Protein AF-A0A947GHD2-F1 (afdb_monomer_lite)

pLDDT: mean 78.16, std 21.32, range [23.75, 98.75]

InterPro domains:
  IPR027417 P-loop containing nucleoside triphosphate hydrolase [G3DSA:3.40.50.300] (2-102)
  IPR027417 P-loop containing nucleoside triphosphate hydrolase [G3DSA:3.40.50.300] (126-338)
  IPR027417 P-loop containing nucleoside triphosphate hydrolase [SSF52540] (37-318)
  IPR041677 DNA2/NAM7 helicase, helicase domain [PF13086] (6-86)
  IPR041679 DNA2/NAM7 helicase-like, C-terminal [PF13087] (115-302)
  IPR047187 Upf1-like, C-terminal helicase domain [cd18808] (127-308)
  IPR050534 Coronaviruses polyprotein 1ab [PTHR43788] (5-339)

Organism: Hydrogenibacillus schlegelii (NCBI:txid1484)

Structure (mmCIF, N/CA/C/O backbone):
data_AF-A0A947GHD2-F1
#
_entry.id   AF-A0A947GHD2-F1
#
loop_
_atom_site.group_PDB
_atom_site.id
_atom_site.type_symbol
_atom_site.label_atom_id
_atom_site.label_alt_id
_atom_site.label_comp_id
_atom_site.label_asym_id
_atom_site.label_entity_id
_atom_site.label_seq_id
_atom_site.pdbx_PDB_ins_code
_atom_site.Cartn_x
_atom_site.Cartn_y
_atom_site.Cartn_z
_atom_site.occupancy
_atom_site.B_iso_or_equiv
_atom_site.auth_seq_id
_atom_site.auth_comp_id
_atom_site.auth_asym_id
_atom_site.auth_atom_id
_atom_site.pdbx_PDB_model_num
ATOM 1 N N . MET A 1 1 ? -28.091 40.464 4.727 1.00 74.69 1 MET A N 1
ATOM 2 C CA . MET A 1 1 ? -27.171 39.499 4.079 1.00 74.69 1 MET A CA 1
ATOM 3 C C . MET A 1 1 ? -26.237 38.774 5.051 1.00 74.69 1 MET A C 1
ATOM 5 O O . MET A 1 1 ? -26.297 37.556 5.078 1.00 74.69 1 MET A O 1
ATOM 9 N N . LYS A 1 2 ? -25.368 39.442 5.836 1.00 87.56 2 LYS A N 1
ATOM 10 C CA . LYS A 1 2 ? -24.502 38.730 6.810 1.00 87.56 2 LYS A CA 1
ATOM 11 C C . LYS A 1 2 ? -25.295 38.172 8.002 1.00 87.56 2 LYS A C 1
ATOM 13 O O . LYS A 1 2 ? -25.138 37.003 8.317 1.00 87.56 2 LYS A O 1
ATOM 18 N N . GLU A 1 3 ? -26.184 38.975 8.585 1.00 89.81 3 GLU A N 1
ATOM 19 C CA . GLU A 1 3 ? -27.066 38.548 9.685 1.00 89.81 3 GLU A CA 1
ATOM 20 C C . GLU A 1 3 ? -28.003 37.410 9.258 1.00 89.81 3 GLU A C 1
ATOM 22 O O . GLU A 1 3 ? -28.020 36.372 9.901 1.00 89.81 3 GLU A O 1
ATOM 27 N N . GLU A 1 4 ? -28.669 37.533 8.105 1.00 90.56 4 GLU A N 1
ATOM 28 C CA . GLU A 1 4 ? -29.503 36.453 7.541 1.00 90.56 4 GLU A CA 1
ATOM 29 C C . GLU A 1 4 ? -28.717 35.152 7.301 1.00 90.56 4 GLU A C 1
ATOM 31 O O . GLU A 1 4 ? -29.230 34.058 7.527 1.00 90.56 4 GLU A O 1
ATOM 36 N N . LEU A 1 5 ? -27.459 35.244 6.847 1.00 90.31 5 LEU A N 1
ATOM 37 C CA . LEU A 1 5 ? -26.599 34.072 6.668 1.00 90.31 5 LEU A CA 1
ATOM 38 C C . LEU A 1 5 ? -26.242 33.423 8.012 1.00 90.31 5 LEU A C 1
ATOM 40 O O . LEU A 1 5 ? -26.174 32.196 8.100 1.00 90.31 5 LEU A O 1
ATOM 44 N N . ASP A 1 6 ? -26.002 34.229 9.043 1.00 92.81 6 ASP A N 1
ATOM 45 C CA . ASP A 1 6 ? -25.685 33.745 10.384 1.00 92.81 6 ASP A CA 1
ATOM 46 C C . ASP A 1 6 ? -26.924 33.125 11.065 1.00 92.81 6 ASP A C 1
ATOM 48 O O . ASP A 1 6 ? -26.804 32.065 11.683 1.00 92.81 6 ASP A O 1
ATOM 52 N N . GLU A 1 7 ? -28.122 33.680 10.855 1.00 93.62 7 GLU A N 1
ATOM 53 C CA . GLU A 1 7 ? -29.399 33.090 11.289 1.00 93.62 7 GLU A CA 1
ATOM 54 C C . GLU A 1 7 ? -29.679 31.745 10.606 1.00 93.62 7 GLU A C 1
ATOM 56 O O . GLU A 1 7 ? -29.986 30.755 11.275 1.00 93.62 7 GLU A O 1
ATOM 61 N N . LEU A 1 8 ? -29.501 31.662 9.283 1.00 92.06 8 LEU A N 1
ATOM 62 C CA . LEU A 1 8 ? -29.638 30.407 8.535 1.00 92.06 8 LEU A CA 1
ATOM 63 C C . LEU A 1 8 ? -28.655 29.338 9.025 1.00 92.06 8 LEU A C 1
ATOM 65 O O . LEU A 1 8 ? -29.025 28.172 9.170 1.00 92.06 8 LEU A O 1
ATOM 69 N N . ARG A 1 9 ? -27.405 29.717 9.316 1.00 90.00 9 ARG A N 1
ATOM 70 C CA . ARG A 1 9 ? -26.401 28.801 9.880 1.00 90.00 9 ARG A CA 1
ATOM 71 C C . ARG A 1 9 ? -26.786 28.310 11.270 1.00 90.00 9 ARG A C 1
ATOM 73 O O . ARG A 1 9 ? -26.592 27.128 11.556 1.00 90.00 9 ARG A O 1
ATOM 80 N N . ALA A 1 10 ? -27.320 29.187 12.119 1.00 88.62 10 ALA A N 1
ATOM 81 C CA . ALA A 1 10 ? -27.808 28.808 13.440 1.00 88.62 10 ALA A CA 1
ATOM 82 C C . ALA A 1 10 ? -28.967 27.804 13.331 1.00 88.62 10 ALA A C 1
ATOM 84 O O . ALA A 1 10 ? -28.918 26.750 13.962 1.00 88.62 10 ALA A O 1
ATOM 85 N N . LEU A 1 11 ? -29.932 28.067 12.442 1.00 91.81 11 LEU A N 1
ATOM 86 C CA . LEU A 1 11 ? -31.064 27.173 12.200 1.00 91.81 11 LEU A CA 1
ATOM 87 C C . LEU A 1 11 ? -30.613 25.786 11.718 1.00 91.81 11 LEU A C 1
ATOM 89 O O . LEU A 1 11 ? -31.071 24.772 12.243 1.00 91.81 11 LEU A O 1
ATOM 93 N N . ILE A 1 12 ? -29.685 25.727 10.755 1.00 89.06 12 ILE A N 1
ATOM 94 C CA . ILE A 1 12 ? -29.122 24.458 10.266 1.00 89.06 12 ILE A CA 1
ATOM 95 C C . ILE A 1 12 ? -28.459 23.689 11.413 1.00 89.06 12 ILE A C 1
ATOM 97 O O . ILE A 1 12 ? -28.698 22.493 11.566 1.00 89.06 12 ILE A O 1
ATOM 101 N N . LYS A 1 13 ? -27.667 24.368 12.250 1.00 83.69 13 LYS A N 1
ATOM 102 C CA . LYS A 1 13 ? -26.971 23.739 13.379 1.00 83.69 13 LYS A CA 1
ATOM 103 C C . LYS A 1 13 ? -27.942 23.187 14.426 1.00 83.69 13 LYS A C 1
ATOM 105 O O . LYS A 1 13 ? -27.704 22.112 14.980 1.00 83.69 13 LYS A O 1
ATOM 110 N N . ASP A 1 14 ? -29.041 23.887 14.687 1.00 86.25 14 ASP A N 1
ATOM 111 C CA . ASP A 1 14 ? -30.078 23.414 15.606 1.00 86.25 14 ASP A CA 1
ATOM 112 C C . ASP A 1 14 ? -30.837 22.211 15.038 1.00 86.25 14 ASP A C 1
ATOM 114 O O . ASP A 1 14 ? -31.068 21.234 15.756 1.00 86.25 14 ASP A O 1
ATOM 118 N N . MET A 1 15 ? -31.136 22.219 13.735 1.00 88.31 15 MET A N 1
ATOM 119 C CA . MET A 1 15 ? -31.704 21.055 13.052 1.00 88.31 15 MET A CA 1
ATOM 120 C C . MET A 1 15 ? -30.758 19.850 13.112 1.00 88.31 15 MET A C 1
ATOM 122 O O . MET A 1 15 ? -31.191 18.755 13.468 1.00 88.31 15 MET A O 1
ATOM 126 N N . GLU A 1 16 ? -29.465 20.030 12.821 1.00 85.12 16 GLU A N 1
ATOM 127 C CA . GLU A 1 16 ? -28.453 18.968 12.928 1.00 85.12 16 GLU A CA 1
ATOM 128 C C . GLU A 1 16 ? -28.406 18.368 14.339 1.00 85.12 16 GLU A C 1
ATOM 130 O O . GLU A 1 16 ? -28.378 17.144 14.490 1.00 85.12 16 GLU A O 1
ATOM 135 N N . ARG A 1 17 ? -28.455 19.211 15.380 1.00 82.69 17 ARG A N 1
ATOM 136 C CA . ARG A 1 17 ? -28.488 18.775 16.785 1.00 82.69 17 ARG A CA 1
ATOM 137 C C . ARG A 1 17 ? -29.726 17.948 17.103 1.00 82.69 17 ARG A C 1
ATOM 139 O O . ARG A 1 17 ? -29.609 16.919 17.771 1.00 82.69 17 ARG A O 1
ATOM 146 N N . ASP A 1 18 ? -30.898 18.375 16.645 1.00 85.94 18 ASP A N 1
ATOM 147 C CA . ASP A 1 18 ? -32.149 17.649 16.871 1.00 85.94 18 ASP A CA 1
ATOM 148 C C . ASP A 1 18 ? -32.155 16.296 16.139 1.00 85.94 18 ASP A C 1
ATOM 150 O O . ASP A 1 18 ? -32.444 15.261 16.748 1.00 85.94 18 ASP A O 1
ATOM 154 N N . TYR A 1 19 ? -31.719 16.263 14.875 1.00 88.75 19 TYR A N 1
ATOM 155 C CA . TYR A 1 19 ? -31.568 15.011 14.128 1.00 88.75 19 TYR A CA 1
ATOM 156 C C . TYR A 1 19 ? -30.567 14.066 14.787 1.00 88.75 19 TYR A C 1
ATOM 158 O O . TYR A 1 19 ? -30.877 12.889 14.981 1.00 88.75 19 TYR A O 1
ATOM 166 N N . ALA A 1 20 ? -29.395 14.569 15.182 1.00 84.94 20 ALA A N 1
ATOM 167 C CA . ALA A 1 20 ? -28.391 13.772 15.870 1.00 84.94 20 ALA A CA 1
ATOM 168 C C . ALA A 1 20 ? -28.965 13.175 17.160 1.00 84.94 20 ALA A C 1
ATOM 170 O O . ALA A 1 20 ? -28.846 11.967 17.367 1.00 84.94 20 ALA A O 1
ATOM 171 N N . ARG A 1 21 ? -29.647 13.974 17.996 1.00 81.56 21 ARG A N 1
ATOM 172 C CA . ARG A 1 21 ? -30.279 13.513 19.249 1.00 81.56 21 ARG A CA 1
ATOM 173 C C . ARG A 1 21 ? -31.288 12.387 19.027 1.00 81.56 21 ARG A C 1
ATOM 175 O O . ARG A 1 21 ? -31.308 11.444 19.813 1.00 81.56 21 ARG A O 1
ATOM 182 N N . ARG A 1 22 ? -32.093 12.462 17.964 1.00 87.69 22 ARG A N 1
ATOM 183 C CA . ARG A 1 22 ? -33.111 11.446 17.630 1.00 87.69 22 ARG A CA 1
ATOM 184 C C . ARG A 1 22 ? -32.540 10.221 16.914 1.00 87.69 22 ARG A C 1
ATOM 186 O O . ARG A 1 22 ? -33.200 9.182 16.865 1.00 87.69 22 ARG A O 1
ATOM 193 N N . ALA A 1 23 ? -31.339 10.324 16.348 1.00 91.12 23 ALA A N 1
ATOM 194 C CA . ALA A 1 23 ? -30.716 9.230 15.622 1.00 91.12 23 ALA A CA 1
ATOM 195 C C . ALA A 1 23 ? -30.387 8.053 16.552 1.00 91.12 23 ALA A C 1
ATOM 197 O O . ALA A 1 23 ? -29.806 8.220 17.628 1.00 91.12 23 ALA A O 1
ATOM 198 N N . ARG A 1 24 ? -30.729 6.841 16.095 1.00 92.19 24 ARG A N 1
ATOM 199 C CA . ARG A 1 24 ? -30.372 5.577 16.766 1.00 92.19 24 ARG A CA 1
ATOM 200 C C . ARG A 1 24 ? -28.914 5.183 16.543 1.00 92.19 24 ARG A C 1
ATOM 202 O O . ARG A 1 24 ? -28.339 4.485 17.366 1.00 92.19 24 ARG A O 1
ATOM 209 N N . VAL A 1 25 ? -28.341 5.611 15.421 1.00 94.50 25 VAL A N 1
ATOM 210 C CA . VAL A 1 25 ? -26.950 5.362 15.038 1.00 94.50 25 VAL A CA 1
ATOM 211 C C . VAL A 1 25 ? -26.354 6.688 14.599 1.00 94.50 25 VAL A C 1
ATOM 213 O O . VAL A 1 25 ? -26.943 7.385 13.775 1.00 94.50 25 VAL A O 1
ATOM 216 N N . VAL A 1 26 ? -25.193 7.030 15.151 1.00 93.44 26 VAL A N 1
ATOM 217 C CA . VAL A 1 26 ? -24.451 8.245 14.808 1.00 93.44 26 VAL A CA 1
ATOM 218 C C . VAL A 1 26 ? -23.083 7.826 14.285 1.00 93.44 26 VAL A C 1
ATOM 220 O O . VAL A 1 26 ? -22.281 7.265 15.025 1.00 93.44 26 VAL A O 1
ATOM 223 N N . GLY A 1 27 ? -22.829 8.080 13.001 1.00 94.69 27 GLY A N 1
ATOM 224 C CA . GLY A 1 27 ? -21.513 7.909 12.389 1.00 94.69 27 GLY A CA 1
ATOM 225 C C . GLY A 1 27 ? -20.756 9.233 12.396 1.00 94.69 27 GLY A C 1
ATOM 226 O O . GLY A 1 27 ? -21.269 10.239 11.911 1.00 94.69 27 GLY A O 1
ATOM 227 N N . THR A 1 28 ? -19.546 9.253 12.951 1.00 94.06 28 THR A N 1
ATOM 228 C CA . THR A 1 28 ? -18.699 10.452 12.996 1.00 94.06 28 THR A CA 1
ATOM 229 C C . THR A 1 28 ? -17.227 10.065 13.131 1.00 94.06 28 THR A C 1
ATOM 231 O O . THR A 1 28 ? -16.909 8.960 13.567 1.00 94.06 28 THR A O 1
ATOM 234 N N . SER A 1 29 ? -16.317 10.971 12.774 1.00 94.56 29 SER A N 1
ATOM 235 C CA . SER A 1 29 ? -14.901 10.803 13.103 1.00 94.56 29 SER A CA 1
ATOM 236 C C . SER A 1 29 ? -14.657 11.132 14.576 1.00 94.56 29 SER A C 1
ATOM 238 O O . SER A 1 29 ? -15.342 11.977 15.156 1.00 94.56 29 SER A O 1
ATOM 240 N N . LEU A 1 30 ? -13.636 10.521 15.183 1.00 94.69 30 LEU A N 1
ATOM 241 C CA . LEU A 1 30 ? -13.273 10.807 16.577 1.00 94.69 30 LEU A CA 1
ATOM 242 C C . LEU A 1 30 ? -12.892 12.280 16.776 1.00 94.69 30 LEU A C 1
ATOM 244 O O . LEU A 1 30 ? -13.289 12.887 17.764 1.00 94.69 30 LEU A O 1
ATOM 248 N N . ALA A 1 31 ? -12.214 12.884 15.796 1.00 93.25 31 ALA A N 1
ATOM 249 C CA . ALA A 1 31 ? -11.890 14.308 15.818 1.00 93.25 31 ALA A CA 1
ATOM 250 C C . ALA A 1 31 ? -13.147 15.194 15.854 1.00 93.25 31 ALA A C 1
ATOM 252 O O . ALA A 1 31 ? -13.204 16.138 16.640 1.00 93.25 31 ALA A O 1
ATOM 253 N N . LYS A 1 32 ? -14.177 14.877 15.052 1.00 92.62 32 LYS A N 1
ATOM 254 C CA . LYS A 1 32 ? -15.450 15.612 15.084 1.00 92.62 32 LYS A CA 1
ATOM 255 C C . LYS A 1 32 ? -16.211 15.359 16.387 1.00 92.62 32 LYS A C 1
ATOM 257 O O . LYS A 1 32 ? -16.767 16.293 16.949 1.00 92.62 32 LYS A O 1
ATOM 262 N N . ALA A 1 33 ? -16.212 14.126 16.887 1.00 93.19 33 ALA A N 1
ATOM 263 C CA . ALA A 1 33 ? -16.908 13.765 18.119 1.00 93.19 33 ALA A CA 1
ATOM 264 C C . ALA A 1 33 ? -16.402 14.530 19.355 1.00 93.19 33 ALA A C 1
ATOM 266 O O . ALA A 1 33 ? -17.197 14.821 20.241 1.00 93.19 33 ALA A O 1
ATOM 267 N N . VAL A 1 34 ? -15.111 14.884 19.400 1.00 93.38 34 VAL A N 1
ATOM 268 C CA . VAL A 1 34 ? -14.531 15.685 20.493 1.00 93.38 34 VAL A CA 1
ATOM 269 C C . VAL A 1 34 ? -15.047 17.128 20.494 1.00 93.38 34 VAL A C 1
ATOM 271 O O . VAL A 1 34 ? -15.213 17.712 21.559 1.00 93.38 34 VAL A O 1
ATOM 274 N N . VAL A 1 35 ? -15.287 17.716 19.317 1.00 91.25 35 VAL A N 1
ATOM 275 C CA . VAL A 1 35 ? -15.664 19.137 19.190 1.00 91.25 35 VAL A CA 1
ATOM 276 C C . VAL A 1 35 ? -17.172 19.363 19.106 1.00 91.25 35 VAL A C 1
ATOM 278 O O . VAL A 1 35 ? -17.655 20.449 19.417 1.00 91.25 35 VAL A O 1
ATOM 281 N N . ASP A 1 36 ? -17.926 18.363 18.654 1.00 88.88 36 ASP A N 1
ATOM 282 C CA . ASP A 1 36 ? -19.363 18.479 18.450 1.00 88.88 36 ASP A CA 1
ATOM 283 C C . ASP A 1 36 ? -20.121 18.132 19.734 1.00 88.88 36 ASP A C 1
ATOM 285 O O . ASP A 1 36 ? -20.265 16.964 20.094 1.00 88.88 36 ASP A O 1
ATOM 289 N N . GLU A 1 37 ? -20.647 19.153 20.415 1.00 85.69 37 GLU A N 1
ATOM 290 C CA . GLU A 1 37 ? -21.458 19.008 21.633 1.00 85.69 37 GLU A CA 1
ATOM 291 C C . GLU A 1 37 ? -22.638 18.041 21.463 1.00 85.69 37 GLU A C 1
ATOM 293 O O . GLU A 1 37 ? -23.029 17.384 22.428 1.00 85.69 37 GLU A O 1
ATOM 298 N N . ALA A 1 38 ? -23.186 17.909 20.246 1.00 84.88 38 ALA A N 1
ATOM 299 C CA . ALA A 1 38 ? -24.275 16.977 19.968 1.00 84.88 38 ALA A CA 1
ATOM 300 C C . ALA A 1 38 ? -23.857 15.510 20.137 1.00 84.88 38 ALA A C 1
ATOM 302 O O . ALA A 1 38 ? -24.719 14.647 20.299 1.00 84.88 38 ALA A O 1
ATOM 303 N N . VAL A 1 39 ? -22.553 15.229 20.086 1.00 89.31 39 VAL A N 1
ATOM 304 C CA . VAL A 1 39 ? -21.958 13.907 20.293 1.00 89.31 39 VAL A CA 1
ATOM 305 C C . VAL A 1 39 ? -21.261 13.844 21.648 1.00 89.31 39 VAL A C 1
ATOM 307 O O . VAL A 1 39 ? -21.555 12.944 22.427 1.00 89.31 39 VAL A O 1
ATOM 310 N N . PHE A 1 40 ? -20.391 14.813 21.947 1.00 88.31 40 PHE A N 1
ATOM 311 C CA . PHE A 1 40 ? -19.567 14.866 23.157 1.00 88.31 40 PHE A CA 1
ATOM 312 C C . PHE A 1 40 ? -20.383 14.765 24.454 1.00 88.31 40 PHE A C 1
ATOM 314 O O . PHE A 1 40 ? -19.957 14.109 25.396 1.00 88.31 40 PHE A O 1
ATOM 321 N N . GLN A 1 41 ? -21.561 15.397 24.511 1.00 87.38 41 GLN A N 1
ATOM 322 C CA . GLN A 1 41 ? -22.404 15.414 25.717 1.00 87.38 41 GLN A CA 1
ATOM 323 C C . GLN A 1 41 ? -23.333 14.196 25.835 1.00 87.38 41 GLN A C 1
ATOM 325 O O . GLN A 1 41 ? -24.150 14.128 26.754 1.00 87.38 41 GLN A O 1
ATOM 330 N N . ARG A 1 42 ? -23.271 13.254 24.889 1.00 88.00 42 ARG A N 1
ATOM 331 C CA . ARG A 1 42 ? -24.146 12.081 24.863 1.00 88.00 42 ARG A CA 1
ATOM 332 C C . ARG A 1 42 ? -23.425 10.837 25.342 1.00 88.00 42 ARG A C 1
ATOM 334 O O . ARG A 1 42 ? -22.216 10.691 25.212 1.00 88.00 42 ARG A O 1
ATOM 341 N N . THR A 1 43 ? -24.229 9.896 25.811 1.00 92.94 43 THR A N 1
ATOM 342 C CA . THR A 1 43 ? -23.816 8.524 26.072 1.00 92.94 43 THR A CA 1
ATOM 343 C C . THR A 1 43 ? -24.514 7.584 25.094 1.00 92.94 43 THR A C 1
ATOM 345 O O . THR A 1 43 ? -25.649 7.820 24.671 1.00 92.94 43 THR A O 1
ATOM 348 N N . PHE A 1 44 ? -23.818 6.518 24.713 1.00 95.19 44 PHE A N 1
ATOM 349 C CA . PHE A 1 44 ? -24.285 5.499 23.780 1.00 95.19 44 PHE A CA 1
ATOM 350 C C . PHE A 1 44 ? -24.173 4.123 24.433 1.00 95.19 44 PHE A C 1
ATOM 352 O O . PHE A 1 44 ? -23.166 3.818 25.066 1.00 95.19 44 PHE A O 1
ATOM 359 N N . ASP A 1 45 ? -25.171 3.254 24.259 1.00 97.12 45 ASP A N 1
ATOM 360 C CA . ASP A 1 45 ? -25.103 1.872 24.759 1.00 97.12 45 ASP A CA 1
ATOM 361 C C . ASP A 1 45 ? -23.885 1.111 24.210 1.00 97.12 45 ASP A C 1
ATOM 363 O O . ASP A 1 45 ? -23.240 0.342 24.927 1.00 97.12 45 ASP A O 1
ATOM 367 N N . LEU A 1 46 ? -23.570 1.349 22.935 1.00 97.44 46 LEU A N 1
ATOM 368 C CA . LEU A 1 46 ? -22.488 0.717 22.196 1.00 97.44 46 LEU A CA 1
ATOM 369 C C . LEU A 1 46 ? -21.701 1.770 21.415 1.00 97.44 46 LEU A C 1
ATOM 371 O O . LEU A 1 46 ? -22.275 2.500 20.610 1.00 97.44 46 LEU A O 1
ATOM 375 N N . VAL A 1 47 ? -20.382 1.777 21.597 1.00 97.81 47 VAL A N 1
ATOM 376 C CA . VAL A 1 47 ? -19.445 2.531 20.754 1.00 97.81 47 VAL A CA 1
ATOM 377 C C . VAL A 1 47 ? -18.590 1.546 19.968 1.00 97.81 47 VAL A C 1
ATOM 379 O O . VAL A 1 47 ? -18.002 0.632 20.544 1.00 97.81 47 VAL A O 1
ATOM 382 N N . ILE A 1 48 ? -18.519 1.730 18.651 1.00 97.94 48 ILE A N 1
ATOM 383 C CA . ILE A 1 48 ? -17.651 0.954 17.763 1.00 97.94 48 ILE A CA 1
ATOM 384 C C . ILE A 1 48 ? -16.601 1.906 17.198 1.00 97.94 48 ILE A C 1
ATOM 386 O O . ILE A 1 48 ? -16.957 2.918 16.596 1.00 97.94 48 ILE A O 1
ATOM 390 N N . ILE A 1 49 ? -15.323 1.586 17.388 1.00 97.56 49 ILE A N 1
ATOM 391 C CA . ILE A 1 49 ? -14.225 2.243 16.676 1.00 97.56 49 ILE A CA 1
ATOM 392 C C . ILE A 1 49 ? -13.791 1.320 15.552 1.00 97.56 49 ILE A C 1
ATOM 394 O O . ILE A 1 49 ? -13.417 0.182 15.820 1.00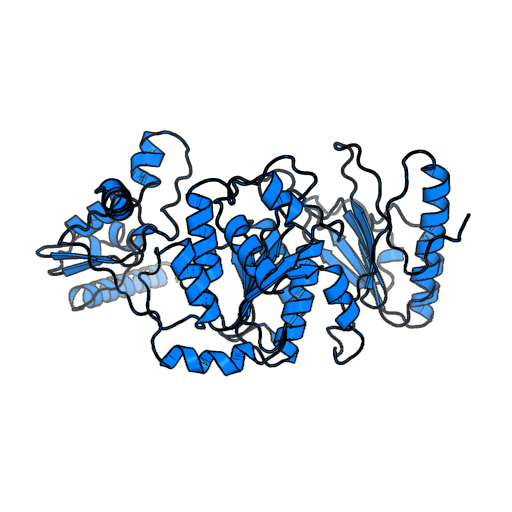 97.56 49 ILE A O 1
ATOM 398 N N . ASP A 1 50 ? -13.809 1.824 14.325 1.00 95.56 50 ASP A N 1
ATOM 399 C CA . ASP A 1 50 ? -13.188 1.165 13.180 1.00 95.56 50 ASP A CA 1
ATOM 400 C C . ASP A 1 50 ? -11.814 1.779 12.878 1.00 95.56 50 ASP A C 1
ATOM 402 O O . ASP A 1 50 ? -11.545 2.919 13.267 1.00 95.56 50 ASP A O 1
ATOM 406 N N . GLU A 1 51 ? -10.943 1.020 12.209 1.00 94.31 51 GLU A N 1
ATOM 407 C CA . GLU A 1 51 ? -9.557 1.410 11.896 1.00 94.31 51 GLU A CA 1
ATOM 408 C C . GLU A 1 51 ? -8.758 1.875 13.135 1.00 94.31 51 GLU A C 1
ATOM 410 O O . GLU A 1 51 ? -7.920 2.780 13.082 1.00 94.31 51 GLU A O 1
ATOM 415 N N . ALA A 1 52 ? -9.001 1.240 14.287 1.00 95.75 52 ALA A N 1
ATOM 416 C CA . ALA A 1 52 ? -8.437 1.637 15.575 1.00 95.75 52 ALA A CA 1
ATOM 417 C C . ALA A 1 52 ? -6.901 1.572 15.642 1.00 95.75 52 ALA A C 1
ATOM 419 O O . ALA A 1 52 ? -6.305 2.188 16.525 1.00 95.75 52 ALA A O 1
ATOM 420 N N . SER A 1 53 ? -6.247 0.862 14.716 1.00 93.88 53 SER A N 1
ATOM 421 C CA . SER A 1 53 ? -4.785 0.847 14.603 1.00 93.88 53 SER A CA 1
ATOM 422 C C . SER A 1 53 ? -4.206 2.189 14.152 1.00 93.88 53 SER A C 1
ATOM 424 O O . SER A 1 53 ? -3.060 2.482 14.463 1.00 93.88 53 SER A O 1
ATOM 426 N N . MET A 1 54 ? -4.992 3.060 13.515 1.00 93.69 54 MET A N 1
ATOM 427 C CA . MET A 1 54 ? -4.568 4.426 13.186 1.00 93.69 54 MET A CA 1
ATOM 428 C C . MET A 1 54 ? -4.867 5.452 14.283 1.00 93.69 54 MET A C 1
ATOM 430 O O . MET A 1 54 ? -4.491 6.621 14.169 1.00 93.69 54 MET A O 1
ATOM 434 N N . VAL A 1 55 ? -5.591 5.054 15.328 1.00 95.00 55 VAL A N 1
ATOM 435 C CA . VAL A 1 55 ? -6.117 5.972 16.337 1.00 95.00 55 VAL A CA 1
ATOM 436 C C . VAL A 1 55 ? -5.167 6.034 17.529 1.00 95.00 55 VAL A C 1
ATOM 438 O O . VAL A 1 55 ? -4.820 5.015 18.124 1.00 95.00 55 VAL A O 1
ATOM 441 N N . SER A 1 56 ? -4.757 7.246 17.909 1.00 94.69 56 SER A N 1
ATOM 442 C CA . SER A 1 56 ? -3.945 7.446 19.110 1.00 94.69 56 SER A CA 1
ATOM 443 C C . SER A 1 56 ? -4.748 7.196 20.388 1.00 94.69 56 SER A C 1
ATOM 445 O O . SER A 1 56 ? -5.963 7.406 20.445 1.00 94.69 56 SER A O 1
ATOM 447 N N . ALA A 1 57 ? -4.053 6.796 21.452 1.00 93.56 57 ALA A N 1
ATOM 448 C CA . ALA A 1 57 ? -4.678 6.410 22.715 1.00 93.56 57 ALA A CA 1
ATOM 449 C C . ALA A 1 57 ? -5.667 7.445 23.293 1.00 93.56 57 ALA A C 1
ATOM 451 O O . ALA A 1 57 ? -6.736 7.028 23.743 1.00 93.56 57 ALA A O 1
ATOM 452 N N . PRO A 1 58 ? -5.399 8.771 23.254 1.00 94.50 58 PRO A N 1
ATOM 453 C CA . PRO A 1 58 ? -6.341 9.761 23.776 1.00 94.50 58 PRO A CA 1
ATOM 454 C C . PRO A 1 58 ? -7.714 9.723 23.098 1.00 94.50 58 PRO A C 1
ATOM 456 O O . PRO A 1 58 ? -8.731 9.853 23.775 1.00 94.50 58 PRO A O 1
ATOM 459 N N . TYR A 1 59 ? -7.767 9.490 21.784 1.00 96.06 59 TYR A N 1
ATOM 460 C CA . TYR A 1 59 ? -9.038 9.385 21.065 1.00 96.06 59 TYR A CA 1
ATOM 461 C C . TYR A 1 59 ? -9.801 8.104 21.414 1.00 96.06 59 TYR A C 1
ATOM 463 O O . TYR A 1 59 ? -11.028 8.127 21.490 1.00 96.06 59 TYR A O 1
ATOM 471 N N . VAL A 1 60 ? -9.092 7.000 21.671 1.00 95.94 60 VAL A N 1
ATOM 472 C CA . VAL A 1 60 ? -9.714 5.749 22.131 1.00 95.94 60 VAL A CA 1
ATOM 473 C C . VAL A 1 60 ? -10.294 5.917 23.536 1.00 95.94 60 VAL A C 1
ATOM 475 O O . VAL A 1 60 ? -11.429 5.519 23.778 1.00 95.94 60 VAL A O 1
ATOM 478 N N . LEU A 1 61 ? -9.557 6.563 24.446 1.00 94.06 61 LEU A N 1
ATOM 479 C CA . LEU A 1 61 ? -10.041 6.874 25.796 1.00 94.06 61 LEU A CA 1
ATOM 480 C C . LEU A 1 61 ? -11.258 7.807 25.764 1.00 94.06 61 LEU A C 1
ATOM 482 O O . LEU A 1 61 ? -12.225 7.588 26.490 1.00 94.06 61 LEU A O 1
ATOM 486 N N . PHE A 1 62 ? -11.239 8.812 24.888 1.00 95.44 62 PHE A N 1
ATOM 487 C CA . PHE A 1 62 ? -12.391 9.678 24.662 1.00 95.44 62 PHE A CA 1
ATOM 488 C C . PHE A 1 62 ? -13.617 8.888 24.177 1.00 95.44 62 PHE A C 1
ATOM 490 O O . PHE A 1 62 ? -14.706 9.031 24.721 1.00 95.44 62 PHE A O 1
ATOM 497 N N . ALA A 1 63 ? -13.452 8.005 23.194 1.00 95.88 63 ALA A N 1
ATOM 498 C CA . ALA A 1 63 ? -14.547 7.167 22.714 1.00 95.88 63 ALA A CA 1
ATOM 499 C C . ALA A 1 63 ? -15.084 6.213 23.795 1.00 95.88 63 ALA A C 1
ATOM 501 O O . ALA A 1 63 ? -16.285 5.956 23.841 1.00 95.88 63 ALA A O 1
ATOM 502 N N . ALA A 1 64 ? -14.217 5.722 24.687 1.00 94.88 64 ALA A N 1
ATOM 503 C CA . ALA A 1 64 ? -14.630 4.905 25.823 1.00 94.88 64 ALA A CA 1
ATOM 504 C C . ALA A 1 64 ? -15.536 5.682 26.794 1.00 94.88 64 ALA A C 1
ATOM 506 O O . ALA A 1 64 ? -16.492 5.111 27.306 1.00 94.88 64 ALA A O 1
ATOM 507 N N . HIS A 1 65 ? -15.297 6.985 26.996 1.00 94.56 65 HIS A N 1
ATOM 508 C CA . HIS A 1 65 ? -16.175 7.845 27.802 1.00 94.56 65 HIS A CA 1
ATOM 509 C C . HIS A 1 65 ? -17.600 7.945 27.230 1.00 94.56 65 HIS A C 1
ATOM 511 O O . HIS A 1 65 ? -18.563 8.032 27.990 1.00 94.56 65 HIS A O 1
ATOM 517 N N . LEU A 1 66 ? -17.748 7.880 25.904 1.00 95.62 66 LEU A N 1
ATOM 518 C CA . LEU A 1 66 ? -19.057 7.906 25.248 1.00 95.62 66 LEU A CA 1
ATOM 519 C C . LEU A 1 66 ? -19.842 6.591 25.428 1.00 95.62 66 LEU A C 1
ATOM 521 O O . LEU A 1 66 ? -21.049 6.569 25.186 1.00 95.62 66 LEU A O 1
ATOM 525 N N . ALA A 1 67 ? -19.189 5.495 25.830 1.00 97.06 67 ALA A N 1
ATOM 526 C CA . ALA A 1 67 ? -19.802 4.175 25.948 1.00 97.06 67 ALA A CA 1
ATOM 527 C C . ALA A 1 67 ? -20.397 3.936 27.346 1.00 97.06 67 ALA A C 1
ATOM 529 O O . ALA A 1 67 ? -19.684 3.862 28.342 1.00 97.06 67 ALA A O 1
ATOM 530 N N . ALA A 1 68 ? -21.712 3.727 27.420 1.00 96.62 68 ALA A N 1
ATOM 531 C CA . ALA A 1 68 ? -22.421 3.433 28.664 1.00 96.62 68 ALA A CA 1
ATOM 532 C C . ALA A 1 68 ? -22.322 1.959 29.087 1.00 96.62 68 ALA A C 1
ATOM 534 O O . ALA A 1 68 ? -22.385 1.656 30.277 1.00 96.62 68 ALA A O 1
ATOM 535 N N . ARG A 1 69 ? -22.223 1.028 28.124 1.00 96.25 69 ARG A N 1
ATOM 536 C CA . ARG A 1 69 ? -22.215 -0.420 28.409 1.00 96.25 69 ARG A CA 1
ATOM 537 C C . ARG A 1 69 ? -21.087 -1.168 27.721 1.00 96.25 69 ARG A C 1
ATOM 539 O O . ARG A 1 69 ? -20.421 -1.973 28.364 1.00 96.25 69 ARG A O 1
ATOM 546 N N . LYS A 1 70 ? -20.898 -0.961 26.415 1.00 96.56 70 LYS A N 1
ATOM 547 C CA . LYS A 1 70 ? -19.949 -1.751 25.624 1.00 96.56 70 LYS A CA 1
ATOM 548 C C . LYS A 1 70 ? -19.180 -0.896 24.627 1.00 96.56 70 LYS A C 1
ATOM 550 O O . LYS A 1 70 ? -19.740 -0.025 23.967 1.00 96.56 70 LYS A O 1
ATOM 555 N N . MET A 1 71 ? -17.906 -1.228 24.469 1.00 96.12 71 MET A N 1
ATOM 556 C CA . MET A 1 71 ? -17.046 -0.705 23.420 1.00 96.12 71 MET A CA 1
ATOM 557 C C . MET A 1 71 ? -16.525 -1.866 22.573 1.00 96.12 71 MET A C 1
ATOM 559 O O . MET A 1 71 ? -16.150 -2.909 23.110 1.00 96.12 71 MET A O 1
ATOM 563 N N . VAL A 1 72 ? -16.526 -1.699 21.254 1.00 97.12 72 VAL A N 1
ATOM 564 C CA . VAL A 1 72 ? -15.935 -2.642 20.301 1.00 97.12 72 VAL A CA 1
ATOM 565 C C . VAL A 1 72 ? -14.850 -1.909 19.527 1.00 97.12 72 VAL A C 1
ATOM 567 O O . VAL A 1 72 ? -15.086 -0.830 18.987 1.00 97.12 72 VAL A O 1
ATOM 570 N N . ILE A 1 73 ? -13.655 -2.490 19.502 1.00 96.81 73 ILE A N 1
ATOM 571 C CA . ILE A 1 73 ? -12.487 -1.931 18.827 1.00 96.81 73 ILE A CA 1
ATOM 572 C C . ILE A 1 73 ? -12.161 -2.841 17.648 1.00 96.81 73 ILE A C 1
ATOM 574 O O . ILE A 1 73 ? -11.764 -3.990 17.834 1.00 96.81 73 ILE A O 1
ATOM 578 N N . CYS A 1 74 ? -12.341 -2.314 16.446 1.00 96.88 74 CYS A N 1
ATOM 579 C CA . CYS A 1 74 ? -12.022 -2.964 15.188 1.00 96.88 74 CYS A CA 1
ATOM 580 C C . CYS A 1 74 ? -10.789 -2.292 14.586 1.00 96.88 74 CYS A C 1
ATOM 582 O O . CYS A 1 74 ? -10.667 -1.068 14.576 1.00 96.88 74 CYS A O 1
ATOM 584 N N . GLY A 1 75 ? -9.854 -3.089 14.089 1.00 95.12 75 GLY A N 1
ATOM 585 C CA . GLY A 1 75 ? -8.652 -2.584 13.449 1.00 95.12 75 GLY A CA 1
ATOM 586 C C . GLY A 1 75 ? -7.658 -3.698 13.188 1.00 95.12 75 GLY A C 1
ATOM 587 O O . GLY A 1 75 ? -7.849 -4.839 13.607 1.00 95.12 75 GLY A O 1
ATOM 588 N N . ASP A 1 76 ? -6.585 -3.339 12.500 1.00 95.50 76 ASP A N 1
ATOM 589 C CA . ASP A 1 76 ? -5.517 -4.261 12.152 1.00 95.50 76 ASP A CA 1
ATOM 590 C C . ASP A 1 76 ? -4.176 -3.677 12.591 1.00 95.50 76 ASP A C 1
ATOM 592 O O . ASP A 1 76 ? -3.638 -2.757 11.969 1.00 95.50 76 ASP A O 1
ATOM 596 N N . PHE A 1 77 ? -3.635 -4.211 13.686 1.00 93.94 77 PHE A N 1
ATOM 597 C CA . PHE A 1 77 ? -2.355 -3.782 14.251 1.00 93.94 77 PHE A CA 1
ATOM 598 C C . PHE A 1 77 ? -1.138 -4.224 13.420 1.00 93.94 77 PHE A C 1
ATOM 600 O O . PHE A 1 77 ? -0.017 -3.832 13.739 1.00 93.94 77 PHE A O 1
ATOM 607 N N . LYS A 1 78 ? -1.336 -5.003 12.344 1.00 94.19 78 LYS A N 1
ATOM 608 C CA . LYS A 1 78 ? -0.322 -5.269 11.310 1.00 94.19 78 LYS A CA 1
ATOM 609 C C . LYS A 1 78 ? -0.395 -4.269 10.144 1.00 94.19 78 LYS A C 1
ATOM 611 O O . LYS A 1 78 ? 0.433 -4.350 9.235 1.00 94.19 78 LYS A O 1
ATOM 616 N N . GLN A 1 79 ? -1.350 -3.335 10.145 1.00 94.44 79 GLN A N 1
ATOM 617 C CA . GLN A 1 79 ? -1.437 -2.199 9.213 1.00 94.44 79 GLN A CA 1
ATOM 618 C C . GLN A 1 79 ? -0.981 -0.892 9.891 1.00 94.44 79 GLN A C 1
ATOM 620 O O . GLN A 1 79 ? -0.309 -0.924 10.921 1.00 94.44 79 GLN A O 1
ATOM 625 N N . LEU A 1 80 ? -1.236 0.262 9.262 1.00 93.88 80 LEU A N 1
ATOM 626 C CA . LEU A 1 80 ? -0.620 1.539 9.633 1.00 93.88 80 LEU A CA 1
ATOM 627 C C . LEU A 1 80 ? -0.917 1.956 11.093 1.00 93.88 80 LEU A C 1
ATOM 629 O O . LEU A 1 80 ? -2.079 1.920 11.499 1.00 93.88 80 LEU A O 1
ATOM 633 N N . PRO A 1 81 ? 0.115 2.370 11.861 1.00 92.94 81 PRO A N 1
ATOM 634 C CA . PRO A 1 81 ? -0.042 2.907 13.211 1.00 92.94 81 PRO A CA 1
ATOM 635 C C . PRO A 1 81 ? -0.491 4.381 13.187 1.00 92.94 81 PRO A C 1
ATOM 637 O O . PRO A 1 81 ? -0.496 5.016 12.124 1.00 92.94 81 PRO A O 1
ATOM 640 N N . PRO A 1 82 ? -0.784 4.986 14.353 1.00 92.50 82 PRO A N 1
ATOM 641 C CA . PRO A 1 82 ? -1.042 6.414 14.453 1.00 92.50 82 PRO A CA 1
ATOM 642 C C . PRO A 1 82 ? 0.222 7.226 14.132 1.00 92.50 82 PRO A C 1
ATOM 644 O O . PRO A 1 82 ? 1.349 6.814 14.417 1.00 92.50 82 PRO A O 1
ATOM 647 N N . ILE A 1 83 ? 0.047 8.417 13.557 1.00 88.69 83 ILE A N 1
ATOM 648 C CA . ILE A 1 83 ? 1.169 9.278 13.160 1.00 88.69 83 ILE A CA 1
ATOM 649 C C . ILE A 1 83 ? 1.514 10.251 14.292 1.00 88.69 83 ILE A C 1
ATOM 651 O O . ILE A 1 83 ? 0.752 11.171 14.594 1.00 88.69 83 ILE A O 1
ATOM 655 N N . ALA A 1 84 ? 2.714 10.106 14.854 1.00 89.69 84 ALA A N 1
ATOM 656 C CA . ALA A 1 84 ? 3.294 11.046 15.809 1.00 89.69 84 ALA A CA 1
ATOM 657 C C . ALA A 1 84 ? 4.341 11.952 15.139 1.00 89.69 84 ALA A C 1
ATOM 659 O O . ALA A 1 84 ? 5.297 11.475 14.532 1.00 89.69 84 ALA A O 1
ATOM 660 N N . GLN A 1 85 ? 4.194 13.273 15.287 1.00 87.31 85 GLN A N 1
ATOM 661 C CA . GLN A 1 85 ? 5.108 14.255 14.676 1.00 87.31 85 GLN A CA 1
ATOM 662 C C . GLN A 1 85 ? 6.468 14.349 15.380 1.00 87.31 85 GLN A C 1
ATOM 664 O O . GLN A 1 85 ? 7.472 14.695 14.762 1.00 87.31 85 GLN A O 1
ATOM 669 N N . SER A 1 86 ? 6.507 14.057 16.679 1.00 90.12 86 SER A N 1
ATOM 670 C CA . SER A 1 86 ? 7.695 14.207 17.515 1.00 90.12 86 SER A CA 1
ATOM 671 C C . SER A 1 86 ? 8.224 12.852 17.955 1.00 90.12 86 SER A C 1
ATOM 673 O O . SER A 1 86 ? 7.454 11.980 18.346 1.00 90.12 86 SER A O 1
ATOM 675 N N . ARG A 1 87 ? 9.550 12.691 17.937 1.00 87.56 87 ARG A N 1
ATOM 676 C CA . ARG A 1 87 ? 10.249 11.470 18.373 1.00 87.56 87 ARG A CA 1
ATOM 677 C C . ARG A 1 87 ? 10.447 11.383 19.890 1.00 87.56 87 ARG A C 1
ATOM 679 O O . ARG A 1 87 ? 11.028 10.410 20.358 1.00 87.56 87 ARG A O 1
ATOM 686 N N . HIS A 1 88 ? 9.989 12.376 20.655 1.00 95.00 88 HIS A N 1
ATOM 687 C CA . HIS A 1 88 ? 10.085 12.344 22.113 1.00 95.00 88 HIS A CA 1
ATOM 688 C C . HIS A 1 88 ? 9.297 11.163 22.691 1.00 95.00 88 HIS A C 1
ATOM 690 O O . HIS A 1 88 ? 8.171 10.895 22.273 1.00 95.00 88 HIS A O 1
ATOM 696 N N . GLU A 1 89 ? 9.878 10.485 23.680 1.00 93.88 89 GLU A N 1
ATOM 697 C CA . GLU A 1 89 ? 9.340 9.239 24.236 1.00 93.88 89 GLU A CA 1
ATOM 698 C C . GLU A 1 89 ? 7.872 9.352 24.694 1.00 93.88 89 GLU A C 1
ATOM 700 O O . GLU A 1 89 ? 7.073 8.510 24.275 1.00 93.88 89 GLU A O 1
ATOM 705 N N . PRO A 1 90 ? 7.437 10.393 25.443 1.00 93.56 90 PRO A N 1
ATOM 706 C CA . PRO A 1 90 ? 6.033 10.498 25.844 1.00 93.56 90 PRO A CA 1
ATOM 707 C C . PRO A 1 90 ? 5.089 10.650 24.646 1.00 93.56 90 PRO A C 1
ATOM 709 O O . PRO A 1 90 ? 3.991 10.094 24.645 1.00 93.56 90 PRO A O 1
ATOM 712 N N . VAL A 1 91 ? 5.527 11.365 23.605 1.00 94.19 91 VAL A N 1
ATOM 713 C CA . VAL A 1 91 ? 4.746 11.548 22.376 1.00 94.19 91 VAL A CA 1
ATOM 714 C C . VAL A 1 91 ? 4.625 10.227 21.628 1.00 94.19 91 VAL A C 1
ATOM 716 O O . VAL A 1 91 ? 3.528 9.846 21.239 1.00 94.19 91 VAL A O 1
ATOM 719 N N . GLN A 1 92 ? 5.721 9.487 21.478 1.00 92.00 92 GLN A N 1
ATOM 720 C CA . GLN A 1 92 ? 5.699 8.179 20.824 1.00 92.00 92 GLN A CA 1
ATOM 721 C C . GLN A 1 92 ? 4.843 7.173 21.597 1.00 92.00 92 GLN A C 1
ATOM 723 O O . GLN A 1 92 ? 4.052 6.450 20.995 1.00 92.00 92 GLN A O 1
ATOM 728 N N . LYS A 1 93 ? 4.925 7.174 22.931 1.00 91.62 93 LYS A N 1
ATOM 729 C CA . LYS A 1 93 ? 4.118 6.301 23.788 1.00 91.62 93 LYS A CA 1
ATOM 730 C C . LYS A 1 93 ? 2.618 6.548 23.622 1.00 91.62 93 LYS A C 1
ATOM 732 O O . LYS A 1 93 ? 1.879 5.585 23.469 1.00 91.62 93 LYS A O 1
ATOM 737 N N . TRP A 1 94 ? 2.169 7.802 23.668 1.00 93.62 94 TRP A N 1
ATOM 738 C CA . TRP A 1 94 ? 0.735 8.117 23.718 1.00 93.62 94 TRP A CA 1
ATOM 739 C C . TRP A 1 94 ? 0.107 8.429 22.358 1.00 93.62 94 TRP A C 1
ATOM 741 O O . TRP A 1 94 ? -1.080 8.175 22.162 1.00 93.62 94 TRP A O 1
ATOM 751 N N . LEU A 1 95 ? 0.883 8.981 21.423 1.00 94.25 95 LEU A N 1
ATOM 752 C CA . LEU A 1 95 ? 0.407 9.404 20.104 1.00 94.25 95 LEU A CA 1
ATOM 753 C C . LEU A 1 95 ? 0.942 8.550 18.952 1.00 94.25 95 LEU A C 1
ATOM 755 O O . LEU A 1 95 ? 0.383 8.639 17.868 1.00 94.25 95 LEU A O 1
ATOM 759 N N . GLY A 1 96 ? 2.004 7.765 19.161 1.00 91.62 96 GLY A N 1
ATOM 760 C CA . GLY A 1 96 ? 2.617 6.919 18.126 1.00 91.62 96 GLY A CA 1
ATOM 761 C C . GLY A 1 96 ? 2.283 5.429 18.237 1.00 91.62 96 GLY A C 1
ATOM 762 O O . GLY A 1 96 ? 2.585 4.672 17.320 1.00 91.62 96 GLY A O 1
ATOM 763 N N . LYS A 1 97 ? 1.665 4.995 19.342 1.00 92.56 97 LYS A N 1
ATOM 764 C CA . LYS A 1 97 ? 1.212 3.613 19.541 1.00 92.56 97 LYS A CA 1
ATOM 765 C C . LYS A 1 97 ? -0.305 3.520 19.473 1.00 92.56 97 LYS A C 1
ATOM 767 O O . LYS A 1 97 ? -1.013 4.339 20.061 1.00 92.56 97 LYS A O 1
ATOM 772 N N . ASP A 1 98 ? -0.776 2.494 18.778 1.00 94.38 98 ASP A N 1
ATOM 773 C CA . ASP A 1 98 ? -2.179 2.103 18.768 1.00 94.38 98 ASP A CA 1
ATOM 774 C C . ASP A 1 98 ? -2.594 1.403 20.072 1.00 94.38 98 ASP A C 1
ATOM 776 O O . ASP A 1 98 ? -1.768 1.003 20.902 1.00 94.38 98 ASP A O 1
ATOM 780 N N . ILE A 1 99 ? -3.906 1.252 20.257 1.00 94.94 99 ILE A N 1
ATOM 781 C CA . ILE A 1 99 ? -4.472 0.619 21.451 1.00 94.94 99 ILE A CA 1
ATOM 782 C C . ILE A 1 99 ? -4.067 -0.854 21.597 1.00 94.94 99 ILE A C 1
ATOM 784 O O . ILE A 1 99 ? -3.906 -1.327 22.723 1.00 94.94 99 ILE A O 1
ATOM 788 N N . PHE A 1 100 ? -3.852 -1.577 20.495 1.00 95.38 100 PHE A N 1
ATOM 789 C CA . PHE A 1 100 ? -3.460 -2.988 20.533 1.00 95.38 100 PHE A CA 1
ATOM 790 C C . PHE A 1 100 ? -2.033 -3.139 21.071 1.00 95.38 100 PHE A C 1
ATOM 792 O O . PHE A 1 100 ? -1.775 -3.980 21.933 1.00 95.38 100 PHE A O 1
ATOM 799 N N . ALA A 1 101 ? -1.120 -2.266 20.645 1.00 93.69 101 ALA A N 1
ATOM 800 C CA . ALA A 1 101 ? 0.238 -2.204 21.168 1.00 93.69 101 ALA A CA 1
ATOM 801 C C . ALA A 1 101 ? 0.262 -1.787 22.648 1.00 93.69 101 ALA A C 1
ATOM 803 O O . ALA A 1 101 ? 1.019 -2.352 23.435 1.00 93.69 101 ALA A O 1
ATOM 804 N N . LEU A 1 102 ? -0.570 -0.821 23.053 1.00 93.62 102 LEU A N 1
ATOM 805 C CA . LEU A 1 102 ? -0.620 -0.342 24.442 1.00 93.62 102 LEU A CA 1
ATOM 806 C C . LEU A 1 102 ? -1.209 -1.350 25.429 1.00 93.62 102 LEU A C 1
ATOM 808 O O . LEU A 1 102 ? -0.829 -1.352 26.597 1.00 93.62 102 LEU A O 1
ATOM 812 N N . THR A 1 103 ? -2.120 -2.201 24.967 1.00 93.06 103 THR A N 1
ATOM 813 C CA . THR A 1 103 ? -2.740 -3.261 25.777 1.00 93.06 103 THR A CA 1
ATOM 814 C C . THR A 1 103 ? -1.942 -4.568 25.763 1.00 93.06 103 THR A C 1
ATOM 816 O O . THR A 1 103 ? -2.338 -5.530 26.415 1.00 93.06 103 THR A O 1
ATOM 819 N N . GLY A 1 104 ? -0.814 -4.617 25.044 1.00 93.38 104 GLY A N 1
ATOM 820 C CA . GLY A 1 104 ? 0.026 -5.811 24.924 1.00 93.38 104 GLY A CA 1
ATOM 821 C C . GLY A 1 104 ? -0.542 -6.890 23.996 1.00 93.38 104 GLY A C 1
ATOM 822 O O . GLY A 1 104 ? 0.004 -7.989 23.942 1.00 93.38 104 GLY A O 1
ATOM 823 N N . ILE A 1 105 ? -1.609 -6.596 23.243 1.00 94.75 105 ILE A N 1
ATOM 824 C CA . ILE A 1 105 ? -2.222 -7.539 22.297 1.00 94.75 105 ILE A CA 1
ATOM 825 C C . ILE A 1 105 ? -1.237 -7.903 21.184 1.00 94.75 105 ILE A C 1
ATOM 827 O O . ILE A 1 105 ? -1.086 -9.081 20.876 1.00 94.75 105 ILE A O 1
ATOM 831 N N . THR A 1 106 ? -0.547 -6.915 20.609 1.00 92.81 106 THR A N 1
ATOM 832 C CA . THR A 1 106 ? 0.396 -7.139 19.501 1.00 92.81 106 THR A CA 1
ATOM 833 C C . THR A 1 106 ? 1.507 -8.116 19.894 1.00 92.81 106 THR A C 1
ATOM 835 O O . THR A 1 106 ? 1.704 -9.125 19.222 1.00 92.81 106 THR A O 1
ATOM 838 N N . GLU A 1 107 ? 2.170 -7.869 21.028 1.00 91.75 107 GLU A N 1
ATOM 839 C CA . GLU A 1 107 ? 3.226 -8.739 21.567 1.00 91.75 107 GLU A CA 1
ATOM 840 C C . GLU A 1 107 ? 2.671 -10.101 22.021 1.00 91.75 107 GLU A C 1
ATOM 842 O O . GLU A 1 107 ? 3.301 -11.145 21.837 1.00 91.75 107 GLU A O 1
ATOM 847 N N . GLY A 1 108 ? 1.460 -10.117 22.587 1.00 92.69 108 GLY A N 1
ATOM 848 C CA . GLY A 1 108 ? 0.744 -11.343 22.927 1.00 92.69 108 GLY A CA 1
ATOM 849 C C . GLY A 1 108 ? 0.584 -12.249 21.710 1.00 92.69 108 GLY A C 1
ATOM 850 O O . GLY A 1 108 ? 1.052 -13.385 21.730 1.00 92.69 108 GLY A O 1
ATOM 851 N N . VAL A 1 109 ? 0.014 -11.728 20.624 1.00 92.25 109 VAL A N 1
ATOM 852 C CA . VAL A 1 109 ? -0.223 -12.492 19.391 1.00 92.25 109 VAL A CA 1
ATOM 853 C C . VAL A 1 109 ? 1.090 -12.951 18.758 1.00 92.25 109 VAL A C 1
ATOM 855 O O . VAL A 1 109 ? 1.190 -14.103 18.340 1.00 92.25 109 VAL A O 1
ATOM 858 N N . GLU A 1 110 ? 2.115 -12.097 18.738 1.00 88.38 110 GLU A N 1
ATOM 859 C CA . GLU A 1 110 ? 3.450 -12.450 18.228 1.00 88.38 110 GLU A CA 1
ATOM 860 C C . GLU A 1 110 ? 4.136 -13.549 19.051 1.00 88.38 110 GLU A C 1
ATOM 862 O O . GLU A 1 110 ? 4.867 -14.366 18.496 1.00 88.38 110 GLU A O 1
ATOM 867 N N . SER A 1 111 ? 3.845 -13.629 20.353 1.00 91.00 111 SER A N 1
ATOM 868 C CA . SER A 1 111 ? 4.301 -14.704 21.248 1.00 91.00 111 SER A CA 1
ATOM 869 C C . SER A 1 111 ? 3.361 -15.920 21.294 1.00 91.00 111 SER A C 1
ATOM 871 O O . SER A 1 111 ? 3.563 -16.827 22.100 1.00 91.00 111 SER A O 1
ATOM 873 N N . GLY A 1 112 ? 2.332 -15.966 20.439 1.00 90.00 112 GLY A N 1
ATOM 874 C CA . GLY A 1 112 ? 1.371 -17.071 20.365 1.00 90.00 112 GLY A CA 1
ATOM 875 C C . GLY A 1 112 ? 0.268 -17.043 21.430 1.00 90.00 112 GLY A C 1
ATOM 876 O O . GLY A 1 112 ? -0.511 -17.990 21.525 1.00 90.00 112 GLY A O 1
ATOM 877 N N . ARG A 1 113 ? 0.163 -15.969 22.219 1.00 92.00 113 ARG A N 1
ATOM 878 C CA . ARG A 1 113 ? -0.908 -15.755 23.201 1.00 92.00 113 ARG A CA 1
ATOM 879 C C . ARG A 1 113 ? -2.055 -14.961 22.586 1.00 92.00 113 ARG A C 1
ATOM 881 O O . ARG A 1 113 ? -1.891 -13.815 22.181 1.00 92.00 113 ARG A O 1
ATOM 888 N N . TRP A 1 114 ? -3.239 -15.557 22.587 1.00 91.44 114 TRP A N 1
ATOM 889 C CA . TRP A 1 114 ? -4.456 -14.951 22.056 1.00 91.44 114 TRP A CA 1
ATOM 890 C C . TRP A 1 114 ? -5.400 -14.614 23.210 1.00 91.44 114 TRP A C 1
ATOM 892 O O . TRP A 1 114 ? -5.886 -15.538 23.859 1.00 91.44 114 TRP A O 1
ATOM 902 N N . PRO A 1 115 ? -5.639 -13.325 23.508 1.00 90.19 115 PRO A N 1
ATOM 903 C CA . PRO A 1 115 ? -6.616 -12.939 24.521 1.00 90.19 115 PRO A CA 1
ATOM 904 C C . PRO A 1 115 ? -8.032 -13.364 24.119 1.00 90.19 115 PRO A C 1
ATOM 906 O O . PRO A 1 115 ? -8.400 -13.219 22.954 1.00 90.19 115 PRO A O 1
ATOM 909 N N . ASP A 1 116 ? -8.856 -13.789 25.080 1.00 90.38 116 ASP A N 1
ATOM 910 C CA . ASP A 1 116 ? -10.242 -14.228 24.830 1.00 90.38 116 ASP A CA 1
ATOM 911 C C . ASP A 1 116 ? -11.115 -13.136 24.187 1.00 90.38 116 ASP A C 1
ATOM 913 O O . ASP A 1 116 ? -12.084 -13.422 23.486 1.00 90.38 116 ASP A O 1
ATOM 917 N N . GLN A 1 117 ? -10.781 -11.863 24.423 1.00 90.00 117 GLN A N 1
ATOM 918 C CA . GLN A 1 117 ? -11.498 -10.715 23.865 1.00 90.00 117 GLN A CA 1
ATOM 919 C C . GLN A 1 117 ? -11.082 -10.384 22.422 1.00 90.00 117 GLN A C 1
ATOM 921 O O . GLN A 1 117 ? -11.721 -9.542 21.788 1.00 90.00 117 GLN A O 1
ATOM 926 N N . LEU A 1 118 ? -10.019 -11.006 21.898 1.00 94.69 118 LEU A N 1
ATOM 927 C CA . LEU A 1 118 ? -9.525 -10.771 20.546 1.00 94.69 118 LEU A CA 1
ATOM 928 C C . LEU A 1 118 ? -10.135 -11.778 19.570 1.00 94.69 118 LEU A C 1
ATOM 930 O O . LEU A 1 118 ? -9.914 -12.983 19.665 1.00 94.69 118 LEU A O 1
ATOM 934 N N . VAL A 1 119 ? -10.829 -11.265 18.556 1.00 94.81 119 VAL A N 1
ATOM 935 C CA . VAL A 1 119 ? -11.396 -12.079 17.478 1.00 94.81 119 VAL A CA 1
ATOM 936 C C . VAL A 1 119 ? -10.749 -11.689 16.155 1.00 94.81 119 VAL A C 1
ATOM 938 O O . VAL A 1 119 ? -10.906 -10.563 15.689 1.00 94.81 119 VAL A O 1
ATOM 941 N N . MET A 1 120 ? -10.043 -12.629 15.524 1.00 94.88 120 MET A N 1
ATOM 942 C CA . MET A 1 120 ? -9.495 -12.446 14.178 1.00 94.88 120 MET A CA 1
ATOM 943 C C . MET A 1 120 ? -10.485 -12.940 13.124 1.00 94.88 120 MET A C 1
ATOM 945 O O . MET A 1 120 ? -10.849 -14.117 13.102 1.00 94.88 120 MET A O 1
ATOM 949 N N . LEU A 1 121 ? -10.863 -12.055 12.202 1.00 96.06 121 LEU A N 1
ATOM 950 C CA . LEU A 1 121 ? -11.590 -12.441 10.995 1.00 96.06 121 LEU A CA 1
ATOM 951 C C . LEU A 1 121 ? -10.615 -13.124 10.031 1.00 96.06 121 LEU A C 1
ATOM 953 O O . LEU A 1 121 ? -9.652 -12.513 9.577 1.00 96.06 121 LEU A O 1
ATOM 957 N N . ARG A 1 122 ? -10.845 -14.409 9.749 1.00 96.19 122 ARG A N 1
ATOM 958 C CA . ARG A 1 122 ? -9.905 -15.228 8.967 1.00 96.19 122 ARG A CA 1
ATOM 959 C C . ARG A 1 122 ? -10.184 -15.239 7.471 1.00 96.19 122 ARG A C 1
ATOM 961 O O . ARG A 1 122 ? -9.300 -15.587 6.708 1.00 96.19 122 ARG A O 1
ATOM 968 N N . GLU A 1 123 ? -11.390 -14.907 7.032 1.00 97.75 123 GLU A N 1
ATOM 969 C CA . GLU A 1 123 ? -11.762 -14.996 5.619 1.00 97.75 123 GLU A CA 1
ATOM 970 C C . GLU A 1 123 ? -11.568 -13.654 4.897 1.00 97.75 123 GLU A C 1
ATOM 972 O O . GLU A 1 123 ? -12.169 -12.649 5.276 1.00 97.75 123 GLU A O 1
ATOM 977 N N . GLN A 1 124 ? -10.768 -13.639 3.827 1.00 97.19 124 GLN A N 1
ATOM 978 C CA . GLN A 1 124 ? -10.552 -12.470 2.972 1.00 97.19 124 GLN A CA 1
ATOM 979 C C . GLN A 1 124 ? -11.342 -12.586 1.656 1.00 97.19 124 GLN A C 1
ATOM 981 O O . GLN A 1 124 ? -11.462 -13.664 1.073 1.00 97.19 124 GLN A O 1
ATOM 986 N N . ARG A 1 125 ? -11.877 -11.458 1.166 1.00 97.56 125 ARG A N 1
ATOM 987 C CA . ARG A 1 125 ? -12.763 -11.387 -0.022 1.00 97.56 125 ARG A CA 1
ATOM 988 C C . ARG A 1 125 ? -12.259 -10.455 -1.135 1.00 97.56 125 ARG A C 1
ATOM 990 O O . ARG A 1 125 ? -12.957 -10.219 -2.130 1.00 97.56 125 ARG A O 1
ATOM 997 N N . ARG A 1 126 ? -11.069 -9.877 -0.964 1.00 96.56 126 ARG A N 1
ATOM 998 C CA . ARG A 1 126 ? -10.528 -8.818 -1.828 1.00 96.56 126 ARG A CA 1
ATOM 999 C C . ARG A 1 126 ? -9.585 -9.379 -2.883 1.00 96.56 126 ARG A C 1
ATOM 1001 O O . ARG A 1 126 ? -9.853 -9.219 -4.076 1.00 96.56 126 ARG A O 1
ATOM 1008 N N . MET A 1 127 ? -8.487 -9.962 -2.409 1.00 98.44 127 MET A N 1
ATOM 1009 C CA . MET A 1 127 ? -7.279 -10.267 -3.169 1.00 98.44 127 MET A CA 1
ATOM 1010 C C . MET A 1 127 ? -7.430 -11.584 -3.925 1.00 98.44 127 MET A C 1
ATOM 1012 O O . MET A 1 127 ? -7.977 -12.543 -3.385 1.00 98.44 127 MET A O 1
ATOM 1016 N N . HIS A 1 128 ? -6.881 -11.646 -5.135 1.00 98.62 128 HIS A N 1
ATOM 1017 C CA . HIS A 1 128 ? -6.617 -12.899 -5.832 1.00 98.62 128 HIS A CA 1
ATOM 1018 C C . HIS A 1 128 ? -5.749 -13.830 -4.966 1.00 98.62 128 HIS A C 1
ATOM 1020 O O . HIS A 1 128 ? -4.864 -13.351 -4.254 1.00 98.62 128 HIS A O 1
ATOM 1026 N N . GLU A 1 129 ? -5.967 -15.145 -5.069 1.00 97.94 129 GLU A N 1
ATOM 1027 C CA . GLU A 1 129 ? -5.353 -16.177 -4.210 1.00 97.94 129 GLU A CA 1
ATOM 1028 C C . GLU A 1 129 ? -3.812 -16.122 -4.206 1.00 97.94 129 GLU A C 1
ATOM 1030 O O . GLU A 1 129 ? -3.150 -16.414 -3.213 1.00 97.94 129 GLU A O 1
ATOM 1035 N N . GLU A 1 130 ? -3.195 -15.725 -5.322 1.00 97.62 130 GLU A N 1
ATOM 1036 C CA . GLU A 1 130 ? -1.740 -15.545 -5.380 1.00 97.62 130 GLU A CA 1
ATOM 1037 C C . GLU A 1 130 ? -1.271 -14.346 -4.542 1.00 97.62 130 GLU A C 1
ATOM 1039 O O . GLU A 1 130 ? -0.309 -14.472 -3.785 1.00 97.62 130 GLU A O 1
ATOM 1044 N N . ILE A 1 131 ? -1.977 -13.212 -4.608 1.00 98.50 131 ILE A N 1
ATOM 1045 C CA . ILE A 1 131 ? -1.655 -12.010 -3.827 1.00 98.50 131 ILE A CA 1
ATOM 1046 C C . ILE A 1 131 ? -1.883 -12.286 -2.337 1.00 98.50 131 ILE A C 1
ATOM 1048 O O . ILE A 1 131 ? -0.993 -12.030 -1.519 1.00 98.50 131 ILE A O 1
ATOM 1052 N N . SER A 1 132 ? -3.049 -12.844 -1.984 1.00 98.12 132 SER A N 1
ATOM 1053 C CA . SER A 1 132 ? -3.395 -13.153 -0.593 1.00 98.12 132 SER A CA 1
ATOM 1054 C C . SER A 1 132 ? -2.394 -14.123 0.022 1.00 98.12 132 SER A C 1
ATOM 1056 O O . SER A 1 132 ? -1.983 -13.908 1.155 1.00 98.12 132 SER A O 1
ATOM 1058 N N . ARG A 1 133 ? -1.909 -15.125 -0.720 1.00 97.75 133 ARG A N 1
ATOM 1059 C CA . ARG A 1 133 ? -0.881 -16.064 -0.248 1.00 97.75 133 ARG A CA 1
ATOM 1060 C C . ARG A 1 133 ? 0.407 -15.364 0.183 1.00 97.75 133 ARG A C 1
ATOM 1062 O O . ARG A 1 133 ? 0.967 -15.714 1.224 1.00 97.75 133 ARG A O 1
ATOM 1069 N N . HIS A 1 134 ? 0.889 -14.389 -0.591 1.00 97.88 134 HIS A N 1
ATOM 1070 C CA . HIS A 1 134 ? 2.083 -13.623 -0.220 1.00 97.88 134 HIS A CA 1
ATOM 1071 C C . HIS A 1 134 ? 1.820 -12.740 1.003 1.00 97.88 134 HIS A C 1
ATOM 1073 O O . HIS A 1 134 ? 2.576 -12.814 1.969 1.00 97.88 134 HIS A O 1
ATOM 1079 N N . VAL A 1 135 ? 0.721 -11.979 1.009 1.00 98.00 135 VAL A N 1
ATOM 1080 C CA . VAL A 1 135 ? 0.333 -11.115 2.140 1.00 98.00 135 VAL A CA 1
ATOM 1081 C C . VAL A 1 135 ? 0.134 -11.928 3.428 1.00 98.00 135 VAL A C 1
ATOM 1083 O O . VAL A 1 135 ? 0.692 -11.599 4.472 1.00 98.00 135 VAL A O 1
ATOM 1086 N N . ASN A 1 136 ? -0.601 -13.035 3.356 1.00 97.50 136 ASN A N 1
ATOM 1087 C CA . ASN A 1 136 ? -0.916 -13.910 4.483 1.00 97.50 136 ASN A CA 1
ATOM 1088 C C . ASN A 1 136 ? 0.345 -14.513 5.110 1.00 97.50 136 ASN A C 1
ATOM 1090 O O . ASN A 1 136 ? 0.501 -14.509 6.328 1.00 97.50 136 ASN A O 1
ATOM 1094 N N . ARG A 1 137 ? 1.285 -14.985 4.287 1.00 96.69 137 ARG A N 1
ATOM 1095 C CA . ARG A 1 137 ? 2.553 -15.526 4.786 1.00 96.69 137 ARG A CA 1
ATOM 1096 C C . ARG A 1 137 ? 3.455 -14.449 5.388 1.00 96.69 137 ARG A C 1
ATOM 1098 O O . ARG A 1 137 ? 4.090 -14.718 6.402 1.00 96.69 137 ARG A O 1
ATOM 1105 N N . LEU A 1 138 ? 3.544 -13.275 4.761 1.00 95.88 138 LEU A N 1
ATOM 1106 C CA . LEU A 1 138 ? 4.449 -12.209 5.199 1.00 95.88 138 LEU A CA 1
ATOM 1107 C C . LEU A 1 138 ? 3.964 -11.509 6.475 1.00 95.88 138 LEU A C 1
ATOM 1109 O O . LEU A 1 138 ? 4.797 -11.137 7.296 1.00 95.88 138 LEU A O 1
ATOM 1113 N N . PHE A 1 139 ? 2.649 -11.339 6.649 1.00 95.75 139 PHE A N 1
ATOM 1114 C CA . PHE A 1 139 ? 2.103 -10.461 7.695 1.00 95.75 139 PHE A CA 1
ATOM 1115 C C . PHE A 1 139 ? 1.153 -11.148 8.684 1.00 95.75 139 PHE A C 1
ATOM 1117 O O . PHE A 1 139 ? 1.007 -10.665 9.805 1.00 95.75 139 PHE A O 1
ATOM 1124 N N . TYR A 1 140 ? 0.528 -12.270 8.307 1.00 95.75 140 TYR A N 1
ATOM 1125 C CA . TYR A 1 140 ? -0.533 -12.915 9.100 1.00 95.75 140 TYR A CA 1
ATOM 1126 C C . TYR A 1 140 ? -0.254 -14.390 9.418 1.00 95.75 140 TYR A C 1
ATOM 1128 O O . TYR A 1 140 ? -1.159 -15.111 9.831 1.00 95.75 140 TYR A O 1
ATOM 1136 N N . HIS A 1 141 ? 0.985 -14.856 9.232 1.00 92.81 141 HIS A N 1
ATOM 1137 C CA . HIS A 1 141 ? 1.438 -16.207 9.588 1.00 92.81 141 HIS A CA 1
ATOM 1138 C C . HIS A 1 141 ? 0.583 -17.353 9.011 1.00 92.81 141 HIS A C 1
ATOM 1140 O O . HIS A 1 141 ? 0.492 -18.424 9.606 1.00 92.81 141 HIS A O 1
ATOM 1146 N N . GLY A 1 142 ? -0.047 -17.146 7.850 1.00 95.31 142 GLY A N 1
ATOM 1147 C CA . GLY A 1 142 ? -0.886 -18.167 7.215 1.00 95.31 142 GLY A CA 1
ATOM 1148 C C . GLY A 1 142 ? -2.298 -18.299 7.800 1.00 95.31 142 GLY A C 1
ATOM 1149 O O . GLY A 1 142 ? -3.006 -19.234 7.442 1.00 95.31 142 GLY A O 1
ATOM 1150 N N . LEU A 1 143 ? -2.727 -17.390 8.681 1.00 95.06 143 LEU A N 1
ATOM 1151 C CA . LEU A 1 143 ? -4.019 -17.471 9.373 1.00 95.06 143 LEU A CA 1
ATOM 1152 C C . LEU A 1 143 ? -5.227 -17.054 8.517 1.00 95.06 143 LEU A C 1
ATOM 1154 O O . LEU A 1 143 ? -6.365 -17.320 8.915 1.00 95.06 143 LEU A O 1
ATOM 1158 N N . LEU A 1 144 ? -5.004 -16.398 7.372 1.00 97.38 144 LEU A N 1
ATOM 1159 C CA . LEU A 1 144 ? -6.073 -16.004 6.450 1.00 97.38 144 LEU A CA 1
ATOM 1160 C C . LEU A 1 144 ? -6.463 -17.140 5.489 1.00 97.38 144 LEU A C 1
ATOM 1162 O O . LEU A 1 144 ? -5.617 -17.914 5.047 1.00 97.38 144 LEU A O 1
ATOM 1166 N N . ASN A 1 145 ? -7.739 -17.177 5.115 1.00 97.69 145 ASN A N 1
ATOM 1167 C CA . ASN A 1 145 ? -8.326 -18.057 4.110 1.00 97.69 145 ASN A CA 1
ATOM 1168 C C . ASN A 1 145 ? -9.024 -17.221 3.034 1.00 97.69 145 ASN A C 1
ATOM 1170 O O . ASN A 1 145 ? -9.560 -16.149 3.319 1.00 97.69 145 ASN A O 1
ATOM 1174 N N . ASP A 1 146 ? -9.065 -17.734 1.811 1.00 98.31 146 ASP A N 1
ATOM 1175 C CA . ASP A 1 146 ? -9.679 -17.050 0.678 1.00 98.31 146 ASP A CA 1
ATOM 1176 C C . ASP A 1 146 ? -11.153 -17.453 0.525 1.00 98.31 146 ASP A C 1
ATOM 1178 O O . ASP A 1 146 ? -11.478 -18.636 0.423 1.00 98.31 146 ASP A O 1
ATOM 1182 N N . HIS A 1 147 ? -12.060 -16.474 0.470 1.00 98.31 147 HIS A N 1
ATOM 1183 C CA . HIS A 1 147 ? -13.457 -16.741 0.123 1.00 98.31 147 HIS A CA 1
ATOM 1184 C C . HIS A 1 147 ? -13.574 -17.127 -1.363 1.00 98.31 147 HIS A C 1
ATOM 1186 O O . HIS A 1 147 ? -12.943 -16.473 -2.197 1.00 98.31 147 HIS A O 1
ATOM 1192 N N . PRO A 1 148 ? -14.452 -18.071 -1.762 1.00 97.56 148 PRO A N 1
ATOM 1193 C CA . PRO A 1 148 ? -14.583 -18.507 -3.159 1.00 97.56 148 PRO A CA 1
ATOM 1194 C C . PRO A 1 148 ? -14.812 -17.388 -4.191 1.00 97.56 148 PRO A C 1
ATOM 1196 O O . PRO A 1 148 ? -14.435 -17.529 -5.354 1.00 97.56 148 PRO A O 1
ATOM 1199 N N . ASP A 1 149 ? -15.386 -16.251 -3.781 1.00 96.38 149 ASP A N 1
ATOM 1200 C CA . ASP A 1 149 ? -15.592 -15.092 -4.662 1.00 96.38 149 ASP A CA 1
ATOM 1201 C C . ASP A 1 149 ? -14.303 -14.490 -5.225 1.00 96.38 149 ASP A C 1
ATOM 1203 O O . ASP A 1 149 ? -14.361 -13.803 -6.251 1.00 96.38 149 ASP A O 1
ATOM 1207 N N . VAL A 1 150 ? -13.144 -14.717 -4.599 1.00 97.19 150 VAL A N 1
ATOM 1208 C CA . VAL A 1 150 ? -11.883 -14.162 -5.109 1.00 97.19 150 VAL A CA 1
ATOM 1209 C C . VAL A 1 150 ? -11.453 -14.807 -6.425 1.00 97.19 150 VAL A C 1
ATOM 1211 O O . VAL A 1 150 ? -10.718 -14.187 -7.190 1.00 97.19 150 VAL A O 1
ATOM 1214 N N . LYS A 1 151 ? -12.006 -15.973 -6.782 1.00 95.38 151 LYS A N 1
ATOM 1215 C CA . LYS A 1 151 ? -11.819 -16.583 -8.109 1.00 95.38 151 LYS A CA 1
ATOM 1216 C C . LYS A 1 151 ? -12.314 -15.683 -9.241 1.00 95.38 151 LYS A C 1
ATOM 1218 O O . LYS A 1 151 ? -11.760 -15.698 -10.333 1.00 95.38 151 LYS A O 1
ATOM 1223 N N . LYS A 1 152 ? -13.287 -14.802 -8.972 1.00 95.75 152 LYS A N 1
ATOM 1224 C CA . LYS A 1 152 ? -13.756 -13.786 -9.933 1.00 95.75 152 LYS A CA 1
ATOM 1225 C C . LYS A 1 152 ? -12.671 -12.758 -10.287 1.00 95.75 152 LYS A C 1
ATOM 1227 O O . LYS A 1 152 ? -12.852 -11.996 -11.227 1.00 95.75 152 LYS A O 1
ATOM 1232 N N . ARG A 1 153 ? -11.563 -12.684 -9.534 1.00 97.56 153 ARG A N 1
ATOM 1233 C CA . ARG A 1 153 ? -10.417 -11.808 -9.841 1.00 97.56 153 ARG A CA 1
ATOM 1234 C C . ARG A 1 153 ? -9.546 -12.359 -10.970 1.00 97.56 153 ARG A C 1
ATOM 1236 O O . ARG A 1 153 ? -8.753 -11.601 -11.518 1.00 97.56 153 ARG A O 1
ATOM 1243 N N . GLN A 1 154 ? -9.732 -13.619 -11.366 1.00 97.62 154 GLN A N 1
ATOM 1244 C CA . GLN A 1 154 ? -8.988 -14.247 -12.458 1.00 97.62 154 GLN A CA 1
ATOM 1245 C C . GLN A 1 154 ? -9.099 -13.456 -13.774 1.00 97.62 154 GLN A C 1
ATOM 1247 O O . GLN A 1 154 ? -8.093 -13.223 -14.436 1.00 97.62 154 GLN A O 1
ATOM 1252 N N . SER A 1 155 ? -10.276 -12.900 -14.085 1.00 96.88 155 SER A N 1
ATOM 1253 C CA . SER A 1 155 ? -10.472 -12.065 -15.282 1.00 96.88 155 SER A CA 1
ATOM 1254 C C . SER A 1 155 ? -9.655 -10.765 -15.276 1.00 96.88 155 SER A C 1
ATOM 1256 O O . SER A 1 155 ? -9.487 -10.134 -16.318 1.00 96.88 155 SER A O 1
ATOM 1258 N N . ILE A 1 156 ? -9.205 -10.313 -14.098 1.00 97.25 156 ILE A N 1
ATOM 1259 C CA . ILE A 1 156 ? -8.270 -9.191 -13.959 1.00 97.25 156 ILE A CA 1
ATOM 1260 C C . ILE A 1 156 ? -6.855 -9.694 -14.259 1.00 97.25 156 ILE A C 1
ATOM 1262 O O . ILE A 1 156 ? -6.132 -9.041 -14.999 1.00 97.25 156 ILE A O 1
ATOM 1266 N N . VAL A 1 157 ? -6.471 -10.852 -13.713 1.00 97.50 157 VAL A N 1
ATOM 1267 C CA . VAL A 1 157 ? -5.136 -11.466 -13.853 1.00 97.50 157 VAL A CA 1
ATOM 1268 C C . VAL A 1 157 ? -4.805 -11.834 -15.304 1.00 97.50 157 VAL A C 1
ATOM 1270 O O . VAL A 1 157 ? -3.658 -11.699 -15.726 1.00 97.50 157 VAL A O 1
ATOM 1273 N N . GLU A 1 158 ? -5.793 -12.263 -16.084 1.00 96.56 158 GLU A N 1
ATOM 1274 C CA . GLU A 1 158 ? -5.624 -12.687 -17.485 1.00 96.56 158 GLU A CA 1
ATOM 1275 C C . GLU A 1 158 ? -5.293 -11.549 -18.453 1.00 96.56 158 GLU A C 1
ATOM 1277 O O . GLU A 1 158 ? -4.810 -11.798 -19.552 1.00 96.56 158 GLU A O 1
ATOM 1282 N N . ARG A 1 159 ? -5.532 -10.299 -18.058 1.00 91.94 159 ARG A N 1
ATOM 1283 C CA . ARG A 1 159 ? -5.280 -9.123 -18.893 1.00 91.94 159 ARG A CA 1
ATOM 1284 C C . ARG A 1 159 ? -3.848 -8.618 -18.723 1.00 91.94 159 ARG A C 1
ATOM 1286 O O . ARG A 1 159 ? -3.147 -8.984 -17.782 1.00 91.94 159 ARG A O 1
ATOM 1293 N N . ASP A 1 160 ? -3.407 -7.782 -19.647 1.00 84.88 160 ASP A N 1
ATOM 1294 C CA . ASP A 1 160 ? -2.117 -7.096 -19.567 1.00 84.88 160 ASP A CA 1
ATOM 1295 C C . ASP A 1 160 ? -2.191 -5.910 -18.575 1.00 84.88 160 ASP A C 1
ATOM 1297 O O . ASP A 1 160 ? -3.273 -5.342 -18.420 1.00 84.88 160 ASP A O 1
ATOM 1301 N N . PRO A 1 161 ? -1.113 -5.500 -17.874 1.00 85.88 161 PRO A N 1
ATOM 1302 C CA . PRO A 1 161 ? 0.274 -5.981 -17.889 1.00 85.88 161 PRO A CA 1
ATOM 1303 C C . PRO A 1 161 ? 0.465 -7.400 -17.338 1.00 85.88 161 PRO A C 1
ATOM 1305 O O . PRO A 1 161 ? -0.100 -7.766 -16.303 1.00 85.88 161 PRO A O 1
ATOM 1308 N N . PHE A 1 162 ? 1.310 -8.178 -18.019 1.00 90.06 162 PHE A N 1
ATOM 1309 C CA . PHE A 1 162 ? 1.711 -9.546 -17.654 1.00 90.06 162 PHE A CA 1
ATOM 1310 C C . PHE A 1 162 ? 0.519 -10.520 -17.517 1.00 90.06 162 PHE A C 1
ATOM 1312 O O . PHE A 1 162 ? 0.170 -10.925 -16.399 1.00 90.06 162 PHE A O 1
ATOM 1319 N N . PRO A 1 163 ? -0.137 -10.897 -18.632 1.00 88.88 163 PRO A N 1
ATOM 1320 C CA . PRO A 1 163 ? -1.249 -11.850 -18.638 1.00 88.88 163 PRO A CA 1
ATOM 1321 C C . PRO A 1 163 ? -0.949 -13.127 -17.838 1.00 88.88 163 PRO A C 1
ATOM 1323 O O . PRO A 1 163 ? 0.147 -13.681 -17.908 1.00 88.88 163 PRO A O 1
ATOM 1326 N N . GLY A 1 164 ? -1.910 -13.582 -17.031 1.00 90.50 164 GLY A N 1
ATOM 1327 C CA . GLY A 1 164 ? -1.783 -14.806 -16.227 1.00 90.50 164 GLY A CA 1
ATOM 1328 C C . GLY A 1 164 ? -0.901 -14.677 -14.977 1.00 90.50 164 GLY A C 1
ATOM 1329 O O . GLY A 1 164 ? -0.646 -15.670 -14.295 1.00 90.50 164 GLY A O 1
ATOM 1330 N N . SER A 1 165 ? -0.431 -13.469 -14.660 1.00 93.75 165 SER A N 1
ATOM 1331 C CA . SER A 1 165 ? 0.431 -13.205 -13.503 1.00 93.75 165 SER A CA 1
ATOM 1332 C C . SER A 1 165 ? -0.246 -12.212 -12.565 1.00 93.75 165 SER A C 1
ATOM 1334 O O . SER A 1 165 ? -0.544 -11.081 -12.967 1.00 93.75 165 SER A O 1
ATOM 1336 N N . ALA A 1 166 ? -0.536 -12.633 -11.329 1.00 97.50 166 ALA A N 1
ATOM 1337 C CA . ALA A 1 166 ? -1.185 -11.767 -10.346 1.00 97.50 166 ALA A CA 1
ATOM 1338 C C . ALA A 1 166 ? -0.165 -10.939 -9.554 1.00 97.50 166 ALA A C 1
ATOM 1340 O O . ALA A 1 166 ? -0.500 -9.856 -9.082 1.00 97.50 166 ALA A O 1
ATOM 1341 N N . VAL A 1 167 ? 1.070 -11.435 -9.408 1.00 98.38 167 VAL A N 1
ATOM 1342 C CA . VAL A 1 167 ? 2.174 -10.726 -8.750 1.00 98.38 167 VAL A CA 1
ATOM 1343 C C . VAL A 1 167 ? 3.401 -10.729 -9.651 1.00 98.38 167 VAL A C 1
ATOM 1345 O O . VAL A 1 167 ? 3.852 -11.792 -10.072 1.00 98.38 167 VAL A O 1
ATOM 1348 N N . MET A 1 168 ? 3.949 -9.547 -9.925 1.00 97.56 168 MET A N 1
ATOM 1349 C CA . MET A 1 168 ? 5.185 -9.374 -10.693 1.00 97.56 168 MET A CA 1
ATOM 1350 C C . MET A 1 168 ? 6.107 -8.374 -10.004 1.00 97.56 168 MET A C 1
ATOM 1352 O O . MET A 1 168 ? 5.644 -7.369 -9.463 1.00 97.56 168 MET A O 1
ATOM 1356 N N . TRP A 1 169 ? 7.412 -8.628 -10.062 1.00 97.75 169 TRP A N 1
ATOM 1357 C CA . TRP A 1 169 ? 8.439 -7.666 -9.676 1.00 97.75 169 TRP A CA 1
ATOM 1358 C C . TRP A 1 169 ? 9.178 -7.165 -10.914 1.00 97.75 169 TRP A C 1
ATOM 1360 O O . TRP A 1 169 ? 9.653 -7.960 -11.721 1.00 97.75 169 TRP A O 1
ATOM 1370 N N . ILE A 1 170 ? 9.320 -5.853 -11.031 1.00 95.50 170 ILE A N 1
ATOM 1371 C CA . ILE A 1 170 ? 10.121 -5.191 -12.051 1.00 95.50 170 ILE A CA 1
ATOM 1372 C C . ILE A 1 170 ? 11.396 -4.690 -11.387 1.00 95.50 170 ILE A C 1
ATOM 1374 O O . ILE A 1 170 ? 11.377 -3.778 -10.554 1.00 95.50 170 ILE A O 1
ATOM 1378 N N . ASP A 1 171 ? 12.496 -5.352 -11.720 1.00 91.75 171 ASP A N 1
ATOM 1379 C CA . ASP A 1 171 ? 13.806 -5.046 -11.177 1.00 91.75 171 ASP A CA 1
ATOM 1380 C C . ASP A 1 171 ? 14.449 -3.909 -11.961 1.00 91.75 171 ASP A C 1
ATOM 1382 O O . ASP A 1 171 ? 14.665 -4.006 -13.169 1.00 91.75 171 ASP A O 1
ATOM 1386 N N . VAL A 1 172 ? 14.766 -2.824 -11.259 1.00 86.62 172 VAL A N 1
ATOM 1387 C CA . VAL A 1 172 ? 15.377 -1.630 -11.857 1.00 86.62 172 VAL A CA 1
ATOM 1388 C C . VAL A 1 172 ? 16.875 -1.524 -11.572 1.00 86.62 172 VAL A C 1
ATOM 1390 O O . VAL A 1 172 ? 17.491 -0.509 -11.902 1.00 86.62 172 VAL A O 1
ATOM 1393 N N . SER A 1 173 ? 17.478 -2.556 -10.969 1.00 83.19 173 SER A N 1
ATOM 1394 C CA . SER A 1 173 ? 18.896 -2.565 -10.593 1.00 83.19 173 SER A CA 1
ATOM 1395 C C . SER A 1 173 ? 19.840 -2.312 -11.767 1.00 83.19 173 SER A C 1
ATOM 1397 O O . SER A 1 173 ? 20.774 -1.524 -11.628 1.00 83.19 173 SER A O 1
ATOM 1399 N N . ALA A 1 174 ? 19.567 -2.898 -12.934 1.00 74.25 174 ALA A N 1
ATOM 1400 C CA . ALA A 1 174 ? 20.409 -2.754 -14.122 1.00 74.25 174 ALA A CA 1
ATOM 1401 C C . ALA A 1 174 ? 20.015 -1.581 -15.040 1.00 74.25 174 ALA A C 1
ATOM 1403 O O . ALA A 1 174 ? 20.648 -1.361 -16.068 1.00 74.25 174 ALA A O 1
ATOM 1404 N N . ALA A 1 175 ? 18.983 -0.813 -14.680 1.00 69.12 175 ALA A N 1
ATOM 1405 C CA . ALA A 1 175 ? 18.441 0.249 -15.526 1.00 69.12 175 ALA A CA 1
ATOM 1406 C C . ALA A 1 175 ? 19.036 1.639 -15.249 1.00 69.12 175 ALA A C 1
ATOM 1408 O O . ALA A 1 175 ? 18.605 2.627 -15.833 1.00 69.12 175 ALA A O 1
ATOM 1409 N N . GLY A 1 176 ? 19.974 1.750 -14.303 1.00 66.00 176 GLY A N 1
ATOM 1410 C CA . GLY A 1 176 ? 20.493 3.051 -13.875 1.00 66.00 176 GLY A CA 1
ATOM 1411 C C . GLY A 1 176 ? 19.437 3.938 -13.197 1.00 66.00 176 GLY A C 1
ATOM 1412 O O . GLY A 1 176 ? 19.585 5.157 -13.196 1.00 66.00 176 GLY A O 1
ATOM 1413 N N . ALA A 1 177 ? 18.387 3.338 -12.622 1.00 71.69 177 ALA A N 1
ATOM 1414 C CA . ALA A 1 177 ? 17.282 4.033 -11.964 1.00 71.69 177 ALA A CA 1
ATOM 1415 C C . ALA A 1 177 ? 17.734 4.713 -10.663 1.00 71.69 177 ALA A C 1
ATOM 1417 O O . ALA A 1 177 ? 17.699 4.107 -9.586 1.00 71.69 177 ALA A O 1
ATOM 1418 N N . PHE A 1 178 ? 18.152 5.973 -10.751 1.00 76.31 178 PHE A N 1
ATOM 1419 C CA . PHE A 1 178 ? 18.610 6.723 -9.590 1.00 76.31 178 PHE A CA 1
ATOM 1420 C C . PHE A 1 178 ? 17.492 7.416 -8.823 1.00 76.31 178 PHE A C 1
ATOM 1422 O O . PHE A 1 178 ? 16.603 8.068 -9.374 1.00 76.31 178 PHE A O 1
ATOM 1429 N N . THR A 1 179 ? 17.596 7.307 -7.506 1.00 80.75 179 THR A N 1
ATOM 1430 C CA . THR A 1 179 ? 16.738 8.001 -6.559 1.00 80.75 179 THR A CA 1
ATOM 1431 C C . THR A 1 179 ? 17.298 9.382 -6.284 1.00 80.75 179 THR A C 1
ATOM 1433 O O . THR A 1 179 ? 18.484 9.547 -6.015 1.00 80.75 179 THR A O 1
ATOM 1436 N N . HIS A 1 180 ? 16.413 10.360 -6.271 1.00 79.50 180 HIS A N 1
ATOM 1437 C CA . HIS A 1 180 ? 16.690 11.744 -5.938 1.00 79.50 180 HIS A CA 1
ATOM 1438 C C . HIS A 1 180 ? 15.893 12.131 -4.692 1.00 79.50 180 HIS A C 1
ATOM 1440 O O . HIS A 1 180 ? 14.960 11.436 -4.272 1.00 79.50 180 HIS A O 1
ATOM 1446 N N . LYS A 1 181 ? 16.272 13.244 -4.068 1.00 82.25 181 LYS A N 1
ATOM 1447 C CA . LYS A 1 181 ? 15.608 13.782 -2.879 1.00 82.25 181 LYS A CA 1
ATOM 1448 C C . LYS A 1 181 ? 15.177 15.216 -3.151 1.00 82.25 181 LYS A C 1
ATOM 1450 O O . LYS A 1 181 ? 15.917 15.987 -3.744 1.00 82.25 181 LYS A O 1
ATOM 1455 N N . GLU A 1 182 ? 13.975 15.568 -2.713 1.00 78.44 182 GLU A N 1
ATOM 1456 C CA . GLU A 1 182 ? 13.435 16.919 -2.871 1.00 78.44 182 GLU A CA 1
ATOM 1457 C C . GLU A 1 182 ? 14.300 17.955 -2.128 1.00 78.44 182 GLU A C 1
ATOM 1459 O O . GLU A 1 182 ? 14.648 17.761 -0.957 1.00 78.44 182 GLU A O 1
ATOM 1464 N N . GLN A 1 183 ? 14.624 19.067 -2.796 1.00 66.62 183 GLN A N 1
ATOM 1465 C CA . GLN A 1 183 ? 15.366 20.175 -2.188 1.00 66.62 183 GLN A CA 1
ATOM 1466 C C . GLN A 1 183 ? 14.569 20.793 -1.032 1.00 66.62 183 GLN A C 1
ATOM 1468 O O . GLN A 1 183 ? 13.382 21.075 -1.161 1.00 66.62 183 GLN A O 1
ATOM 1473 N N . GLY A 1 184 ? 15.216 20.980 0.122 1.00 64.62 184 GLY A N 1
ATOM 1474 C CA . GLY A 1 184 ? 14.567 21.497 1.336 1.00 64.62 184 GLY A CA 1
ATOM 1475 C C . GLY A 1 184 ? 13.608 20.516 2.030 1.00 64.62 184 GLY A C 1
ATOM 1476 O O . GLY A 1 184 ? 13.072 20.840 3.086 1.00 64.62 184 GLY A O 1
ATOM 1477 N N . GLY A 1 185 ? 13.414 19.313 1.478 1.00 75.31 185 GLY A N 1
ATOM 1478 C CA . GLY A 1 185 ? 12.535 18.280 2.019 1.00 75.31 185 GLY A CA 1
ATOM 1479 C C . GLY A 1 185 ? 13.266 16.993 2.407 1.00 75.31 185 GLY A C 1
ATOM 1480 O O . GLY A 1 185 ? 14.490 16.875 2.337 1.00 75.31 185 GLY A O 1
ATOM 1481 N N . HIS A 1 186 ? 12.488 15.988 2.821 1.00 80.69 186 HIS A N 1
ATOM 1482 C CA . HIS A 1 186 ? 12.966 14.617 3.064 1.00 80.69 186 HIS A CA 1
ATOM 1483 C C . HIS A 1 186 ? 12.344 13.577 2.124 1.00 80.69 186 HIS A C 1
ATOM 1485 O O . HIS A 1 186 ? 12.661 12.393 2.226 1.00 80.69 186 HIS A O 1
ATOM 1491 N N . SER A 1 187 ? 11.467 14.010 1.216 1.00 87.88 187 SER A N 1
ATOM 1492 C CA . SER A 1 187 ? 10.803 13.131 0.257 1.00 87.88 187 SER A CA 1
ATOM 1493 C C . SER A 1 187 ? 11.779 12.676 -0.824 1.00 87.88 187 SER A C 1
ATOM 1495 O O . SER A 1 187 ? 12.607 13.466 -1.277 1.00 87.88 187 SER A O 1
ATOM 1497 N N . ARG A 1 188 ? 11.675 11.415 -1.241 1.00 89.56 188 ARG A N 1
ATOM 1498 C CA . ARG A 1 188 ? 12.456 10.843 -2.341 1.00 89.56 188 ARG A CA 1
ATOM 1499 C C . ARG A 1 188 ? 11.583 10.641 -3.576 1.00 89.56 188 ARG A C 1
ATOM 1501 O O . ARG A 1 188 ? 10.362 10.523 -3.464 1.00 89.56 188 ARG A O 1
ATOM 1508 N N . PHE A 1 189 ? 12.207 10.621 -4.742 1.00 90.31 189 PHE A N 1
ATOM 1509 C CA . PHE A 1 189 ? 11.556 10.299 -6.007 1.00 90.31 189 PHE A CA 1
ATOM 1510 C C . PHE A 1 189 ? 12.550 9.623 -6.951 1.00 90.31 189 PHE A C 1
ATOM 1512 O O . PHE A 1 189 ? 13.759 9.791 -6.821 1.00 90.31 189 PHE A O 1
ATOM 1519 N N . ASN A 1 190 ? 12.044 8.843 -7.893 1.00 87.31 190 ASN A N 1
ATOM 1520 C CA . ASN A 1 190 ? 12.827 8.163 -8.909 1.00 87.31 190 ASN A CA 1
ATOM 1521 C C . ASN A 1 190 ? 12.085 8.322 -10.234 1.00 87.31 190 ASN A C 1
ATOM 1523 O O . ASN A 1 190 ? 11.002 7.767 -10.434 1.00 87.31 190 ASN A O 1
ATOM 1527 N N . LEU A 1 191 ? 12.641 9.163 -11.108 1.00 80.19 191 LEU A N 1
ATOM 1528 C CA . LEU A 1 191 ? 11.987 9.544 -12.354 1.00 80.19 191 LEU A CA 1
ATOM 1529 C C . LEU A 1 191 ? 11.829 8.342 -13.288 1.00 80.19 191 LEU A C 1
ATOM 1531 O O . LEU A 1 191 ? 10.778 8.190 -13.903 1.00 80.19 191 LEU A O 1
ATOM 1535 N N . LEU A 1 192 ? 12.830 7.457 -13.351 1.00 77.75 192 LEU A N 1
ATOM 1536 C CA . LEU A 1 192 ? 12.771 6.297 -14.235 1.00 77.75 192 LEU A CA 1
ATOM 1537 C C . LEU A 1 192 ? 11.633 5.361 -13.818 1.00 77.75 192 LEU A C 1
ATOM 1539 O O . LEU A 1 192 ? 10.788 5.016 -14.640 1.00 77.75 192 LEU A O 1
ATOM 1543 N N . THR A 1 193 ? 11.534 5.018 -12.530 1.00 87.81 193 THR A N 1
ATOM 1544 C CA . THR A 1 193 ? 10.432 4.166 -12.049 1.00 87.81 193 THR A CA 1
ATOM 1545 C C . THR A 1 193 ? 9.070 4.845 -12.198 1.00 87.81 193 THR A C 1
ATOM 1547 O O . THR A 1 193 ? 8.091 4.164 -12.510 1.00 87.81 193 THR A O 1
ATOM 1550 N N . ALA A 1 194 ? 8.994 6.176 -12.065 1.00 86.44 194 ALA A N 1
ATOM 1551 C CA . ALA A 1 194 ? 7.775 6.941 -12.327 1.00 86.44 194 ALA A CA 1
ATOM 1552 C C . ALA A 1 194 ? 7.327 6.815 -13.794 1.00 86.44 194 ALA A C 1
ATOM 1554 O O . ALA A 1 194 ? 6.170 6.482 -14.050 1.00 86.44 194 ALA A O 1
ATOM 1555 N N . LEU A 1 195 ? 8.236 7.023 -14.752 1.00 80.69 195 LEU A N 1
ATOM 1556 C CA . LEU A 1 195 ? 7.943 6.937 -16.188 1.00 80.69 195 LEU A CA 1
ATOM 1557 C C . LEU A 1 195 ? 7.524 5.523 -16.607 1.00 80.69 195 LEU A C 1
ATOM 1559 O O . LEU A 1 195 ? 6.511 5.344 -17.281 1.00 80.69 195 LEU A O 1
ATOM 1563 N N . PHE A 1 196 ? 8.235 4.501 -16.135 1.00 82.38 196 PHE A N 1
ATOM 1564 C CA . PHE A 1 196 ? 7.865 3.112 -16.411 1.00 82.38 196 PHE A CA 1
ATOM 1565 C C . PHE A 1 196 ? 6.540 2.702 -15.777 1.00 82.38 196 PHE A C 1
ATOM 1567 O O . PHE A 1 196 ? 5.778 1.928 -16.358 1.00 82.38 196 PHE A O 1
ATOM 1574 N N . SER A 1 197 ? 6.223 3.250 -14.607 1.00 90.56 197 SER A N 1
ATOM 1575 C CA . SER A 1 197 ? 4.913 3.036 -14.001 1.00 90.56 197 SER A CA 1
ATOM 1576 C C . SER A 1 197 ? 3.796 3.598 -14.876 1.00 90.56 197 SER A C 1
ATOM 1578 O O . SER A 1 197 ? 2.762 2.952 -15.011 1.00 90.56 197 SER A O 1
ATOM 1580 N N . LEU A 1 198 ? 4.000 4.745 -15.533 1.00 83.50 198 LEU A N 1
ATOM 1581 C CA . LEU A 1 198 ? 3.028 5.289 -16.489 1.00 83.50 198 LEU A CA 1
ATOM 1582 C C . LEU A 1 198 ? 2.859 4.388 -17.710 1.00 83.50 198 LEU A C 1
ATOM 1584 O O . LEU A 1 198 ? 1.727 4.165 -18.130 1.00 83.50 198 LEU A O 1
ATOM 1588 N N . LEU A 1 199 ? 3.950 3.826 -18.237 1.00 80.69 199 LEU A N 1
ATOM 1589 C CA . LEU A 1 199 ? 3.893 2.872 -19.347 1.00 80.69 199 LEU A CA 1
ATOM 1590 C C . LEU A 1 199 ? 3.041 1.645 -18.983 1.00 80.69 199 LEU A C 1
ATOM 1592 O O . LEU A 1 199 ? 2.145 1.257 -19.731 1.00 80.69 199 LEU A O 1
ATOM 1596 N N . LEU A 1 200 ? 3.254 1.073 -17.799 1.00 86.50 200 LEU A N 1
ATOM 1597 C CA . LEU A 1 200 ? 2.476 -0.065 -17.299 1.00 86.50 200 LEU A CA 1
ATOM 1598 C C . LEU A 1 200 ? 1.012 0.292 -17.020 1.00 86.50 200 LEU A C 1
ATOM 1600 O O . LEU A 1 200 ? 0.121 -0.525 -17.255 1.00 86.50 200 LEU A O 1
ATOM 1604 N N . ILE A 1 201 ? 0.749 1.508 -16.540 1.00 87.69 201 ILE A N 1
ATOM 1605 C CA . ILE A 1 201 ? -0.613 2.024 -16.371 1.00 87.69 201 ILE A CA 1
ATOM 1606 C C . ILE A 1 201 ? -1.296 2.161 -17.736 1.00 87.69 201 ILE A C 1
ATOM 1608 O O . ILE A 1 201 ? -2.424 1.696 -17.887 1.00 87.69 201 ILE A O 1
ATOM 1612 N N . GLY A 1 202 ? -0.618 2.721 -18.741 1.00 81.56 202 GLY A N 1
ATOM 1613 C CA . GLY A 1 202 ? -1.125 2.822 -20.111 1.00 81.56 202 GLY A CA 1
ATOM 1614 C C . GLY A 1 202 ? -1.444 1.451 -20.711 1.00 81.56 202 GLY A C 1
ATOM 1615 O O . GLY A 1 202 ? -2.530 1.242 -21.247 1.00 81.56 202 GLY A O 1
ATOM 1616 N N . ARG A 1 203 ? -0.553 0.473 -20.521 1.00 83.38 203 ARG A N 1
ATOM 1617 C CA . ARG A 1 203 ? -0.786 -0.934 -20.887 1.00 83.38 203 ARG A CA 1
ATOM 1618 C C . ARG A 1 203 ? -2.032 -1.517 -20.222 1.00 83.38 203 ARG A C 1
ATOM 1620 O O . ARG A 1 203 ? -2.890 -2.084 -20.897 1.00 83.38 203 ARG A O 1
ATOM 1627 N N . ALA A 1 204 ? -2.182 -1.304 -18.916 1.00 87.88 204 ALA A N 1
ATOM 1628 C CA . ALA A 1 204 ? -3.355 -1.762 -18.183 1.00 87.88 204 ALA A CA 1
ATOM 1629 C C . ALA A 1 204 ? -4.649 -1.118 -18.715 1.00 87.88 204 ALA A C 1
ATOM 1631 O O . ALA A 1 204 ? -5.661 -1.800 -18.899 1.00 87.88 204 ALA A O 1
ATOM 1632 N N . LEU A 1 205 ? -4.622 0.188 -18.997 1.00 84.94 205 LEU A N 1
ATOM 1633 C CA . LEU A 1 205 ? -5.748 0.915 -19.586 1.00 84.94 205 LEU A CA 1
ATOM 1634 C C . LEU A 1 205 ? -6.115 0.362 -20.973 1.00 84.94 205 LEU A C 1
ATOM 1636 O O . LEU A 1 205 ? -7.299 0.121 -21.231 1.00 84.94 205 LEU A O 1
ATOM 1640 N N . ASN A 1 206 ? -5.125 0.095 -21.828 1.00 81.31 206 ASN A N 1
ATOM 1641 C CA . ASN A 1 206 ? -5.327 -0.496 -23.155 1.00 81.31 206 ASN A CA 1
ATOM 1642 C C . ASN A 1 206 ? -5.930 -1.904 -23.070 1.00 81.31 206 ASN A C 1
ATOM 1644 O O . ASN A 1 206 ? -6.820 -2.245 -23.843 1.00 81.31 206 ASN A O 1
ATOM 1648 N N . ALA A 1 207 ? -5.550 -2.684 -22.056 1.00 84.38 207 ALA A N 1
ATOM 1649 C CA . ALA A 1 207 ? -6.145 -3.988 -21.763 1.00 84.38 207 ALA A CA 1
ATOM 1650 C C . ALA A 1 207 ? -7.559 -3.907 -21.145 1.00 84.38 207 ALA A C 1
ATOM 1652 O O . ALA A 1 207 ? -8.149 -4.916 -20.746 1.00 84.38 207 ALA A O 1
ATOM 1653 N N . GLY A 1 208 ? -8.127 -2.705 -21.027 1.00 85.50 208 GLY A N 1
ATOM 1654 C CA . GLY A 1 208 ? -9.477 -2.493 -20.518 1.00 85.50 208 GLY A CA 1
ATOM 1655 C C . GLY A 1 208 ? -9.569 -2.417 -18.995 1.00 85.50 208 GLY A C 1
ATOM 1656 O O . GLY A 1 208 ? -10.683 -2.401 -18.464 1.00 85.50 208 GLY A O 1
ATOM 1657 N N . HIS A 1 209 ? -8.450 -2.367 -18.264 1.00 89.69 209 HIS A N 1
ATOM 1658 C CA . HIS A 1 209 ? -8.507 -2.033 -16.844 1.00 89.69 209 HIS A CA 1
ATOM 1659 C C . HIS A 1 209 ? -8.946 -0.587 -16.675 1.00 89.69 209 HIS A C 1
ATOM 1661 O O . HIS A 1 209 ? -8.573 0.299 -17.439 1.00 89.69 209 HIS A O 1
ATOM 1667 N N . ARG A 1 210 ? -9.768 -0.349 -15.659 1.00 87.38 210 ARG A N 1
ATOM 1668 C CA . ARG A 1 210 ? -10.155 1.004 -15.256 1.00 87.38 210 ARG A CA 1
ATOM 1669 C C . ARG A 1 210 ? -9.742 1.243 -13.813 1.00 87.38 210 ARG A C 1
ATOM 1671 O O . ARG A 1 210 ? -9.141 2.251 -13.522 1.00 87.38 210 ARG A O 1
ATOM 1678 N N . SER A 1 211 ? -9.894 0.268 -12.922 1.00 92.19 211 SER A N 1
ATOM 1679 C CA . SER A 1 211 ? -9.481 0.415 -11.523 1.00 92.19 211 SER A CA 1
ATOM 1680 C C . SER A 1 211 ? -7.973 0.194 -11.324 1.00 92.19 211 SER A C 1
ATOM 1682 O O . SER A 1 211 ? -7.541 -0.921 -11.031 1.00 92.19 211 SER A O 1
ATOM 1684 N N . ILE A 1 212 ? -7.172 1.255 -11.471 1.00 94.00 212 ILE A N 1
ATOM 1685 C CA . ILE A 1 212 ? -5.705 1.210 -11.320 1.00 94.00 212 ILE A CA 1
ATOM 1686 C C . ILE A 1 212 ? -5.240 2.155 -10.203 1.00 94.00 212 ILE A C 1
ATOM 1688 O O . ILE A 1 212 ? -5.745 3.273 -10.058 1.00 94.00 212 ILE A O 1
ATOM 1692 N N . GLY A 1 213 ? -4.286 1.704 -9.393 1.00 95.44 213 GLY A N 1
ATOM 1693 C CA . GLY A 1 213 ? -3.644 2.496 -8.352 1.00 95.44 213 GLY A CA 1
ATOM 1694 C C . GLY A 1 213 ? -2.129 2.461 -8.464 1.00 95.44 213 GLY A C 1
ATOM 1695 O O . GLY A 1 213 ? -1.550 1.401 -8.665 1.00 95.44 213 GLY A O 1
ATOM 1696 N N . TYR A 1 214 ? -1.496 3.611 -8.290 1.00 97.25 214 TYR A N 1
ATOM 1697 C CA . TYR A 1 214 ? -0.063 3.743 -8.092 1.00 97.25 214 TYR A CA 1
ATOM 1698 C C . TYR A 1 214 ? 0.198 4.170 -6.648 1.00 97.25 214 TYR A C 1
ATOM 1700 O O . TYR A 1 214 ? -0.377 5.146 -6.157 1.00 97.25 214 TYR A O 1
ATOM 1708 N N . ILE A 1 215 ? 1.051 3.425 -5.961 1.00 98.06 215 ILE A N 1
ATOM 1709 C CA . ILE A 1 215 ? 1.361 3.619 -4.554 1.00 98.06 215 ILE A CA 1
ATOM 1710 C C . ILE A 1 215 ? 2.871 3.763 -4.403 1.00 98.06 215 ILE A C 1
ATOM 1712 O O . ILE A 1 215 ? 3.623 2.887 -4.815 1.00 98.06 215 ILE A O 1
ATOM 1716 N N . ALA A 1 216 ? 3.302 4.837 -3.746 1.00 97.00 216 ALA A N 1
ATOM 1717 C CA . ALA A 1 216 ? 4.696 5.035 -3.354 1.00 97.00 216 ALA A CA 1
ATOM 1718 C C . ALA A 1 216 ? 4.794 5.445 -1.872 1.00 97.00 216 ALA A C 1
ATOM 1720 O O . ALA A 1 216 ? 3.873 6.078 -1.347 1.00 97.00 216 ALA A O 1
ATOM 1721 N N . PRO A 1 217 ? 5.896 5.146 -1.159 1.00 94.88 217 PRO A N 1
ATOM 1722 C CA . PRO A 1 217 ? 6.089 5.632 0.208 1.00 94.88 217 PRO A CA 1
ATOM 1723 C C . PRO A 1 217 ? 6.182 7.165 0.274 1.00 94.88 217 PRO A C 1
ATOM 1725 O O . PRO A 1 217 ? 5.708 7.786 1.227 1.00 94.88 217 PRO A O 1
ATOM 1728 N N . TYR A 1 218 ? 6.766 7.786 -0.754 1.00 94.38 218 TYR A N 1
ATOM 1729 C CA . TYR A 1 218 ? 7.153 9.194 -0.749 1.00 94.38 218 TYR A CA 1
ATOM 1730 C C . TYR A 1 218 ? 6.146 10.099 -1.460 1.00 94.38 218 TYR A C 1
ATOM 1732 O O . TYR A 1 218 ? 5.682 9.819 -2.566 1.00 94.38 218 TYR A O 1
ATOM 1740 N N . VAL A 1 219 ? 5.855 11.244 -0.835 1.00 92.12 219 VAL A N 1
ATOM 1741 C CA . VAL A 1 219 ? 4.928 12.255 -1.368 1.00 92.12 219 VAL A CA 1
ATOM 1742 C C . VAL A 1 219 ? 5.421 12.830 -2.698 1.00 92.12 219 VAL A C 1
ATOM 1744 O O . VAL A 1 219 ? 4.600 13.007 -3.594 1.00 92.12 219 VAL A O 1
ATOM 1747 N N . ALA A 1 220 ? 6.726 13.091 -2.853 1.00 90.38 220 ALA A N 1
ATOM 1748 C CA . ALA A 1 220 ? 7.276 13.649 -4.091 1.00 90.38 220 ALA A CA 1
ATOM 1749 C C . ALA A 1 220 ? 7.054 12.707 -5.282 1.00 90.38 220 ALA A C 1
ATOM 1751 O O . ALA A 1 220 ? 6.552 13.151 -6.313 1.00 90.38 220 ALA A O 1
ATOM 1752 N N . GLN A 1 221 ? 7.318 11.406 -5.110 1.00 94.31 221 GLN A N 1
ATOM 1753 C CA . GLN A 1 221 ? 7.031 10.398 -6.132 1.00 94.31 221 GLN A CA 1
ATOM 1754 C C . GLN A 1 221 ? 5.536 10.331 -6.469 1.00 94.31 221 GLN A C 1
ATOM 1756 O O . GLN A 1 221 ? 5.150 10.402 -7.635 1.00 94.31 221 GLN A O 1
ATOM 1761 N N . ALA A 1 222 ? 4.678 10.227 -5.450 1.00 94.31 222 ALA A N 1
ATOM 1762 C CA . ALA A 1 222 ? 3.237 10.126 -5.663 1.00 94.31 222 ALA A CA 1
ATOM 1763 C C . ALA A 1 222 ? 2.675 11.358 -6.396 1.00 94.31 222 ALA A C 1
ATOM 1765 O O . ALA A 1 222 ? 1.857 11.218 -7.301 1.00 94.31 222 ALA A O 1
ATOM 1766 N N . GLN A 1 223 ? 3.136 12.563 -6.043 1.00 91.00 223 GLN A N 1
ATOM 1767 C CA . GLN A 1 223 ? 2.738 13.799 -6.719 1.00 91.00 223 GLN A CA 1
ATOM 1768 C C . GLN A 1 223 ? 3.253 13.882 -8.157 1.00 91.00 223 GLN A C 1
ATOM 1770 O O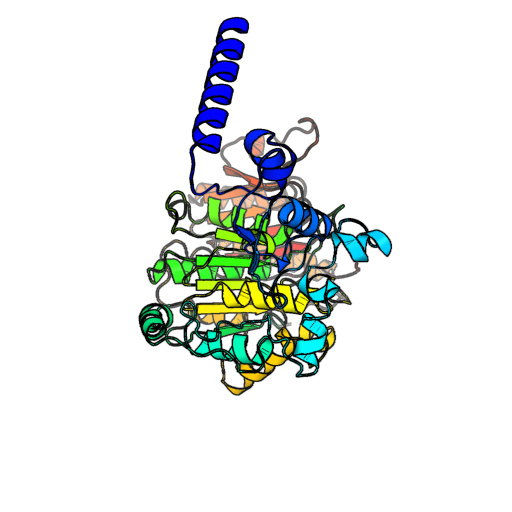 . GLN A 1 223 ? 2.527 14.382 -9.015 1.00 91.00 223 GLN A O 1
ATOM 1775 N N . LEU A 1 224 ? 4.477 13.412 -8.417 1.00 87.62 224 LEU A N 1
ATOM 1776 C CA . LEU A 1 224 ? 5.055 13.362 -9.758 1.00 87.62 224 LEU A CA 1
ATOM 1777 C C . LEU A 1 224 ? 4.201 12.487 -10.680 1.00 87.62 224 LEU A C 1
ATOM 1779 O O . LEU A 1 224 ? 3.722 12.960 -11.709 1.00 87.62 224 LEU A O 1
ATOM 1783 N N . VAL A 1 225 ? 3.920 11.249 -10.268 1.00 89.00 225 VAL A N 1
ATOM 1784 C CA . VAL A 1 225 ? 3.083 10.337 -11.059 1.00 89.00 225 VAL A CA 1
ATOM 1785 C C . VAL A 1 225 ? 1.658 10.869 -11.183 1.00 89.00 225 VAL A C 1
ATOM 1787 O O . VAL A 1 225 ? 1.098 10.844 -12.272 1.00 89.00 225 VAL A O 1
ATOM 1790 N N . GLN A 1 226 ? 1.078 11.438 -10.122 1.00 89.06 226 GLN A N 1
ATOM 1791 C CA . GLN A 1 226 ? -0.253 12.050 -10.200 1.00 89.06 226 GLN A CA 1
ATOM 1792 C C . GLN A 1 226 ? -0.306 13.220 -11.197 1.00 89.06 226 GLN A C 1
ATOM 1794 O O . GLN A 1 226 ? -1.325 13.405 -11.865 1.00 89.06 226 GLN A O 1
ATOM 1799 N N . ALA A 1 227 ? 0.765 14.014 -11.301 1.00 83.81 227 ALA A N 1
ATOM 1800 C CA . ALA A 1 227 ? 0.862 15.089 -12.282 1.00 83.81 227 ALA A CA 1
ATOM 1801 C C . ALA A 1 227 ? 0.924 14.534 -13.708 1.00 83.81 227 ALA A C 1
ATOM 1803 O O . ALA A 1 227 ? 0.136 14.962 -14.546 1.00 83.81 227 ALA A O 1
ATOM 1804 N N . PHE A 1 228 ? 1.765 13.528 -13.954 1.00 81.69 228 PHE A N 1
ATOM 1805 C CA . PHE A 1 228 ? 1.827 12.871 -15.256 1.00 81.69 228 PHE A CA 1
ATOM 1806 C C . PHE A 1 228 ? 0.507 12.207 -15.646 1.00 81.69 228 PHE A C 1
ATOM 1808 O O . PHE A 1 228 ? 0.047 12.388 -16.766 1.00 81.69 228 PHE A O 1
ATOM 1815 N N . LEU A 1 229 ? -0.159 11.509 -14.722 1.00 80.94 229 LEU A N 1
ATOM 1816 C CA . LEU A 1 229 ? -1.462 10.896 -14.983 1.00 80.94 229 LEU A CA 1
ATOM 1817 C C . LEU A 1 229 ? -2.506 11.922 -15.421 1.00 80.94 229 LEU A C 1
ATOM 1819 O O . LEU A 1 229 ? -3.267 11.686 -16.354 1.00 80.94 229 LEU A O 1
ATOM 1823 N N . ARG A 1 230 ? -2.529 13.075 -14.748 1.00 77.69 230 ARG A N 1
ATOM 1824 C CA . ARG A 1 230 ? -3.462 14.164 -15.038 1.00 77.69 230 ARG A CA 1
ATOM 1825 C C . ARG A 1 230 ? -3.285 14.727 -16.454 1.00 77.69 230 ARG A C 1
ATOM 1827 O O . ARG A 1 230 ? -4.273 15.226 -17.008 1.00 77.69 230 ARG A O 1
ATOM 1834 N N . ASP A 1 231 ? -2.060 14.702 -16.968 1.00 73.38 231 ASP A N 1
ATOM 1835 C CA . ASP A 1 231 ? -1.673 15.366 -18.212 1.00 73.38 231 ASP A CA 1
ATOM 1836 C C . ASP A 1 231 ? -1.624 14.384 -19.400 1.00 73.38 231 ASP A C 1
ATOM 1838 O O . ASP A 1 231 ? -2.031 14.755 -20.496 1.00 73.38 231 ASP A O 1
ATOM 1842 N N . LEU A 1 232 ? -1.205 13.132 -19.178 1.00 69.62 232 LEU A N 1
ATOM 1843 C CA . LEU A 1 232 ? -1.071 12.094 -20.211 1.00 69.62 232 LEU A CA 1
ATOM 1844 C C . LEU A 1 232 ? -2.326 11.232 -20.398 1.00 69.62 232 LEU A C 1
ATOM 1846 O O . LEU A 1 232 ? -2.522 10.684 -21.475 1.00 69.62 232 LEU A O 1
ATOM 1850 N N . PHE A 1 233 ? -3.172 11.111 -19.370 1.00 72.25 233 PHE A N 1
ATOM 1851 C CA . PHE A 1 233 ? -4.384 10.285 -19.412 1.00 72.25 233 PHE A CA 1
ATOM 1852 C C . PHE A 1 233 ? -5.608 11.104 -18.966 1.00 72.25 233 PHE A C 1
ATOM 1854 O O . PHE A 1 233 ? -6.171 10.862 -17.895 1.00 72.25 233 PHE A O 1
ATOM 1861 N N . PRO A 1 234 ? -6.036 12.122 -19.734 1.00 65.25 234 PRO A N 1
ATOM 1862 C CA . PRO A 1 234 ? -7.148 12.989 -19.347 1.00 65.25 234 PRO A CA 1
ATOM 1863 C C . PRO A 1 234 ? -8.486 12.237 -19.245 1.00 65.25 234 PRO A C 1
ATOM 1865 O O . PRO A 1 234 ? -9.290 12.568 -18.376 1.00 65.25 234 PRO A O 1
ATOM 1868 N N . GLU A 1 235 ? -8.704 11.181 -20.033 1.00 60.16 235 GLU A N 1
ATOM 1869 C CA . GLU A 1 235 ? -9.830 10.240 -19.890 1.00 60.16 235 GLU A CA 1
ATOM 1870 C C . GLU A 1 235 ? -9.814 9.441 -18.575 1.00 60.16 235 GLU A C 1
ATOM 1872 O O . GLU A 1 235 ? -10.839 8.886 -18.173 1.00 60.16 235 GLU A O 1
ATOM 1877 N N . ALA A 1 236 ? -8.694 9.435 -17.845 1.00 57.31 236 ALA A N 1
ATOM 1878 C CA . ALA A 1 236 ? -8.649 8.958 -16.468 1.00 57.31 236 ALA A CA 1
ATOM 1879 C C . ALA A 1 236 ? -9.219 9.983 -15.458 1.00 57.31 236 ALA A C 1
ATOM 1881 O O . ALA A 1 236 ? -9.191 9.739 -14.250 1.00 57.31 236 ALA A O 1
ATOM 1882 N N . ARG A 1 237 ? -9.756 11.133 -15.897 1.00 54.88 237 ARG A N 1
ATOM 1883 C CA . ARG A 1 237 ? -10.468 12.078 -15.022 1.00 54.88 237 ARG A CA 1
ATOM 1884 C C . ARG A 1 237 ? -11.960 11.742 -14.936 1.00 54.88 237 ARG A C 1
ATOM 1886 O O . ARG A 1 237 ? -12.637 11.585 -15.942 1.00 54.88 237 ARG A O 1
ATOM 1893 N N . GLY A 1 238 ? -12.501 11.737 -13.716 1.00 51.62 238 GLY A N 1
ATOM 1894 C CA . GLY A 1 238 ? -13.931 11.999 -13.495 1.00 51.62 238 GLY A CA 1
ATOM 1895 C C . GLY A 1 238 ? -14.862 10.804 -13.277 1.00 51.62 238 GLY A C 1
ATOM 1896 O O . GLY A 1 238 ? -16.044 11.028 -13.046 1.00 51.62 238 GLY A O 1
ATOM 1897 N N . SER A 1 239 ? -14.378 9.561 -13.256 1.00 50.22 239 SER A N 1
ATOM 1898 C CA . SER A 1 239 ? -15.157 8.464 -12.663 1.00 50.22 239 SER A CA 1
ATOM 1899 C C . SER A 1 239 ? -14.442 7.930 -11.430 1.00 50.22 239 SER A C 1
ATOM 1901 O O . SER A 1 239 ? -13.220 7.780 -11.428 1.00 50.22 239 SER A O 1
ATOM 1903 N N . GLU A 1 240 ? -15.200 7.576 -10.391 1.00 44.88 240 GLU A N 1
ATOM 1904 C CA . GLU A 1 240 ? -14.739 6.931 -9.144 1.00 44.88 240 GLU A CA 1
ATOM 1905 C C . GLU A 1 240 ? -13.967 5.605 -9.375 1.00 44.88 240 GLU A C 1
ATOM 1907 O O . GLU A 1 240 ? -13.537 4.926 -8.442 1.00 44.88 240 GLU A O 1
ATOM 1912 N N . ARG A 1 241 ? -13.731 5.240 -10.642 1.00 52.38 241 ARG A N 1
ATOM 1913 C CA . ARG A 1 241 ? -13.022 4.059 -11.115 1.00 52.38 241 ARG A CA 1
ATOM 1914 C C . ARG A 1 241 ? -11.669 4.335 -11.783 1.00 52.38 241 ARG A C 1
ATOM 1916 O O . ARG A 1 241 ? -11.035 3.344 -12.071 1.00 52.38 241 ARG A O 1
ATOM 1923 N N . ALA A 1 242 ? -11.201 5.569 -12.005 1.00 72.81 242 ALA A N 1
ATOM 1924 C CA . ALA A 1 242 ? -10.388 5.874 -13.198 1.00 72.81 242 ALA A CA 1
ATOM 1925 C C . ALA A 1 242 ? -8.863 5.580 -13.204 1.00 72.81 242 ALA A C 1
ATOM 1927 O O . ALA A 1 242 ? -8.457 4.774 -14.015 1.00 72.81 242 ALA A O 1
ATOM 1928 N N . VAL A 1 243 ? -8.014 6.208 -12.385 1.00 87.00 243 VAL A N 1
ATOM 1929 C CA . VAL A 1 243 ? -6.601 5.851 -12.073 1.00 87.00 243 VAL A CA 1
ATOM 1930 C C . VAL A 1 243 ? -6.199 6.794 -10.931 1.00 87.00 243 VAL A C 1
ATOM 1932 O O . VAL A 1 243 ? -6.566 7.967 -10.972 1.00 87.00 243 VAL A O 1
ATOM 1935 N N . VAL A 1 244 ? -5.475 6.342 -9.902 1.00 89.69 244 VAL A N 1
ATOM 1936 C CA . VAL A 1 244 ? -5.017 7.248 -8.827 1.00 89.69 244 VAL A CA 1
ATOM 1937 C C . VAL A 1 244 ? -3.589 6.955 -8.387 1.00 89.69 244 VAL A C 1
ATOM 1939 O O . VAL A 1 244 ? -3.241 5.799 -8.167 1.00 89.69 244 VAL A O 1
ATOM 1942 N N . ALA A 1 245 ? -2.780 8.001 -8.216 1.00 92.69 245 ALA A N 1
ATOM 1943 C CA . ALA A 1 245 ? -1.454 7.928 -7.620 1.00 92.69 245 ALA A CA 1
ATOM 1944 C C . ALA A 1 245 ? -1.463 8.590 -6.238 1.00 92.69 245 ALA A C 1
ATOM 1946 O O . ALA A 1 245 ? -1.882 9.738 -6.078 1.00 92.69 245 ALA A O 1
ATOM 1947 N N . SER A 1 246 ? -1.020 7.866 -5.212 1.00 94.31 246 SER A N 1
ATOM 1948 C CA . SER A 1 246 ? -0.981 8.404 -3.852 1.00 94.31 246 SER A CA 1
ATOM 1949 C C . SER A 1 246 ? 0.083 7.748 -2.987 1.00 94.31 246 SER A C 1
ATOM 1951 O O . SER A 1 246 ? 0.712 6.763 -3.369 1.00 94.31 246 SER A O 1
ATOM 1953 N N . THR A 1 247 ? 0.282 8.302 -1.793 1.00 94.88 247 THR A N 1
ATOM 1954 C CA . THR A 1 247 ? 1.086 7.628 -0.775 1.00 94.88 247 THR A CA 1
ATOM 1955 C C . THR A 1 247 ? 0.296 6.515 -0.103 1.00 94.88 247 THR A C 1
ATOM 1957 O O . THR A 1 247 ? -0.933 6.564 -0.076 1.00 94.88 247 THR A O 1
ATOM 1960 N N . VAL A 1 248 ? 0.988 5.547 0.506 1.00 91.50 248 VAL A N 1
ATOM 1961 C CA . VAL A 1 248 ? 0.336 4.431 1.223 1.00 91.50 248 VAL A CA 1
ATOM 1962 C C . VAL A 1 248 ? -0.705 4.922 2.234 1.00 91.50 248 VAL A C 1
ATOM 1964 O O . VAL A 1 248 ? -1.838 4.453 2.219 1.00 91.50 248 VAL A O 1
ATOM 1967 N N . HIS A 1 249 ? -0.353 5.924 3.046 1.00 89.12 249 HIS A N 1
ATOM 1968 C CA . HIS A 1 249 ? -1.244 6.511 4.053 1.00 89.12 249 HIS A CA 1
ATOM 1969 C C . HIS A 1 249 ? -2.541 7.066 3.452 1.00 89.12 249 HIS A C 1
ATOM 1971 O O . HIS A 1 249 ? -3.617 6.875 4.003 1.00 89.12 249 HIS A O 1
ATOM 1977 N N . ARG A 1 250 ? -2.457 7.745 2.302 1.00 90.19 250 ARG A N 1
ATOM 1978 C CA . ARG A 1 250 ? -3.632 8.314 1.624 1.00 90.19 250 ARG A CA 1
ATOM 1979 C C . ARG A 1 250 ? -4.425 7.274 0.835 1.00 90.19 250 ARG A C 1
ATOM 1981 O O . ARG A 1 250 ? -5.568 7.537 0.481 1.00 90.19 250 ARG A O 1
ATOM 1988 N N . PHE A 1 251 ? -3.822 6.124 0.540 1.00 90.44 251 PHE A N 1
ATOM 1989 C CA . PHE A 1 251 ? -4.477 5.012 -0.143 1.00 90.44 251 PHE A CA 1
ATOM 1990 C C . PHE A 1 251 ? -5.241 4.091 0.821 1.00 90.44 251 PHE A C 1
ATOM 1992 O O . PHE A 1 251 ? -5.938 3.177 0.384 1.00 90.44 251 PHE A O 1
ATOM 1999 N N . GLN A 1 252 ? -5.125 4.288 2.135 1.00 83.94 252 GLN A N 1
ATOM 2000 C CA . GLN A 1 252 ? -5.841 3.460 3.098 1.00 83.94 252 GLN A CA 1
ATOM 2001 C C . GLN A 1 252 ? -7.360 3.547 2.894 1.00 83.94 252 GLN A C 1
ATOM 2003 O O . GLN A 1 252 ? -7.903 4.590 2.540 1.00 83.94 252 GLN A O 1
ATOM 2008 N N . GLY A 1 253 ? -8.038 2.408 3.046 1.00 80.19 253 GLY A N 1
ATOM 2009 C CA . GLY A 1 253 ? -9.467 2.265 2.747 1.00 80.19 253 GLY A CA 1
ATOM 2010 C C . GLY A 1 253 ? -9.814 2.164 1.254 1.00 80.19 253 GLY A C 1
ATOM 2011 O O . GLY A 1 253 ? -10.902 1.702 0.925 1.00 80.19 253 GLY A O 1
ATOM 2012 N N . LEU A 1 254 ? -8.900 2.508 0.339 1.00 89.81 254 LEU A N 1
ATOM 2013 C CA . LEU A 1 254 ? -9.098 2.324 -1.101 1.00 89.81 254 LEU A CA 1
ATOM 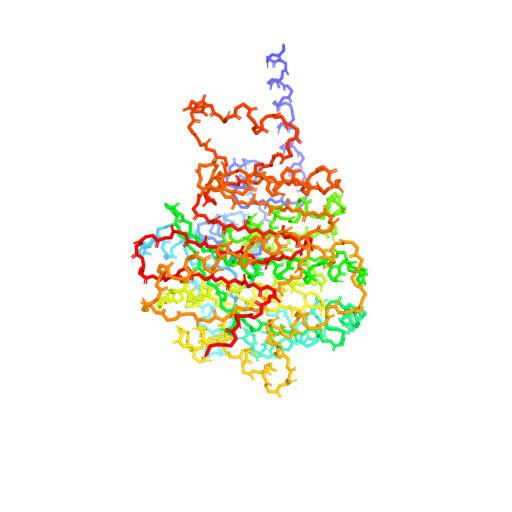2014 C C . LEU A 1 254 ? -8.614 0.944 -1.551 1.00 89.81 254 LEU A C 1
ATOM 2016 O O . LEU A 1 254 ? -7.661 0.401 -1.005 1.00 89.81 254 LEU A O 1
ATOM 2020 N N . GLU A 1 255 ? -9.234 0.391 -2.589 1.00 93.69 255 GLU A N 1
ATOM 2021 C CA . GLU A 1 255 ? -8.778 -0.822 -3.275 1.00 93.69 255 GLU A CA 1
ATOM 2022 C C . GLU A 1 255 ? -8.854 -0.632 -4.791 1.00 93.69 255 GLU A C 1
ATOM 2024 O O . GLU A 1 255 ? -9.700 0.118 -5.286 1.00 93.69 255 GLU A O 1
ATOM 2029 N N . LYS A 1 256 ? -7.964 -1.297 -5.535 1.00 95.81 256 LYS A N 1
ATOM 2030 C CA . LYS A 1 256 ? -7.942 -1.248 -7.004 1.00 95.81 256 LYS A CA 1
ATOM 2031 C C . LYS A 1 256 ? -7.736 -2.625 -7.608 1.00 95.81 256 LYS A C 1
ATOM 2033 O O . LYS A 1 256 ? -7.158 -3.509 -6.981 1.00 95.81 256 LYS A O 1
ATOM 2038 N N . ASP A 1 257 ? -8.204 -2.806 -8.839 1.00 96.75 257 ASP A N 1
ATOM 2039 C CA . ASP A 1 257 ? -8.019 -4.064 -9.570 1.00 96.75 257 ASP A CA 1
ATOM 2040 C C . ASP A 1 257 ? -6.539 -4.330 -9.835 1.00 96.75 257 ASP A C 1
ATOM 2042 O O . ASP A 1 257 ? -6.071 -5.449 -9.616 1.00 96.75 257 ASP A O 1
ATOM 2046 N N . VAL A 1 258 ? -5.814 -3.281 -10.227 1.00 97.69 258 VAL A N 1
ATOM 2047 C CA . VAL A 1 258 ? -4.371 -3.293 -10.467 1.00 97.69 258 VAL A CA 1
ATOM 2048 C C . VAL A 1 258 ? -3.700 -2.288 -9.533 1.00 97.69 258 VAL A C 1
ATOM 2050 O O . VAL A 1 258 ? -4.099 -1.124 -9.491 1.00 97.69 258 VAL A O 1
ATOM 2053 N N . ILE A 1 259 ? -2.678 -2.721 -8.798 1.00 98.44 259 ILE A N 1
ATOM 2054 C CA . ILE A 1 259 ? -1.813 -1.857 -7.990 1.00 98.44 259 ILE A CA 1
ATOM 2055 C C . ILE A 1 259 ? -0.384 -1.945 -8.503 1.00 98.44 259 ILE A C 1
ATOM 2057 O O . ILE A 1 259 ? 0.167 -3.037 -8.625 1.00 98.44 259 ILE A O 1
ATOM 2061 N N . LEU A 1 260 ? 0.218 -0.785 -8.739 1.00 98.56 260 LEU A N 1
ATOM 2062 C CA . LEU A 1 260 ? 1.651 -0.611 -8.885 1.00 98.56 260 LEU A CA 1
ATOM 2063 C C . LEU A 1 260 ? 2.187 -0.077 -7.557 1.00 98.56 260 LEU A C 1
ATOM 2065 O O . LEU A 1 260 ? 1.783 1.002 -7.127 1.00 98.56 260 LEU A O 1
ATOM 2069 N N . PHE A 1 261 ? 3.067 -0.826 -6.902 1.00 98.50 261 PHE A N 1
ATOM 2070 C CA . PHE A 1 261 ? 3.792 -0.371 -5.722 1.00 98.50 261 PHE A CA 1
ATOM 2071 C C . PHE A 1 261 ? 5.243 -0.074 -6.095 1.00 98.50 261 PHE A C 1
ATOM 2073 O O . PHE A 1 261 ? 6.001 -0.980 -6.429 1.00 98.50 261 PHE A O 1
ATOM 2080 N N . ASP A 1 262 ? 5.629 1.193 -6.032 1.00 98.00 262 ASP A N 1
ATOM 2081 C CA . ASP A 1 262 ? 6.985 1.642 -6.320 1.00 98.00 262 ASP A CA 1
ATOM 2082 C C . ASP A 1 262 ? 7.735 1.884 -5.012 1.00 98.00 262 ASP A C 1
ATOM 2084 O O . ASP A 1 262 ? 7.368 2.761 -4.224 1.00 98.00 262 ASP A O 1
ATOM 2088 N N . ALA A 1 263 ? 8.785 1.098 -4.772 1.00 97.00 263 ALA A N 1
ATOM 2089 C CA . ALA A 1 263 ? 9.634 1.243 -3.598 1.00 97.00 263 ALA A CA 1
ATOM 2090 C C . ALA A 1 263 ? 10.438 2.553 -3.628 1.00 97.00 263 ALA A C 1
ATOM 2092 O O . ALA A 1 263 ? 10.789 3.056 -2.561 1.00 97.00 263 ALA A O 1
ATOM 2093 N N . VAL A 1 264 ? 10.674 3.123 -4.821 1.00 95.50 264 VAL A N 1
ATOM 2094 C CA . VAL A 1 264 ? 11.417 4.363 -5.125 1.00 95.50 264 VAL A CA 1
ATOM 2095 C C . VAL A 1 264 ? 12.904 4.304 -4.800 1.00 95.50 264 VAL A C 1
ATOM 2097 O O . VAL A 1 264 ? 13.722 4.737 -5.606 1.00 95.50 264 VAL A O 1
ATOM 2100 N N . ASP A 1 265 ? 13.234 3.779 -3.628 1.00 93.75 265 ASP A N 1
ATOM 2101 C CA . ASP A 1 265 ? 14.557 3.742 -3.040 1.00 93.75 265 ASP A CA 1
ATOM 2102 C C . ASP A 1 265 ? 15.571 2.942 -3.858 1.00 93.75 265 ASP A C 1
ATOM 2104 O O . ASP A 1 265 ? 15.326 1.828 -4.328 1.00 93.75 265 ASP A O 1
ATOM 2108 N N . GLY A 1 266 ? 16.756 3.529 -3.967 1.00 87.69 266 GLY A N 1
ATOM 2109 C CA . GLY A 1 266 ? 17.841 3.060 -4.800 1.00 87.69 266 GLY A CA 1
ATOM 2110 C C . GLY A 1 266 ? 19.084 3.942 -4.650 1.00 87.69 266 GLY A C 1
ATOM 2111 O O . GLY A 1 266 ? 19.103 4.892 -3.855 1.00 87.69 266 GLY A O 1
ATOM 2112 N N . PRO A 1 267 ? 20.133 3.660 -5.437 1.00 77.44 267 PRO A N 1
ATOM 2113 C CA . PRO A 1 267 ? 21.326 4.497 -5.500 1.00 77.44 267 PRO A CA 1
ATOM 2114 C C . PRO A 1 267 ? 20.983 5.942 -5.922 1.00 77.44 267 PRO A C 1
ATOM 2116 O O . PRO A 1 267 ? 19.961 6.145 -6.578 1.00 77.44 267 PRO A O 1
ATOM 2119 N N . PRO A 1 268 ? 21.811 6.948 -5.585 1.00 76.56 268 PRO A N 1
ATOM 2120 C CA . PRO A 1 268 ? 23.125 6.845 -4.946 1.00 76.56 268 PRO A CA 1
ATOM 2121 C C . PRO A 1 268 ? 23.076 6.851 -3.407 1.00 76.56 268 PRO A C 1
ATOM 2123 O O . PRO A 1 268 ? 24.116 6.960 -2.762 1.00 76.56 268 PRO A O 1
ATOM 2126 N N . PHE A 1 269 ? 21.895 6.753 -2.785 1.00 80.69 269 PHE A N 1
ATOM 2127 C CA . PHE A 1 269 ? 21.810 6.723 -1.324 1.00 80.69 269 PHE A CA 1
ATOM 2128 C C . PHE A 1 269 ? 22.572 5.522 -0.757 1.00 80.69 269 PHE A C 1
ATOM 2130 O O . PHE A 1 269 ? 22.589 4.452 -1.346 1.00 80.69 269 PHE A O 1
ATOM 2137 N N . SER A 1 270 ? 23.203 5.681 0.406 1.00 83.06 270 SER A N 1
ATOM 2138 C CA . SER A 1 270 ? 23.906 4.586 1.093 1.00 83.06 270 SER A CA 1
ATOM 2139 C C . SER A 1 270 ? 23.008 3.800 2.053 1.00 83.06 270 SER A C 1
ATOM 2141 O O . SER A 1 270 ? 23.412 2.755 2.559 1.00 83.06 270 SER A O 1
ATOM 2143 N N . LYS A 1 271 ? 21.796 4.304 2.315 1.00 88.12 271 LYS A N 1
ATOM 2144 C CA . LYS A 1 271 ? 20.792 3.705 3.201 1.00 88.12 271 LYS A CA 1
ATOM 2145 C C . LYS A 1 271 ? 19.398 3.830 2.602 1.00 88.12 271 LYS A C 1
ATOM 2147 O O . LYS A 1 271 ? 19.078 4.843 1.958 1.00 88.12 271 LYS A O 1
ATOM 2152 N N . ALA A 1 272 ? 18.570 2.830 2.881 1.00 89.94 272 ALA A N 1
ATOM 2153 C CA . ALA A 1 272 ? 17.138 2.937 2.671 1.00 89.94 272 ALA A CA 1
ATOM 2154 C C . ALA A 1 272 ? 16.575 4.119 3.481 1.00 89.94 272 ALA A C 1
ATOM 2156 O O . ALA A 1 272 ? 17.188 4.644 4.411 1.00 89.94 272 ALA A O 1
ATOM 2157 N N . GLY A 1 273 ? 15.447 4.647 3.043 1.00 86.50 273 GLY A N 1
ATOM 2158 C CA . GLY A 1 273 ? 14.756 5.712 3.729 1.00 86.50 273 GLY A CA 1
ATOM 2159 C C . GLY A 1 273 ? 13.950 5.136 4.879 1.00 86.50 273 GLY A C 1
ATOM 2160 O O . GLY A 1 273 ? 13.499 3.998 4.842 1.00 86.50 273 GLY A O 1
ATOM 2161 N N . VAL A 1 274 ? 13.690 5.978 5.875 1.00 84.31 274 VAL A N 1
ATOM 2162 C CA . VAL A 1 274 ? 13.009 5.595 7.124 1.00 84.31 274 VAL A CA 1
ATOM 2163 C C . VAL A 1 274 ? 11.640 4.933 6.893 1.00 84.31 274 VAL A C 1
ATOM 2165 O O . VAL A 1 274 ? 11.184 4.160 7.724 1.00 84.31 274 VAL A O 1
ATOM 2168 N N . LEU A 1 275 ? 10.979 5.206 5.762 1.00 86.88 275 LEU A N 1
ATOM 2169 C CA . LEU A 1 275 ? 9.688 4.602 5.407 1.00 86.88 275 LEU A CA 1
ATOM 2170 C C . LEU A 1 275 ? 9.785 3.126 4.988 1.00 86.88 275 LEU A C 1
ATOM 2172 O O . LEU A 1 275 ? 8.762 2.447 4.950 1.00 86.88 275 LEU A O 1
ATOM 2176 N N . LEU A 1 276 ? 10.988 2.646 4.667 1.00 88.31 276 LEU A N 1
ATOM 2177 C CA . LEU A 1 276 ? 11.287 1.254 4.333 1.00 88.31 276 LEU A CA 1
ATOM 2178 C C . LEU A 1 276 ? 12.127 0.560 5.420 1.00 88.31 276 LEU A C 1
ATOM 2180 O O . LEU A 1 276 ? 12.570 -0.564 5.220 1.00 88.31 276 LEU A O 1
ATOM 2184 N N . GLU A 1 277 ? 12.332 1.199 6.577 1.00 86.12 277 GLU A N 1
ATOM 2185 C CA . GLU A 1 277 ? 13.061 0.621 7.708 1.00 86.12 277 GLU A CA 1
ATOM 2186 C C . GLU A 1 277 ? 12.129 0.300 8.894 1.00 86.12 277 GLU A C 1
ATOM 2188 O O . GLU A 1 277 ? 11.188 1.032 9.206 1.00 86.12 277 GLU A O 1
ATOM 2193 N N . GLY A 1 278 ? 12.426 -0.796 9.600 1.00 84.94 278 GLY A N 1
ATOM 2194 C CA . GLY A 1 278 ? 11.747 -1.184 10.843 1.00 84.94 278 GLY A CA 1
ATOM 2195 C C . GLY A 1 278 ? 10.306 -1.691 10.677 1.00 84.94 278 GLY A C 1
ATOM 2196 O O . GLY A 1 278 ? 9.859 -2.031 9.584 1.00 84.94 278 GLY A O 1
ATOM 2197 N N . ASP A 1 279 ? 9.567 -1.759 11.789 1.00 83.31 279 ASP A N 1
ATOM 2198 C CA . ASP A 1 279 ? 8.191 -2.294 11.821 1.00 83.31 279 ASP A CA 1
ATOM 2199 C C . ASP A 1 279 ? 7.198 -1.430 11.022 1.00 83.31 279 ASP A C 1
ATOM 2201 O O . ASP A 1 279 ? 6.298 -1.933 10.348 1.00 83.31 279 ASP A O 1
ATOM 2205 N N . A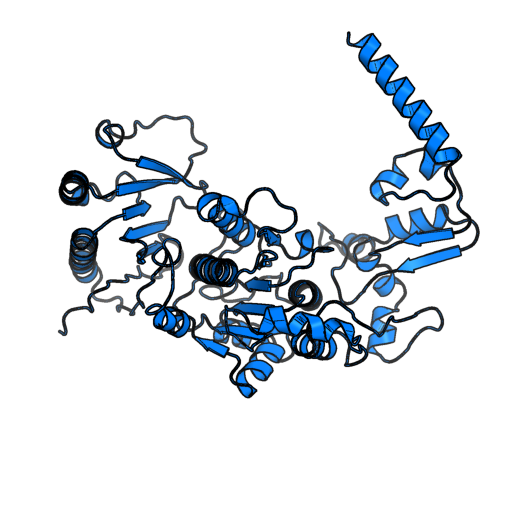LA A 1 280 ? 7.405 -0.109 11.017 1.00 85.19 280 ALA A N 1
ATOM 2206 C CA . ALA A 1 280 ? 6.584 0.816 10.240 1.00 85.19 280 ALA A CA 1
ATOM 2207 C C . ALA A 1 280 ? 6.615 0.489 8.735 1.00 85.19 280 ALA A C 1
ATOM 2209 O O . ALA A 1 280 ? 5.586 0.596 8.065 1.00 85.19 280 ALA A O 1
ATOM 2210 N N . ALA A 1 281 ? 7.760 0.030 8.218 1.00 91.25 281 ALA A N 1
ATOM 2211 C CA . ALA A 1 281 ? 7.887 -0.410 6.835 1.00 91.25 281 ALA A CA 1
ATOM 2212 C C . ALA A 1 281 ? 7.051 -1.657 6.549 1.00 91.25 281 ALA A C 1
ATOM 2214 O O . ALA A 1 281 ? 6.335 -1.696 5.550 1.00 91.25 281 ALA A O 1
ATOM 2215 N N . ALA A 1 282 ? 7.080 -2.655 7.438 1.00 94.12 282 ALA A N 1
ATOM 2216 C CA . ALA A 1 282 ? 6.288 -3.871 7.271 1.00 94.12 282 ALA A CA 1
ATOM 2217 C C . ALA A 1 282 ? 4.787 -3.557 7.196 1.00 94.12 282 ALA A C 1
ATOM 2219 O O . ALA A 1 282 ? 4.101 -4.036 6.292 1.00 94.12 282 ALA A O 1
ATOM 2220 N N . ARG A 1 283 ? 4.301 -2.675 8.076 1.00 94.44 283 ARG A N 1
ATOM 2221 C CA . ARG A 1 283 ? 2.911 -2.193 8.076 1.00 94.44 283 ARG A CA 1
ATOM 2222 C C . ARG A 1 283 ? 2.562 -1.430 6.796 1.00 94.44 283 ARG A C 1
ATOM 2224 O O . ARG A 1 283 ? 1.510 -1.663 6.200 1.00 94.44 283 ARG A O 1
ATOM 2231 N N . LEU A 1 284 ? 3.457 -0.554 6.337 1.00 95.06 284 LEU A N 1
ATOM 2232 C CA . LEU A 1 284 ? 3.307 0.212 5.097 1.00 95.06 284 LEU A CA 1
ATOM 2233 C C . LEU A 1 284 ? 3.222 -0.710 3.869 1.00 95.06 284 LEU A C 1
ATOM 2235 O O . LEU A 1 284 ? 2.341 -0.546 3.024 1.00 95.06 284 LEU A O 1
ATOM 2239 N N . ILE A 1 285 ? 4.095 -1.713 3.788 1.00 96.88 285 ILE A N 1
ATOM 2240 C CA . ILE A 1 285 ? 4.117 -2.683 2.689 1.00 96.88 285 ILE A CA 1
ATOM 2241 C C . ILE A 1 285 ? 2.872 -3.577 2.736 1.00 96.88 285 ILE A C 1
ATOM 2243 O O . ILE A 1 285 ? 2.256 -3.798 1.694 1.00 96.88 285 ILE A O 1
ATOM 2247 N N . ASN A 1 286 ? 2.447 -4.032 3.922 1.00 97.31 286 ASN A N 1
ATOM 2248 C CA . ASN A 1 286 ? 1.204 -4.790 4.094 1.00 97.31 286 ASN A CA 1
ATOM 2249 C C . ASN A 1 286 ? 0.008 -4.011 3.536 1.00 97.31 286 ASN A C 1
ATOM 2251 O O . ASN A 1 286 ? -0.758 -4.541 2.725 1.00 97.31 286 ASN A O 1
ATOM 2255 N N . VAL A 1 287 ? -0.120 -2.726 3.891 1.00 96.94 287 VAL A N 1
ATOM 2256 C CA . VAL A 1 287 ? -1.173 -1.875 3.328 1.00 96.94 287 VAL A CA 1
ATOM 2257 C C . VAL A 1 287 ? -1.044 -1.802 1.814 1.00 96.94 287 VAL A C 1
ATOM 2259 O O . VAL A 1 287 ? -2.009 -2.167 1.149 1.00 96.94 287 VAL A O 1
ATOM 2262 N N . ALA A 1 288 ? 0.115 -1.415 1.271 1.00 97.00 288 ALA A N 1
ATOM 2263 C CA . ALA A 1 288 ? 0.317 -1.245 -0.170 1.00 97.00 288 ALA A CA 1
ATOM 2264 C C . ALA A 1 288 ? -0.036 -2.507 -0.979 1.00 97.00 288 ALA A C 1
ATOM 2266 O O . ALA A 1 288 ? -0.807 -2.432 -1.935 1.00 97.00 288 ALA A O 1
ATOM 2267 N N . MET A 1 289 ? 0.462 -3.674 -0.560 1.00 97.69 289 MET A N 1
ATOM 2268 C CA . MET A 1 289 ? 0.204 -4.952 -1.231 1.00 97.69 289 MET A CA 1
ATOM 2269 C C . MET A 1 289 ? -1.274 -5.354 -1.149 1.00 97.69 289 MET A C 1
ATOM 2271 O O . MET A 1 289 ? -1.868 -5.765 -2.145 1.00 97.69 289 MET A O 1
ATOM 2275 N N . SER A 1 290 ? -1.895 -5.195 0.024 1.00 97.12 290 SER A N 1
ATOM 2276 C CA . SER A 1 290 ? -3.286 -5.604 0.270 1.00 97.12 290 SER A CA 1
ATOM 2277 C C . SER A 1 290 ? -4.341 -4.697 -0.376 1.00 97.12 290 SER A C 1
ATOM 2279 O O . SER A 1 290 ? -5.540 -4.952 -0.227 1.00 97.12 290 SER A O 1
ATOM 2281 N N . ARG A 1 291 ? -3.936 -3.636 -1.091 1.00 97.00 291 ARG A N 1
ATOM 2282 C CA . ARG A 1 291 ? -4.857 -2.802 -1.884 1.00 97.00 291 ARG A CA 1
ATOM 2283 C C . ARG A 1 291 ? -5.214 -3.413 -3.238 1.00 97.00 291 ARG A C 1
ATOM 2285 O O . ARG A 1 291 ? -6.193 -2.983 -3.848 1.00 97.00 291 ARG A O 1
ATOM 2292 N N . ALA A 1 292 ? -4.445 -4.397 -3.702 1.00 98.06 292 ALA A N 1
ATOM 2293 C CA . ALA A 1 292 ? -4.652 -5.050 -4.987 1.00 98.06 292 ALA A CA 1
ATOM 2294 C C . ALA A 1 292 ? -5.784 -6.082 -4.919 1.00 98.06 292 ALA A C 1
ATOM 2296 O O . ALA A 1 292 ? -5.779 -6.962 -4.062 1.00 98.06 292 ALA A O 1
ATOM 2297 N N . ARG A 1 293 ? -6.746 -6.023 -5.845 1.00 98.00 293 ARG A N 1
ATOM 2298 C CA . ARG A 1 293 ? -7.788 -7.056 -5.980 1.00 98.00 293 ARG A CA 1
ATOM 2299 C C . ARG A 1 293 ? -7.337 -8.178 -6.908 1.00 98.00 293 ARG A C 1
ATOM 2301 O O . ARG A 1 293 ? -7.559 -9.338 -6.585 1.00 98.00 293 ARG A O 1
ATOM 2308 N N . GLY A 1 294 ? -6.729 -7.852 -8.049 1.00 98.00 294 GLY A N 1
ATOM 2309 C CA . GLY A 1 294 ? -6.351 -8.835 -9.069 1.00 98.00 294 GLY A CA 1
ATOM 2310 C C . GLY A 1 294 ? -4.866 -8.853 -9.408 1.00 98.00 294 GLY A C 1
ATOM 2311 O O . GLY A 1 294 ? -4.294 -9.933 -9.468 1.00 98.00 294 GLY A O 1
ATOM 2312 N N . LYS A 1 295 ? -4.234 -7.689 -9.594 1.00 98.19 295 LYS A N 1
ATOM 2313 C CA . LYS A 1 295 ? -2.814 -7.586 -9.961 1.00 98.19 295 LYS A CA 1
ATOM 2314 C C . LYS A 1 295 ? -2.034 -6.671 -9.026 1.00 98.19 295 LYS A C 1
ATOM 2316 O O . LYS A 1 295 ? -2.473 -5.559 -8.740 1.00 98.19 295 LYS A O 1
ATOM 2321 N N . LEU A 1 296 ? -0.858 -7.128 -8.617 1.00 98.75 296 LEU A N 1
ATOM 2322 C CA . LEU A 1 296 ? 0.142 -6.388 -7.861 1.00 98.75 296 LEU A CA 1
ATOM 2323 C C . LEU A 1 296 ? 1.460 -6.390 -8.643 1.00 98.75 296 LEU A C 1
ATOM 2325 O O . LEU A 1 296 ? 2.058 -7.439 -8.868 1.00 98.75 296 LEU A O 1
ATOM 2329 N N . ILE A 1 297 ? 1.922 -5.211 -9.039 1.00 98.56 297 ILE A N 1
ATOM 2330 C CA . ILE A 1 297 ? 3.196 -5.021 -9.731 1.00 98.56 297 ILE A CA 1
ATOM 2331 C C . ILE A 1 297 ? 4.088 -4.188 -8.832 1.00 98.56 297 ILE A C 1
ATOM 2333 O O . ILE A 1 297 ? 3.693 -3.114 -8.390 1.00 98.56 297 ILE A O 1
ATOM 2337 N N . ILE A 1 298 ? 5.280 -4.686 -8.543 1.00 98.56 298 ILE A N 1
ATOM 2338 C CA . ILE A 1 298 ? 6.224 -4.022 -7.650 1.00 98.56 298 ILE A CA 1
ATOM 2339 C C . ILE A 1 298 ? 7.386 -3.507 -8.482 1.00 98.56 298 ILE A C 1
ATOM 2341 O O . ILE A 1 298 ? 7.956 -4.268 -9.254 1.00 98.56 298 ILE A O 1
ATOM 2345 N N . LEU A 1 299 ? 7.745 -2.238 -8.318 1.00 97.56 299 LEU A N 1
ATOM 2346 C CA . LEU A 1 299 ? 8.947 -1.653 -8.901 1.00 97.56 299 LEU A CA 1
ATOM 2347 C C . LEU A 1 299 ? 9.947 -1.394 -7.778 1.00 97.56 299 LEU A C 1
ATOM 2349 O O . LEU A 1 299 ? 9.602 -0.804 -6.753 1.00 97.56 299 LEU A O 1
ATOM 2353 N N . GLY A 1 300 ? 11.187 -1.835 -7.953 1.00 96.06 300 GLY A N 1
ATOM 2354 C CA . GLY A 1 300 ? 12.217 -1.604 -6.947 1.00 96.06 300 GLY A CA 1
ATOM 2355 C C . GLY A 1 300 ? 13.585 -2.103 -7.375 1.00 96.06 300 GLY A C 1
ATOM 2356 O O . GLY A 1 300 ? 13.698 -3.076 -8.120 1.00 96.06 300 GLY A O 1
ATOM 2357 N N . ASN A 1 301 ? 14.628 -1.423 -6.899 1.00 94.31 301 ASN A N 1
ATOM 2358 C CA . ASN A 1 301 ? 16.014 -1.801 -7.153 1.00 94.31 301 ASN A CA 1
ATOM 2359 C C . ASN A 1 301 ? 16.373 -2.971 -6.227 1.00 94.31 301 ASN A C 1
ATOM 2361 O O . ASN A 1 301 ? 16.607 -2.761 -5.035 1.00 94.31 301 ASN A O 1
ATOM 2365 N N . ARG A 1 302 ? 16.360 -4.206 -6.746 1.00 95.31 302 ARG A N 1
ATOM 2366 C CA . ARG A 1 302 ? 16.530 -5.410 -5.918 1.00 95.31 302 ARG A CA 1
ATOM 2367 C C . ARG A 1 302 ? 17.887 -5.446 -5.235 1.00 95.31 302 ARG A C 1
ATOM 2369 O O . ARG A 1 302 ? 17.914 -5.665 -4.029 1.00 95.31 302 ARG A O 1
ATOM 2376 N N . THR A 1 303 ? 18.969 -5.164 -5.960 1.00 92.88 303 THR A N 1
ATOM 2377 C CA . THR A 1 303 ? 20.330 -5.105 -5.401 1.00 92.88 303 THR A CA 1
ATOM 2378 C C . THR A 1 303 ? 20.396 -4.129 -4.230 1.00 92.88 303 THR A C 1
ATOM 2380 O O . THR A 1 303 ? 20.802 -4.495 -3.134 1.00 92.88 303 THR A O 1
ATOM 2383 N N . PHE A 1 304 ? 19.897 -2.904 -4.414 1.00 93.50 304 PHE A N 1
ATOM 2384 C CA . PHE A 1 304 ? 19.893 -1.906 -3.349 1.00 93.50 304 PHE A CA 1
ATOM 2385 C C . PHE A 1 304 ? 19.087 -2.353 -2.123 1.00 93.50 304 PHE A C 1
ATOM 2387 O O . PHE A 1 304 ? 19.554 -2.224 -0.994 1.00 93.50 304 PHE A O 1
ATOM 2394 N N . LEU A 1 305 ? 17.878 -2.883 -2.321 1.00 96.06 305 LEU A N 1
ATOM 2395 C CA . LEU A 1 305 ? 17.027 -3.323 -1.213 1.00 96.06 305 LEU A CA 1
ATOM 2396 C C . LEU A 1 305 ? 17.626 -4.534 -0.480 1.00 96.06 305 LEU A C 1
ATOM 2398 O O . LEU A 1 305 ? 17.563 -4.592 0.747 1.00 96.06 305 LEU A O 1
ATOM 2402 N N . GLN A 1 306 ? 18.245 -5.468 -1.201 1.00 95.25 306 GLN A N 1
ATOM 2403 C CA . GLN A 1 306 ? 18.927 -6.628 -0.622 1.00 95.25 306 GLN A CA 1
ATOM 2404 C C . GLN A 1 306 ? 20.168 -6.226 0.181 1.00 95.25 306 GLN A C 1
ATOM 2406 O O . GLN A 1 306 ? 20.386 -6.770 1.259 1.00 95.25 306 GLN A O 1
ATOM 2411 N N . ASP A 1 307 ? 20.927 -5.241 -0.300 1.00 94.06 307 ASP A N 1
ATOM 2412 C CA . ASP A 1 307 ? 22.134 -4.756 0.374 1.00 94.06 307 ASP A CA 1
ATOM 2413 C C . ASP A 1 307 ? 21.821 -3.908 1.612 1.00 94.06 307 ASP A C 1
ATOM 2415 O O . ASP A 1 307 ? 22.581 -3.901 2.583 1.00 94.06 307 ASP A O 1
ATOM 2419 N N . ARG A 1 308 ? 20.742 -3.112 1.566 1.00 94.62 308 ARG A N 1
ATOM 2420 C CA . ARG A 1 308 ? 20.449 -2.096 2.594 1.00 94.62 308 ARG A CA 1
ATOM 2421 C C . ARG A 1 308 ? 19.384 -2.505 3.602 1.00 94.62 308 ARG A C 1
ATOM 2423 O O . ARG A 1 308 ? 19.285 -1.856 4.641 1.00 94.62 308 ARG A O 1
ATOM 2430 N N . LEU A 1 309 ? 18.603 -3.546 3.327 1.00 95.25 309 LEU A N 1
ATOM 2431 C CA . LEU A 1 309 ? 17.563 -4.055 4.224 1.00 95.25 309 LEU A CA 1
ATOM 2432 C C . LEU A 1 309 ? 17.872 -5.494 4.639 1.00 95.25 309 LEU A C 1
ATOM 2434 O O . LEU A 1 309 ? 18.561 -6.231 3.942 1.00 95.25 309 LEU A O 1
ATOM 2438 N N . SER A 1 310 ? 17.336 -5.923 5.781 1.00 95.12 310 SER A N 1
ATOM 2439 C CA . SER A 1 310 ? 17.566 -7.285 6.272 1.00 95.12 310 SER A CA 1
ATOM 2440 C C . SER A 1 310 ? 16.978 -8.342 5.328 1.00 95.12 310 SER A C 1
ATOM 2442 O O . SER A 1 310 ? 16.016 -8.093 4.597 1.00 95.12 310 SER A O 1
ATOM 2444 N N . ALA A 1 311 ? 17.508 -9.566 5.375 1.00 94.06 311 ALA A N 1
ATOM 2445 C CA . ALA A 1 311 ? 16.967 -10.685 4.598 1.00 94.06 311 ALA A CA 1
ATOM 2446 C C . ALA A 1 311 ? 15.501 -11.005 4.956 1.00 94.06 311 ALA A C 1
ATOM 2448 O O . ALA A 1 311 ? 14.735 -11.444 4.093 1.00 94.06 311 ALA A O 1
ATOM 2449 N N . GLU A 1 312 ? 15.114 -10.747 6.209 1.00 94.12 312 GLU A N 1
ATOM 2450 C CA . GLU A 1 312 ? 13.753 -10.931 6.723 1.00 94.12 312 GLU A CA 1
ATOM 2451 C C . GLU A 1 312 ? 12.820 -9.752 6.431 1.00 94.12 312 GLU A C 1
ATOM 2453 O O . GLU A 1 312 ? 11.619 -9.845 6.678 1.00 94.12 312 GLU A O 1
ATOM 2458 N N . HIS A 1 313 ? 13.333 -8.661 5.855 1.00 96.56 313 HIS A N 1
ATOM 2459 C CA . HIS A 1 313 ? 12.495 -7.554 5.424 1.00 96.56 313 HIS A CA 1
ATOM 2460 C C . HIS A 1 313 ? 11.457 -8.040 4.388 1.00 96.56 313 HIS A C 1
ATOM 2462 O O . HIS A 1 313 ? 11.831 -8.769 3.458 1.00 96.56 313 HIS A O 1
ATOM 2468 N N . PRO A 1 314 ? 10.172 -7.631 4.473 1.00 96.75 314 PRO A N 1
ATOM 2469 C CA . PRO A 1 314 ? 9.114 -8.170 3.615 1.00 96.75 314 PRO A CA 1
ATOM 2470 C C . PRO A 1 314 ? 9.407 -8.077 2.113 1.00 96.75 314 PRO A C 1
ATOM 2472 O O . PRO A 1 314 ? 9.138 -9.029 1.383 1.00 96.75 314 PRO A O 1
ATOM 2475 N N . LEU A 1 315 ? 10.026 -6.982 1.651 1.00 97.12 315 LEU A N 1
ATOM 2476 C CA . LEU A 1 315 ? 10.426 -6.831 0.243 1.00 97.12 315 LEU A CA 1
ATOM 2477 C C . LEU A 1 315 ? 11.513 -7.825 -0.181 1.00 97.12 315 LEU A C 1
ATOM 2479 O O . LEU A 1 315 ? 11.422 -8.386 -1.269 1.00 97.12 315 LEU A O 1
ATOM 2483 N N . ASN A 1 316 ? 12.505 -8.094 0.672 1.00 97.00 316 ASN A N 1
ATOM 2484 C CA . ASN A 1 316 ? 13.583 -9.036 0.361 1.00 97.00 316 ASN A CA 1
ATOM 2485 C C . ASN A 1 316 ? 13.093 -10.484 0.393 1.00 97.00 316 ASN A C 1
ATOM 2487 O O . ASN A 1 316 ? 13.489 -11.295 -0.447 1.00 97.00 316 ASN A O 1
ATOM 2491 N N . ARG A 1 317 ? 12.188 -10.815 1.320 1.00 97.06 317 ARG A N 1
ATOM 2492 C CA . ARG A 1 317 ? 11.504 -12.114 1.329 1.00 97.06 317 ARG A CA 1
ATOM 2493 C C . ARG A 1 317 ? 10.658 -12.311 0.078 1.00 97.06 317 ARG A C 1
ATOM 2495 O O . ARG A 1 317 ? 10.810 -13.326 -0.597 1.00 97.06 317 ARG A O 1
ATOM 2502 N N . LEU A 1 318 ? 9.822 -11.331 -0.260 1.00 97.44 318 LEU A N 1
ATOM 2503 C CA . LEU A 1 318 ? 8.967 -11.391 -1.441 1.00 97.44 318 LEU A CA 1
ATOM 2504 C C . LEU A 1 318 ? 9.787 -11.491 -2.731 1.00 97.44 318 LEU A C 1
ATOM 2506 O O . LEU A 1 318 ? 9.507 -12.346 -3.562 1.00 97.44 318 LEU A O 1
ATOM 2510 N N . SER A 1 319 ? 10.835 -10.678 -2.865 1.00 96.69 319 SER A N 1
ATOM 2511 C CA . SER A 1 319 ? 11.770 -10.713 -3.993 1.00 96.69 319 SER A CA 1
ATOM 2512 C C . SER A 1 319 ? 12.345 -12.122 -4.209 1.00 96.69 319 SER A C 1
ATOM 2514 O O . SER A 1 319 ? 12.201 -12.674 -5.294 1.00 96.69 319 SER A O 1
ATOM 2516 N N . ARG A 1 320 ? 12.881 -12.781 -3.170 1.00 95.44 320 ARG A N 1
ATOM 2517 C CA . ARG A 1 320 ? 13.388 -14.169 -3.278 1.00 95.44 320 ARG A CA 1
ATOM 2518 C C . ARG A 1 320 ? 12.308 -15.173 -3.701 1.00 95.44 320 ARG A C 1
ATOM 2520 O O . ARG A 1 320 ? 12.553 -16.083 -4.487 1.00 95.44 320 ARG A O 1
ATOM 2527 N N . GLU A 1 321 ? 11.097 -15.019 -3.176 1.00 94.50 321 GLU A N 1
ATOM 2528 C CA . GLU A 1 321 ? 9.976 -15.913 -3.480 1.00 94.50 321 GLU A CA 1
ATOM 2529 C C . GLU A 1 321 ? 9.442 -15.762 -4.907 1.00 94.50 321 GLU A C 1
ATOM 2531 O O . GLU A 1 321 ? 8.918 -16.734 -5.462 1.00 94.50 321 GLU A O 1
ATOM 2536 N N . LEU A 1 322 ? 9.519 -14.554 -5.466 1.00 94.31 322 LEU A N 1
ATOM 2537 C CA . LEU A 1 322 ? 9.140 -14.264 -6.846 1.00 94.31 322 LEU A CA 1
ATOM 2538 C C . LEU A 1 322 ? 10.229 -14.718 -7.821 1.00 94.31 322 LEU A C 1
ATOM 2540 O O . LEU A 1 322 ? 9.899 -15.268 -8.869 1.00 94.31 322 LEU A O 1
ATOM 2544 N N . GLU A 1 323 ? 11.505 -14.581 -7.455 1.00 92.31 323 GLU A N 1
ATOM 2545 C CA . GLU A 1 323 ? 12.642 -15.079 -8.242 1.00 92.31 323 GLU A CA 1
ATOM 2546 C C . GLU A 1 323 ? 12.542 -16.586 -8.477 1.00 92.31 323 GLU A C 1
ATOM 2548 O O . GLU A 1 323 ? 12.555 -17.038 -9.619 1.00 92.31 323 GLU A O 1
ATOM 2553 N N . ALA A 1 324 ? 12.298 -17.356 -7.412 1.00 87.06 324 ALA A N 1
ATOM 2554 C CA . ALA A 1 324 ? 12.116 -18.806 -7.490 1.00 87.06 324 ALA A CA 1
ATOM 2555 C C . ALA A 1 324 ? 10.927 -19.246 -8.371 1.00 87.06 324 ALA A C 1
ATOM 2557 O O . ALA A 1 324 ? 10.820 -20.417 -8.725 1.00 87.06 324 ALA A O 1
ATOM 2558 N N . ARG A 1 325 ? 10.012 -18.325 -8.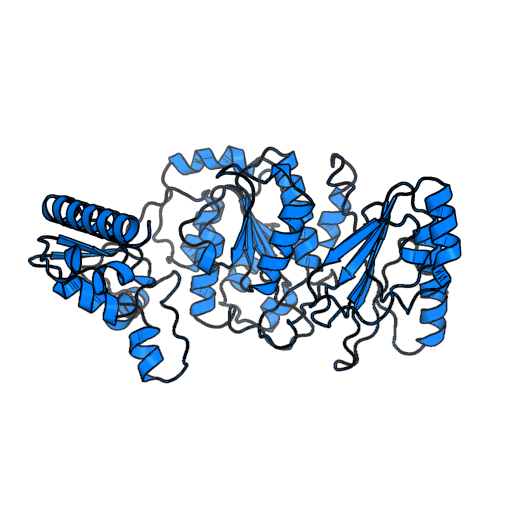705 1.00 87.31 325 ARG A N 1
ATOM 2559 C CA . ARG A 1 325 ? 8.835 -18.567 -9.553 1.00 87.31 325 ARG A CA 1
ATOM 2560 C C . ARG A 1 325 ? 8.949 -17.938 -10.944 1.00 87.31 325 ARG A C 1
ATOM 2562 O O . ARG A 1 325 ? 7.967 -17.956 -11.680 1.00 87.31 325 ARG A O 1
ATOM 2569 N N . GLY A 1 326 ? 10.091 -17.340 -11.291 1.00 87.94 326 GLY A N 1
ATOM 2570 C CA . GLY A 1 326 ? 10.253 -16.614 -12.555 1.00 87.94 326 GLY A CA 1
ATOM 2571 C C . GLY A 1 326 ? 9.333 -15.391 -12.672 1.00 87.94 326 GLY A C 1
ATOM 2572 O O . GLY A 1 326 ? 8.914 -15.032 -13.767 1.00 87.94 326 GLY A O 1
ATOM 2573 N N . ARG A 1 327 ? 8.969 -14.766 -11.544 1.00 91.81 327 ARG A N 1
ATOM 2574 C CA . ARG A 1 327 ? 8.070 -13.596 -11.472 1.00 91.81 327 ARG A CA 1
ATOM 2575 C C . ARG A 1 327 ? 8.825 -12.270 -11.341 1.00 91.81 327 ARG A C 1
ATOM 2577 O O . ARG A 1 327 ? 8.285 -11.297 -10.814 1.00 91.81 327 ARG A O 1
ATOM 2584 N N . ILE A 1 328 ? 10.075 -12.242 -11.796 1.00 90.38 328 ILE A N 1
ATOM 2585 C CA . ILE A 1 328 ? 10.923 -11.050 -11.818 1.00 90.38 328 ILE A CA 1
ATOM 2586 C C . ILE A 1 328 ? 11.302 -10.752 -13.256 1.00 90.38 328 ILE A C 1
ATOM 2588 O O . ILE A 1 328 ? 11.743 -11.642 -13.977 1.00 90.38 328 ILE A O 1
ATOM 2592 N N . VAL A 1 329 ? 11.129 -9.499 -13.653 1.00 85.12 329 VAL A N 1
ATOM 2593 C CA . VAL A 1 329 ? 11.481 -9.005 -14.981 1.00 85.12 329 VAL A CA 1
ATOM 2594 C C . VAL A 1 329 ? 12.435 -7.834 -14.809 1.00 85.12 329 VAL A C 1
ATOM 2596 O O . VAL A 1 329 ? 12.160 -6.922 -14.034 1.00 85.12 329 VAL A O 1
ATOM 2599 N N . ASP A 1 330 ? 13.560 -7.860 -15.518 1.00 79.06 330 ASP A N 1
ATOM 2600 C CA . ASP A 1 330 ? 14.437 -6.695 -15.630 1.00 79.06 330 ASP A CA 1
ATOM 2601 C C . ASP A 1 330 ? 13.695 -5.586 -16.384 1.00 79.06 330 ASP A C 1
ATOM 2603 O O . ASP A 1 330 ? 13.101 -5.839 -17.433 1.00 79.06 330 ASP A O 1
ATOM 2607 N N . LEU A 1 331 ? 13.721 -4.362 -15.860 1.00 77.12 331 LEU A N 1
ATOM 2608 C CA . LEU A 1 331 ? 13.073 -3.200 -16.467 1.00 77.12 331 LEU A CA 1
ATOM 2609 C C . LEU A 1 331 ? 13.430 -3.033 -17.954 1.00 77.12 331 LEU A C 1
ATOM 2611 O O . LEU A 1 331 ? 12.568 -2.657 -18.745 1.00 77.12 331 LEU A O 1
ATOM 2615 N N . ARG A 1 332 ? 14.673 -3.345 -18.344 1.00 66.75 332 ARG A N 1
ATOM 2616 C CA . ARG A 1 332 ? 15.139 -3.257 -19.736 1.00 66.75 332 ARG A CA 1
ATOM 2617 C C . ARG A 1 332 ? 14.361 -4.201 -20.650 1.00 66.75 332 ARG A C 1
ATOM 2619 O O . ARG A 1 332 ? 13.990 -3.814 -21.745 1.00 66.75 332 ARG A O 1
ATOM 2626 N N . ASN A 1 333 ? 13.988 -5.376 -20.155 1.00 62.28 333 ASN A N 1
ATOM 2627 C CA . ASN A 1 333 ? 13.219 -6.352 -20.926 1.00 62.28 333 ASN A CA 1
ATOM 2628 C C . ASN A 1 333 ? 11.734 -5.971 -21.027 1.00 62.28 333 ASN A C 1
ATOM 2630 O O . ASN A 1 333 ? 11.031 -6.478 -21.893 1.00 62.28 333 ASN A O 1
ATOM 2634 N N . VAL A 1 334 ? 11.230 -5.080 -20.161 1.00 60.62 334 VAL A N 1
ATOM 2635 C CA . VAL A 1 334 ? 9.880 -4.505 -20.315 1.00 60.62 334 VAL A CA 1
ATOM 2636 C C . VAL A 1 334 ? 9.824 -3.584 -21.543 1.00 60.62 334 VAL A C 1
ATOM 2638 O O . VAL A 1 334 ? 8.763 -3.470 -22.156 1.00 60.62 334 VAL A O 1
ATOM 2641 N N . LEU A 1 335 ? 10.954 -2.977 -21.928 1.00 48.12 335 LEU A N 1
ATOM 2642 C CA . LEU A 1 335 ? 11.081 -2.169 -23.147 1.00 48.12 335 LEU A CA 1
ATOM 2643 C C . LEU A 1 335 ? 11.121 -3.025 -24.421 1.00 48.12 335 LEU A C 1
ATOM 2645 O O . LEU A 1 335 ? 10.597 -2.605 -25.440 1.00 48.12 335 LEU A O 1
ATOM 2649 N N . ASP A 1 336 ? 11.655 -4.245 -24.379 1.00 39.28 336 ASP A N 1
ATOM 2650 C CA . ASP A 1 336 ? 11.712 -5.105 -25.574 1.00 39.28 336 ASP A CA 1
ATOM 2651 C C . ASP A 1 336 ? 10.339 -5.683 -25.978 1.00 39.28 336 ASP A C 1
ATOM 2653 O O . ASP A 1 336 ? 10.129 -6.072 -27.124 1.00 39.28 336 ASP A O 1
ATOM 2657 N N . PHE A 1 337 ? 9.347 -5.663 -25.078 1.00 36.47 337 PHE A N 1
ATOM 2658 C CA . PHE A 1 337 ? 7.949 -6.018 -25.378 1.00 36.47 337 PHE A CA 1
ATOM 2659 C C . PHE A 1 337 ? 7.211 -4.968 -26.248 1.00 36.47 337 PHE A C 1
ATOM 2661 O O . PHE A 1 337 ? 5.994 -5.073 -26.424 1.00 36.47 337 PHE A O 1
ATOM 2668 N N . GLN A 1 338 ? 7.906 -3.939 -26.755 1.00 41.25 338 GLN A N 1
ATOM 2669 C CA . GLN A 1 338 ? 7.328 -2.745 -27.393 1.00 41.25 338 GLN A CA 1
ATOM 2670 C C . GLN A 1 338 ? 6.939 -2.869 -28.875 1.00 41.25 338 GLN A C 1
ATOM 2672 O O . GLN A 1 338 ? 6.358 -1.922 -29.397 1.00 41.25 338 GLN A O 1
ATOM 2677 N N . ALA A 1 339 ? 7.194 -3.983 -29.565 1.00 35.06 339 ALA A N 1
ATOM 2678 C CA . ALA A 1 339 ? 6.929 -4.038 -31.010 1.00 35.06 339 ALA A CA 1
ATOM 2679 C C . ALA A 1 339 ? 5.445 -4.238 -31.390 1.00 35.06 339 ALA A C 1
ATOM 2681 O O . ALA A 1 339 ? 5.024 -3.746 -32.431 1.00 35.06 339 ALA A O 1
ATOM 2682 N N . ASP A 1 340 ? 4.631 -4.889 -30.549 1.00 32.72 340 ASP A N 1
ATOM 2683 C CA . ASP A 1 340 ? 3.265 -5.275 -30.928 1.00 32.72 340 ASP A CA 1
ATOM 2684 C C . ASP A 1 340 ? 2.211 -4.714 -29.955 1.00 32.72 340 ASP A C 1
ATOM 2686 O O . ASP A 1 340 ? 1.968 -5.255 -28.875 1.00 32.72 340 ASP A O 1
ATOM 2690 N N . GLY A 1 341 ? 1.525 -3.637 -30.357 1.00 37.19 341 GLY A N 1
ATOM 2691 C CA . GLY A 1 341 ? 0.177 -3.333 -29.847 1.00 37.19 341 GLY A CA 1
ATOM 2692 C C . GLY A 1 341 ? -0.000 -2.112 -28.938 1.00 37.19 341 GLY A C 1
ATOM 2693 O O . GLY A 1 341 ? -1.032 -1.998 -28.272 1.00 37.19 341 GLY A O 1
ATOM 2694 N N . MET A 1 342 ? 0.943 -1.174 -28.898 1.00 35.66 342 MET A N 1
ATOM 2695 C CA . MET A 1 342 ? 0.732 0.100 -28.208 1.00 35.66 342 MET A CA 1
ATOM 2696 C C . MET A 1 342 ? 0.094 1.127 -29.154 1.00 35.66 342 MET A C 1
ATOM 2698 O O . MET A 1 342 ? 0.742 1.603 -30.070 1.00 35.66 342 MET A O 1
ATOM 2702 N N . GLY A 1 343 ? -1.175 1.492 -28.930 1.00 39.53 343 GLY A N 1
ATOM 2703 C CA . GLY A 1 343 ? -1.764 2.684 -29.563 1.00 39.53 343 GLY A CA 1
ATOM 2704 C C . GLY A 1 343 ? -1.061 3.985 -29.129 1.00 39.53 343 GLY A C 1
ATOM 2705 O O . GLY A 1 343 ? -0.159 3.950 -28.294 1.00 39.53 343 GLY A O 1
ATOM 2706 N N . ALA A 1 344 ? -1.530 5.137 -29.625 1.00 32.59 344 ALA A N 1
ATOM 2707 C CA . ALA A 1 344 ? -0.867 6.457 -29.574 1.00 32.59 344 ALA A CA 1
ATOM 2708 C C . ALA A 1 344 ? -0.234 6.905 -28.228 1.00 32.59 344 ALA A C 1
ATOM 2710 O O . ALA A 1 344 ? 0.706 7.693 -28.218 1.00 32.59 344 ALA A O 1
ATOM 2711 N N . ALA A 1 345 ? -0.714 6.420 -27.076 1.00 32.84 345 ALA A N 1
ATOM 2712 C CA . ALA A 1 345 ? -0.161 6.743 -25.751 1.00 32.84 345 ALA A CA 1
ATOM 2713 C C . ALA A 1 345 ? 1.003 5.833 -25.297 1.00 32.84 345 ALA A C 1
ATOM 2715 O O . ALA A 1 345 ? 1.610 6.086 -24.261 1.00 32.84 345 ALA A O 1
ATOM 2716 N N . GLY A 1 346 ? 1.287 4.743 -26.010 1.00 32.47 346 GLY A N 1
ATOM 2717 C CA . GLY A 1 346 ? 2.375 3.810 -25.703 1.00 32.47 346 GLY A CA 1
ATOM 2718 C C . GLY A 1 346 ? 3.555 3.910 -26.666 1.00 32.47 346 GLY A C 1
ATOM 2719 O O . GLY A 1 346 ? 4.692 3.725 -26.238 1.00 32.47 346 GLY A O 1
ATOM 2720 N N . GLU A 1 347 ? 3.301 4.359 -27.899 1.00 34.16 347 GLU A N 1
ATOM 2721 C CA . GLU A 1 347 ? 4.331 4.997 -28.725 1.00 34.16 347 GLU A CA 1
ATOM 2722 C C . GLU A 1 347 ? 4.977 6.155 -27.947 1.00 34.16 347 GLU A C 1
ATOM 2724 O O . GLU A 1 347 ? 6.177 6.335 -28.096 1.00 34.16 347 GLU A O 1
ATOM 2729 N N . ALA A 1 348 ? 4.216 6.791 -27.021 1.00 32.19 348 ALA A N 1
ATOM 2730 C CA . ALA A 1 348 ? 4.545 7.911 -26.119 1.00 32.19 348 ALA A CA 1
ATOM 2731 C C . ALA A 1 348 ? 5.820 7.818 -25.236 1.00 32.19 348 ALA A C 1
ATOM 2733 O O . ALA A 1 348 ? 6.290 8.861 -24.771 1.00 32.19 348 ALA A O 1
ATOM 2734 N N . LEU A 1 349 ? 6.384 6.622 -25.001 1.00 32.91 349 LEU A N 1
ATOM 2735 C CA . LEU A 1 349 ? 7.366 6.410 -23.919 1.00 32.91 349 LEU A CA 1
ATOM 2736 C C . LEU A 1 349 ? 8.520 5.404 -24.201 1.00 32.91 349 LEU A C 1
ATOM 2738 O O . LEU A 1 349 ? 9.027 4.796 -23.259 1.00 32.91 349 LEU A O 1
ATOM 2742 N N . ALA A 1 350 ? 8.983 5.188 -25.437 1.00 32.41 350 ALA A N 1
ATOM 2743 C CA . ALA A 1 350 ? 10.059 4.215 -25.723 1.00 32.41 350 ALA A CA 1
ATOM 2744 C C . ALA A 1 350 ? 11.466 4.663 -25.247 1.00 32.41 350 ALA A C 1
ATOM 2746 O O . ALA A 1 350 ? 12.130 5.484 -25.865 1.00 32.41 350 ALA A O 1
ATOM 2747 N N . ILE A 1 351 ? 11.967 4.109 -24.140 1.00 34.25 351 ILE A N 1
ATOM 2748 C CA . ILE A 1 351 ? 13.279 4.454 -23.553 1.00 34.25 351 ILE A CA 1
ATOM 2749 C C . ILE A 1 351 ? 14.385 3.573 -24.165 1.00 34.25 351 ILE A C 1
ATOM 2751 O O . ILE A 1 351 ? 14.189 2.375 -24.329 1.00 34.25 351 ILE A O 1
ATOM 2755 N N . VAL A 1 352 ? 15.549 4.146 -24.501 1.00 33.75 352 VAL A N 1
ATOM 2756 C CA . VAL A 1 352 ? 16.734 3.409 -25.001 1.00 33.75 352 VAL A CA 1
ATOM 2757 C C . VAL A 1 352 ? 17.705 3.115 -23.836 1.00 33.75 352 VAL A C 1
ATOM 2759 O O . VAL A 1 352 ? 17.886 3.994 -22.991 1.00 33.75 352 VAL A O 1
ATOM 2762 N N . PRO A 1 353 ? 18.333 1.920 -23.743 1.00 29.67 353 PRO A N 1
ATOM 2763 C CA . PRO A 1 353 ? 19.307 1.592 -22.689 1.00 29.67 353 PRO A CA 1
ATOM 2764 C C . PRO A 1 353 ? 20.543 2.517 -22.668 1.00 29.67 353 PRO A C 1
ATOM 2766 O O . PRO A 1 353 ? 20.975 3.000 -23.708 1.00 29.67 353 PRO A O 1
ATOM 2769 N N . ILE A 1 354 ? 21.125 2.736 -21.478 1.00 35.78 354 ILE A N 1
ATOM 2770 C CA . ILE A 1 354 ? 22.246 3.667 -21.221 1.00 35.78 354 ILE A CA 1
ATOM 2771 C C . ILE A 1 354 ? 23.527 2.892 -20.869 1.00 35.78 354 ILE A C 1
ATOM 2773 O O . ILE A 1 354 ? 23.508 2.085 -19.937 1.00 35.78 354 ILE A O 1
ATOM 2777 N N . GLU A 1 355 ? 24.645 3.196 -21.538 1.00 33.09 355 GLU A N 1
ATOM 2778 C CA . GLU A 1 355 ? 25.992 2.700 -21.201 1.00 33.09 355 GLU A CA 1
ATOM 2779 C C . GLU A 1 355 ? 26.819 3.735 -20.409 1.00 33.09 355 GLU A C 1
ATOM 2781 O O . GLU A 1 355 ? 26.483 4.918 -20.332 1.00 33.09 355 GLU A O 1
ATOM 2786 N N . ARG A 1 356 ? 27.877 3.271 -19.733 1.00 32.62 356 ARG A N 1
ATOM 2787 C CA . ARG A 1 356 ? 28.679 4.039 -18.766 1.00 32.62 356 ARG A CA 1
ATOM 2788 C C . ARG A 1 356 ? 29.972 4.529 -19.439 1.00 32.62 356 ARG A C 1
ATOM 2790 O O . ARG A 1 356 ? 30.709 3.694 -19.940 1.00 32.62 356 ARG A O 1
ATOM 2797 N N . ALA A 1 357 ? 30.249 5.836 -19.414 1.00 37.00 357 ALA A N 1
ATOM 2798 C CA . ALA A 1 357 ? 31.531 6.407 -19.854 1.00 37.00 357 ALA A CA 1
ATOM 2799 C C . ALA A 1 357 ? 32.470 6.646 -18.654 1.00 37.00 357 ALA A C 1
ATOM 2801 O O . ALA A 1 357 ? 31.998 7.019 -17.573 1.00 37.00 357 ALA A O 1
ATOM 2802 N N . ASP A 1 358 ? 33.772 6.415 -18.844 1.00 33.94 358 ASP A N 1
ATOM 2803 C CA . ASP A 1 358 ? 34.819 6.609 -17.833 1.00 33.94 358 ASP A CA 1
ATOM 2804 C C . ASP A 1 358 ? 35.272 8.083 -17.743 1.00 33.94 358 ASP A C 1
ATOM 2806 O O . ASP A 1 358 ? 35.178 8.850 -18.697 1.00 33.94 358 ASP A O 1
ATOM 2810 N N . GLU A 1 359 ? 35.750 8.499 -16.565 1.00 37.31 359 GLU A N 1
ATOM 2811 C CA . GLU A 1 359 ? 35.985 9.906 -16.178 1.00 37.31 359 GLU A CA 1
ATOM 2812 C C . GLU A 1 359 ? 37.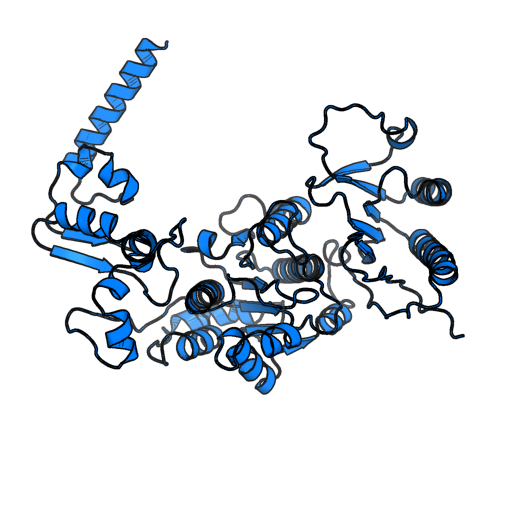160 10.617 -16.889 1.00 37.31 359 GLU A C 1
ATOM 2814 O O . GLU A 1 359 ? 37.370 11.807 -16.658 1.00 37.31 359 GLU A O 1
ATOM 2819 N N . ALA A 1 360 ? 37.930 9.934 -17.742 1.00 37.50 360 ALA A N 1
ATOM 2820 C CA . ALA A 1 360 ? 39.148 10.492 -18.342 1.00 37.50 360 ALA A CA 1
ATOM 2821 C C . ALA A 1 360 ? 38.909 11.391 -19.576 1.00 37.50 360 ALA A C 1
ATOM 2823 O O . ALA A 1 360 ? 39.774 12.207 -19.885 1.00 37.50 360 ALA A O 1
ATOM 2824 N N . ASP A 1 361 ? 37.731 11.319 -20.210 1.00 42.75 361 ASP A N 1
ATOM 2825 C CA . ASP A 1 361 ? 37.463 11.921 -21.530 1.00 42.75 361 ASP A CA 1
ATOM 2826 C C . ASP A 1 361 ? 36.328 12.962 -21.511 1.00 42.75 361 ASP A C 1
ATOM 2828 O O . ASP A 1 361 ? 35.528 13.052 -22.439 1.00 42.75 361 ASP A O 1
ATOM 2832 N N . ALA A 1 362 ? 36.198 13.749 -20.439 1.00 39.78 362 ALA A N 1
ATOM 2833 C CA . ALA A 1 362 ? 35.029 14.616 -20.233 1.00 39.78 362 ALA A CA 1
ATOM 2834 C C . ALA A 1 362 ? 34.779 15.636 -21.369 1.00 39.78 362 ALA A C 1
ATOM 2836 O O . ALA A 1 362 ? 33.632 15.825 -21.766 1.00 39.78 362 ALA A O 1
ATOM 2837 N N . ASP A 1 363 ? 35.821 16.261 -21.927 1.00 40.25 363 ASP A N 1
ATOM 2838 C CA . ASP A 1 363 ? 35.664 17.294 -22.967 1.00 40.25 363 ASP A CA 1
ATOM 2839 C C . ASP A 1 363 ? 35.352 16.706 -24.359 1.00 40.25 363 ASP A C 1
ATOM 2841 O O . ASP A 1 363 ? 34.575 17.279 -25.130 1.00 40.25 363 ASP A O 1
ATOM 2845 N N . GLU A 1 364 ? 35.915 15.540 -24.683 1.00 40.03 364 GLU A N 1
ATOM 2846 C CA . GLU A 1 364 ? 35.671 14.836 -25.949 1.00 40.03 364 GLU A CA 1
ATOM 2847 C C . GLU A 1 364 ? 34.308 14.120 -25.918 1.00 40.03 364 GLU A C 1
ATOM 2849 O O . GLU A 1 364 ? 33.513 14.234 -26.857 1.00 40.03 364 GLU A O 1
ATOM 2854 N N . ALA A 1 365 ? 33.955 13.532 -24.769 1.00 45.16 365 ALA A N 1
ATOM 2855 C CA . ALA A 1 365 ? 32.624 13.004 -24.495 1.00 45.16 365 ALA A CA 1
ATOM 2856 C C . ALA A 1 365 ? 31.546 14.099 -24.538 1.00 45.16 365 ALA A C 1
ATOM 2858 O O . ALA A 1 365 ? 30.440 13.838 -25.004 1.00 45.16 365 ALA A O 1
ATOM 2859 N N . ASP A 1 366 ? 31.841 15.329 -24.103 1.00 46.38 366 ASP A N 1
ATOM 2860 C CA . ASP A 1 366 ? 30.932 16.479 -24.195 1.00 46.38 366 ASP A CA 1
ATOM 2861 C C . ASP A 1 366 ? 30.617 16.860 -25.655 1.00 46.38 366 ASP A C 1
ATOM 2863 O O . ASP A 1 366 ? 29.457 17.140 -25.996 1.00 46.38 366 ASP A O 1
ATOM 2867 N N . ALA A 1 367 ? 31.631 16.849 -26.525 1.00 50.62 367 ALA A N 1
ATOM 2868 C CA . ALA A 1 367 ? 31.498 17.171 -27.944 1.00 50.62 367 ALA A CA 1
ATOM 2869 C C . ALA A 1 367 ? 30.734 16.083 -28.717 1.00 50.62 367 ALA A C 1
ATOM 2871 O O . ALA A 1 367 ? 29.784 16.395 -29.447 1.00 50.62 367 ALA A O 1
ATOM 2872 N N . ASP A 1 368 ? 31.079 14.812 -28.513 1.00 48.88 368 ASP A N 1
ATOM 2873 C CA . ASP A 1 368 ? 30.383 13.697 -29.158 1.00 48.88 368 ASP A CA 1
ATOM 2874 C C . ASP A 1 368 ? 28.975 13.478 -28.596 1.00 48.88 368 ASP A C 1
ATOM 2876 O O . ASP A 1 368 ? 28.049 13.171 -29.350 1.00 48.88 368 ASP A O 1
ATOM 2880 N N . ARG A 1 369 ? 28.739 13.793 -27.319 1.00 53.75 369 ARG A N 1
ATOM 2881 C CA . ARG A 1 369 ? 27.392 13.862 -26.734 1.00 53.75 369 ARG A CA 1
ATOM 2882 C C . ARG A 1 369 ? 26.515 14.901 -27.423 1.00 53.75 369 ARG A C 1
ATOM 2884 O O . ARG A 1 369 ? 25.347 14.631 -27.709 1.00 53.75 369 ARG A O 1
ATOM 2891 N N . ASN A 1 370 ? 27.048 16.093 -27.683 1.00 59.06 370 ASN A N 1
ATOM 2892 C CA . ASN A 1 370 ? 26.311 17.142 -28.388 1.00 59.06 370 ASN A CA 1
ATOM 2893 C C . ASN A 1 370 ? 26.050 16.774 -29.857 1.00 59.06 370 ASN A C 1
ATOM 2895 O O . ASN A 1 370 ? 25.058 17.228 -30.431 1.00 59.06 370 ASN A O 1
ATOM 2899 N N . ARG A 1 371 ? 26.909 15.946 -30.462 1.00 62.19 371 ARG A N 1
ATOM 2900 C CA . ARG A 1 371 ? 26.715 15.389 -31.806 1.00 62.19 371 ARG A CA 1
ATOM 2901 C C . ARG A 1 371 ? 25.595 14.345 -31.822 1.00 62.19 371 ARG A C 1
ATOM 2903 O O . ARG A 1 371 ? 24.639 14.515 -32.572 1.00 62.19 371 ARG A O 1
ATOM 2910 N N . ALA A 1 372 ? 25.662 13.347 -30.943 1.00 57.41 372 ALA A N 1
ATOM 2911 C CA . ALA A 1 372 ? 24.656 12.292 -30.823 1.00 57.41 372 ALA A CA 1
ATOM 2912 C C . ALA A 1 372 ? 23.257 12.865 -30.542 1.00 57.41 372 ALA A C 1
ATOM 2914 O O . ALA A 1 372 ? 22.285 12.514 -31.206 1.00 57.41 372 ALA A O 1
ATOM 2915 N N . PHE A 1 373 ? 23.174 13.849 -29.643 1.00 64.75 373 PHE A N 1
ATOM 2916 C CA . PHE A 1 373 ? 21.923 14.541 -29.351 1.00 64.75 373 PHE A CA 1
ATOM 2917 C C . PHE A 1 373 ? 21.333 15.272 -30.568 1.00 64.75 373 PHE A C 1
ATOM 2919 O O . PHE A 1 373 ? 20.120 15.260 -30.781 1.00 64.75 373 PHE A O 1
ATOM 2926 N N . ARG A 1 374 ? 22.179 15.920 -31.381 1.00 68.75 374 ARG A N 1
ATOM 2927 C CA . ARG A 1 374 ? 21.741 16.577 -32.622 1.00 68.75 374 ARG A CA 1
ATOM 2928 C C . ARG A 1 374 ? 21.262 15.568 -33.660 1.00 68.75 374 ARG A C 1
ATOM 2930 O O . ARG A 1 374 ? 20.314 15.866 -34.382 1.00 68.75 374 ARG A O 1
ATOM 2937 N N . ASP A 1 375 ? 21.887 14.400 -33.740 1.00 65.81 375 ASP A N 1
ATOM 2938 C CA . ASP A 1 375 ? 21.467 13.342 -34.658 1.00 65.81 375 ASP A CA 1
ATOM 2939 C C . ASP A 1 375 ? 20.131 12.718 -34.234 1.00 65.81 375 ASP A C 1
ATOM 2941 O O . ASP A 1 375 ? 19.249 12.545 -35.078 1.00 65.81 375 ASP A O 1
ATOM 2945 N N . ASP A 1 376 ? 19.934 12.490 -32.933 1.00 63.94 376 ASP A N 1
ATOM 2946 C CA . ASP A 1 376 ? 18.658 12.042 -32.366 1.00 63.94 376 ASP A CA 1
ATOM 2947 C C . ASP A 1 376 ? 17.549 13.087 -32.619 1.00 63.94 376 ASP A C 1
ATOM 2949 O O . ASP A 1 376 ? 16.476 12.745 -33.117 1.00 63.94 376 ASP A O 1
ATOM 2953 N N . LEU A 1 377 ? 17.819 14.384 -32.407 1.00 71.50 377 LEU A N 1
ATOM 2954 C CA . LEU A 1 377 ? 16.884 15.469 -32.752 1.00 71.50 377 LEU A CA 1
ATOM 2955 C C . LEU A 1 377 ? 16.517 15.485 -34.240 1.00 71.50 377 LEU A C 1
ATOM 2957 O O . LEU A 1 377 ? 15.360 15.701 -34.590 1.00 71.50 377 LEU A O 1
ATOM 2961 N N . ARG A 1 378 ? 17.487 15.262 -35.133 1.00 75.75 378 ARG A N 1
ATOM 2962 C CA . ARG A 1 378 ? 17.245 15.253 -36.586 1.00 75.75 378 ARG A CA 1
ATOM 2963 C C . ARG A 1 378 ? 16.393 14.075 -37.037 1.00 75.75 378 ARG A C 1
ATOM 2965 O O . ARG A 1 378 ? 15.804 14.162 -38.114 1.00 75.75 378 ARG A O 1
ATOM 2972 N N . SER A 1 379 ? 16.343 13.007 -36.245 1.00 70.94 379 SER A N 1
ATOM 2973 C CA . SER A 1 379 ? 15.493 11.848 -36.512 1.00 70.94 379 SER A CA 1
ATOM 2974 C C . SER A 1 379 ? 14.030 12.050 -36.112 1.00 70.94 379 SER A C 1
ATOM 2976 O O . SER A 1 379 ? 13.222 11.189 -36.424 1.00 70.94 379 SER A O 1
ATOM 2978 N N . ALA A 1 380 ? 13.684 13.187 -35.495 1.00 71.19 380 ALA A N 1
ATOM 2979 C CA . ALA A 1 380 ? 12.331 13.468 -35.036 1.00 71.19 380 ALA A CA 1
ATOM 2980 C C . ALA A 1 380 ? 11.296 13.577 -36.180 1.00 71.19 380 ALA A C 1
ATOM 2982 O O . ALA A 1 380 ? 11.420 14.407 -37.095 1.00 71.19 380 ALA A O 1
ATOM 2983 N N . GLU A 1 381 ? 10.225 12.802 -36.081 1.00 71.62 381 GLU A N 1
ATOM 2984 C CA . GLU A 1 381 ? 9.135 12.675 -37.046 1.00 71.62 381 GLU A CA 1
ATOM 2985 C C . GLU A 1 381 ? 7.857 13.405 -36.612 1.00 71.62 381 GLU A C 1
ATOM 2987 O O . GLU A 1 381 ? 7.139 13.931 -37.471 1.00 71.62 381 GLU A O 1
ATOM 2992 N N . GLU A 1 382 ? 7.605 13.541 -35.306 1.00 65.69 382 GLU A N 1
ATOM 2993 C CA . GLU A 1 382 ? 6.351 14.077 -34.770 1.00 65.69 382 GLU A CA 1
ATOM 2994 C C . GLU A 1 382 ? 6.515 15.066 -33.610 1.00 65.69 382 GLU A C 1
ATOM 2996 O O . GLU A 1 382 ? 6.054 16.206 -33.729 1.00 65.69 382 GLU A O 1
ATOM 3001 N N . LEU A 1 383 ? 7.122 14.662 -32.487 1.00 65.00 383 LEU A N 1
ATOM 3002 C CA . LEU A 1 383 ? 7.058 15.402 -31.219 1.00 65.00 383 LEU A CA 1
ATOM 3003 C C . LEU A 1 383 ? 8.408 15.470 -30.514 1.00 65.00 383 LEU A C 1
ATOM 3005 O O . LEU A 1 383 ? 9.012 14.460 -30.189 1.00 65.00 383 LEU A O 1
ATOM 3009 N N . ILE A 1 384 ? 8.818 16.672 -30.137 1.00 69.25 384 ILE A N 1
ATOM 3010 C CA . ILE A 1 384 ? 10.002 16.906 -29.318 1.00 69.25 384 ILE A CA 1
ATOM 3011 C C . ILE A 1 384 ? 9.569 17.633 -28.043 1.00 69.25 384 ILE A C 1
ATOM 3013 O O . ILE A 1 384 ? 9.057 18.747 -28.105 1.00 69.25 384 ILE A O 1
ATOM 3017 N N . VAL A 1 385 ? 9.777 17.025 -26.878 1.00 66.12 385 VAL A N 1
ATOM 3018 C CA . VAL A 1 385 ? 9.581 17.644 -25.564 1.00 66.12 385 VAL A CA 1
ATOM 3019 C C . VAL A 1 385 ? 10.941 17.876 -24.922 1.00 66.12 385 VAL A C 1
ATOM 3021 O O . VAL A 1 385 ? 11.675 16.932 -24.638 1.00 66.12 385 VAL A O 1
ATOM 3024 N N . LEU A 1 386 ? 11.282 19.137 -24.678 1.00 68.81 386 LEU A N 1
ATOM 3025 C CA . LEU A 1 386 ? 12.574 19.526 -24.125 1.00 68.81 386 LEU A CA 1
ATOM 3026 C C . LEU A 1 386 ? 12.396 20.179 -22.771 1.00 68.81 386 LEU A C 1
ATOM 3028 O O . LEU A 1 386 ? 11.671 21.163 -22.629 1.00 68.81 386 LEU A O 1
ATOM 3032 N N . ARG A 1 387 ? 13.148 19.692 -21.791 1.00 68.38 387 ARG A N 1
ATOM 3033 C CA . ARG A 1 387 ? 13.391 20.407 -20.551 1.00 68.38 387 ARG A CA 1
ATOM 3034 C C . ARG A 1 387 ? 14.874 20.746 -20.496 1.00 68.38 387 ARG A C 1
ATOM 3036 O O . ARG A 1 387 ? 15.710 19.906 -20.196 1.00 68.38 387 ARG A O 1
ATOM 3043 N N . THR A 1 388 ? 15.200 21.992 -20.803 1.00 62.09 388 THR A N 1
ATOM 3044 C CA . THR A 1 388 ? 16.561 22.541 -20.743 1.00 62.09 388 THR A CA 1
ATOM 3045 C C . THR A 1 388 ? 16.527 23.853 -19.973 1.00 62.09 388 THR A C 1
ATOM 3047 O O . THR A 1 388 ? 15.488 24.510 -19.919 1.00 62.09 388 THR A O 1
ATOM 3050 N N . ASP A 1 389 ? 17.650 24.249 -19.376 1.00 55.03 389 ASP A N 1
ATOM 3051 C CA . ASP A 1 389 ? 17.812 25.640 -18.957 1.00 55.03 389 ASP A CA 1
ATOM 3052 C C . ASP A 1 389 ? 17.723 26.528 -20.216 1.00 55.03 389 ASP A C 1
ATOM 3054 O O . ASP A 1 389 ? 18.423 26.271 -21.203 1.00 55.03 389 ASP A O 1
ATOM 3058 N N . GLU A 1 390 ? 16.822 27.523 -20.200 1.00 47.25 390 GLU A N 1
ATOM 3059 C CA . GLU A 1 390 ? 16.503 28.427 -21.324 1.00 47.25 390 GLU A CA 1
ATOM 3060 C C . GLU A 1 390 ? 17.751 29.151 -21.865 1.00 47.25 390 GLU A C 1
ATOM 3062 O O . GLU A 1 390 ? 17.751 29.617 -23.002 1.00 47.25 390 GLU A O 1
ATOM 3067 N N . SER A 1 391 ? 18.821 29.221 -21.067 1.00 44.22 391 SER A N 1
ATOM 3068 C CA . SER A 1 391 ? 20.083 29.878 -21.408 1.00 44.22 391 SER A CA 1
ATOM 3069 C C . SER A 1 391 ? 21.183 28.949 -21.946 1.00 44.22 391 SER A C 1
ATOM 3071 O O . SER A 1 391 ? 22.149 29.429 -22.538 1.00 44.22 391 SER A O 1
ATOM 3073 N N . ALA A 1 392 ? 21.066 27.631 -21.752 1.00 47.00 392 ALA A N 1
ATOM 3074 C CA . ALA A 1 392 ? 22.197 26.707 -21.892 1.00 47.00 392 ALA A CA 1
ATOM 3075 C C . ALA A 1 392 ? 22.315 26.020 -23.263 1.00 47.00 392 ALA A C 1
ATOM 3077 O O . ALA A 1 392 ? 23.324 25.367 -23.516 1.00 47.00 392 ALA A O 1
ATOM 3078 N N . ARG A 1 393 ? 21.307 26.133 -24.141 1.00 55.38 393 ARG A N 1
ATOM 3079 C CA . ARG A 1 393 ? 21.265 25.400 -25.422 1.00 55.38 393 ARG A CA 1
ATOM 3080 C C . ARG A 1 393 ? 20.847 26.255 -26.625 1.00 55.38 393 ARG A C 1
ATOM 3082 O O . ARG A 1 393 ? 20.090 25.821 -27.494 1.00 55.38 393 ARG A O 1
ATOM 3089 N N . TYR A 1 394 ? 21.337 27.498 -26.678 1.00 56.03 394 TYR A N 1
ATOM 3090 C CA . TYR A 1 394 ? 21.146 28.394 -27.832 1.00 56.03 394 TYR A CA 1
ATOM 3091 C C . TYR A 1 394 ? 21.680 27.811 -29.149 1.00 56.03 394 TYR A C 1
ATOM 3093 O O . TYR A 1 394 ? 21.200 28.140 -30.231 1.00 56.03 394 TYR A O 1
ATOM 3101 N N . ASP A 1 395 ? 22.641 26.903 -29.049 1.00 59.72 395 ASP A N 1
ATOM 3102 C CA . ASP A 1 395 ? 23.303 26.207 -30.143 1.00 59.72 395 ASP A CA 1
ATOM 3103 C C . ASP A 1 395 ? 22.431 25.157 -30.857 1.00 59.72 395 ASP A C 1
ATOM 3105 O O . ASP A 1 395 ? 22.875 24.604 -31.860 1.00 59.72 395 ASP A O 1
ATOM 3109 N N . LEU A 1 396 ? 21.225 24.863 -30.355 1.00 65.25 396 LEU A N 1
ATOM 3110 C CA . LEU A 1 396 ? 20.285 23.902 -30.953 1.00 65.25 396 LEU A CA 1
ATOM 3111 C C . LEU A 1 396 ? 19.105 24.550 -31.685 1.00 65.25 396 LEU A C 1
ATOM 3113 O O . LEU A 1 396 ? 18.316 23.862 -32.335 1.00 65.25 396 LEU A O 1
ATOM 3117 N N . PHE A 1 397 ? 18.930 25.865 -31.548 1.00 69.12 397 PHE A N 1
ATOM 3118 C CA . PHE A 1 397 ? 17.791 26.573 -32.136 1.00 69.12 397 PHE A CA 1
ATOM 3119 C C . PHE A 1 397 ? 17.705 26.461 -33.664 1.00 69.12 397 PHE A C 1
ATOM 3121 O O . PHE A 1 397 ? 16.587 26.287 -34.152 1.00 69.12 397 PHE A O 1
ATOM 3128 N N . PRO A 1 398 ? 18.811 26.522 -34.435 1.00 71.50 398 PRO A N 1
ATOM 3129 C CA . PRO A 1 398 ? 18.748 26.341 -35.884 1.00 71.50 398 PRO A CA 1
ATOM 3130 C C . PRO A 1 398 ? 18.144 24.987 -36.285 1.00 71.50 398 PRO A C 1
ATOM 3132 O O . PRO A 1 398 ? 17.280 24.924 -37.159 1.00 71.50 398 PRO A O 1
ATOM 3135 N N . GLU A 1 399 ? 18.542 23.905 -35.614 1.00 73.12 399 GLU A N 1
ATOM 3136 C CA . GLU A 1 399 ? 18.030 22.559 -35.861 1.00 73.12 399 GLU A CA 1
ATOM 3137 C C . GLU A 1 399 ? 16.570 22.404 -35.424 1.00 73.12 399 GLU A C 1
ATOM 3139 O O . GLU A 1 399 ? 15.766 21.835 -36.164 1.00 73.12 399 GLU A O 1
ATOM 3144 N N . LEU A 1 400 ? 16.197 22.947 -34.261 1.00 74.12 400 LEU A N 1
ATOM 3145 C CA . LEU A 1 400 ? 14.812 22.913 -33.786 1.00 74.12 400 LEU A CA 1
ATOM 3146 C C . LEU A 1 400 ? 13.883 23.702 -34.711 1.00 74.12 400 LEU A C 1
ATOM 3148 O O . LEU A 1 400 ? 12.781 23.239 -35.003 1.00 74.12 400 LEU A O 1
ATOM 3152 N N . GLN A 1 401 ? 14.316 24.865 -35.206 1.00 75.50 401 GLN A N 1
ATOM 3153 C CA . GLN A 1 401 ? 13.540 25.660 -36.159 1.00 75.50 401 GLN A CA 1
ATOM 3154 C C . GLN A 1 401 ? 13.344 24.896 -37.472 1.00 75.50 401 GLN A C 1
ATOM 3156 O O . GLN A 1 401 ? 12.219 24.802 -37.951 1.00 75.50 401 GLN A O 1
ATOM 3161 N N . ALA A 1 402 ? 14.393 24.254 -37.996 1.00 78.56 402 ALA A N 1
ATOM 3162 C CA . ALA A 1 402 ? 14.284 23.425 -39.195 1.00 78.56 402 ALA A CA 1
ATOM 3163 C C . ALA A 1 402 ? 13.311 22.243 -39.018 1.00 78.56 402 ALA A C 1
ATOM 3165 O O . ALA A 1 402 ? 12.624 21.860 -39.965 1.00 78.56 402 ALA A O 1
ATOM 3166 N N . LEU A 1 403 ? 13.228 21.660 -37.818 1.00 79.50 403 LEU A N 1
ATOM 3167 C CA . LEU A 1 403 ? 12.260 20.607 -37.495 1.00 79.50 403 LEU A CA 1
ATOM 3168 C C . LEU A 1 403 ? 10.837 21.172 -37.390 1.00 79.50 403 LEU A C 1
ATOM 3170 O O . LEU A 1 403 ? 9.906 20.624 -37.977 1.00 79.50 403 LEU A O 1
ATOM 3174 N N . LYS A 1 404 ? 10.655 22.315 -36.731 1.00 76.50 404 LYS A N 1
ATOM 3175 C CA . LYS A 1 404 ? 9.361 23.007 -36.679 1.00 76.50 404 LYS A CA 1
ATOM 3176 C C . LYS A 1 404 ? 8.844 23.376 -38.072 1.00 76.50 404 LYS A C 1
ATOM 3178 O O . LYS A 1 404 ? 7.672 23.149 -38.358 1.00 76.50 404 LYS A O 1
ATOM 3183 N N . ASP A 1 405 ? 9.715 23.861 -38.956 1.00 80.69 405 ASP A N 1
ATOM 3184 C CA . ASP A 1 405 ? 9.371 24.205 -40.344 1.00 80.69 405 ASP A CA 1
ATOM 3185 C C . ASP A 1 405 ? 8.975 22.964 -41.166 1.00 80.69 405 ASP A C 1
ATOM 3187 O O . ASP A 1 405 ? 8.182 23.056 -42.101 1.00 80.69 405 ASP A O 1
ATOM 3191 N N . ARG A 1 406 ? 9.463 21.777 -40.779 1.00 81.81 406 ARG A N 1
ATOM 3192 C CA . ARG A 1 406 ? 9.026 20.470 -41.308 1.00 81.81 406 ARG A CA 1
ATOM 3193 C C . ARG A 1 406 ? 7.731 19.953 -40.667 1.00 81.81 406 ARG A C 1
ATOM 3195 O O . ARG A 1 406 ? 7.332 18.825 -40.941 1.00 81.81 406 ARG A O 1
ATOM 3202 N N . GLY A 1 407 ? 7.080 20.754 -39.824 1.00 77.12 407 GLY A N 1
ATOM 3203 C CA . GLY A 1 407 ? 5.813 20.429 -39.173 1.00 77.12 407 GLY A CA 1
ATOM 3204 C C . GLY A 1 407 ? 5.946 19.640 -37.870 1.00 77.12 407 GLY A C 1
ATOM 3205 O O . GLY A 1 407 ? 4.945 19.097 -37.405 1.00 77.12 407 GLY A O 1
ATOM 3206 N N . ARG A 1 408 ? 7.143 19.550 -37.270 1.00 78.50 408 ARG A N 1
ATOM 3207 C CA . ARG A 1 408 ? 7.330 18.827 -35.999 1.00 78.50 408 ARG A CA 1
ATOM 3208 C C . ARG A 1 408 ? 6.795 19.647 -34.834 1.00 78.50 408 ARG A C 1
ATOM 3210 O O . ARG A 1 408 ? 7.040 20.852 -34.740 1.00 78.50 408 ARG A O 1
ATOM 3217 N N . LYS A 1 409 ? 6.071 18.995 -33.927 1.00 72.94 409 LYS A N 1
ATOM 3218 C CA . LYS A 1 409 ? 5.563 19.617 -32.708 1.00 72.94 409 LYS A CA 1
ATOM 3219 C C . LYS A 1 409 ? 6.688 19.698 -31.687 1.00 72.94 409 LYS A C 1
ATOM 3221 O O . LYS A 1 409 ? 7.312 18.696 -31.372 1.00 72.94 409 LYS A O 1
ATOM 3226 N N . ILE A 1 410 ? 6.939 20.884 -31.143 1.00 73.38 410 ILE A N 1
ATOM 3227 C CA . ILE A 1 410 ? 8.030 21.091 -30.187 1.00 73.38 410 ILE A CA 1
ATOM 3228 C C . ILE A 1 410 ? 7.475 21.776 -28.939 1.00 73.38 410 ILE A C 1
ATOM 3230 O O . ILE A 1 410 ? 6.900 22.864 -29.028 1.00 73.38 410 ILE A O 1
ATOM 3234 N N . VAL A 1 411 ? 7.626 21.115 -27.789 1.00 67.81 411 VAL A N 1
ATOM 3235 C CA . VAL A 1 411 ? 7.137 21.559 -26.482 1.00 67.81 411 VAL A CA 1
ATOM 3236 C C . VAL A 1 411 ? 8.308 21.771 -25.533 1.00 67.81 411 VAL A C 1
ATOM 3238 O O . VAL A 1 411 ? 9.076 20.854 -25.260 1.00 67.81 411 VAL A O 1
ATOM 3241 N N . PHE A 1 412 ? 8.411 22.962 -24.963 1.00 70.38 412 PHE A N 1
ATOM 3242 C CA . PHE A 1 412 ? 9.376 23.255 -23.912 1.00 70.38 412 PHE A CA 1
ATOM 3243 C C . PHE A 1 412 ? 8.722 23.136 -22.540 1.00 70.38 412 PHE A C 1
ATOM 3245 O O . PHE A 1 412 ? 7.664 23.715 -22.294 1.00 70.38 412 PHE A O 1
ATOM 3252 N N . LEU A 1 413 ? 9.359 22.409 -21.628 1.00 61.81 413 LEU A N 1
ATOM 3253 C CA . LEU A 1 413 ? 8.935 22.329 -20.237 1.00 61.81 413 LEU A CA 1
ATOM 3254 C C . LEU A 1 413 ? 9.740 23.305 -19.388 1.00 61.81 413 LEU A C 1
ATOM 3256 O O . LEU A 1 413 ? 10.951 23.159 -19.222 1.00 61.81 413 LEU A O 1
ATOM 3260 N N . LYS A 1 414 ? 9.048 24.286 -18.818 1.00 66.31 414 LYS A N 1
ATOM 3261 C CA . LYS A 1 414 ? 9.624 25.328 -17.973 1.00 66.31 414 LYS A CA 1
ATOM 3262 C C . LYS A 1 414 ? 9.318 25.033 -16.510 1.00 66.31 414 LYS A C 1
ATOM 3264 O O . LYS A 1 414 ? 8.159 24.892 -16.127 1.00 66.31 414 LYS A O 1
ATOM 3269 N N . ALA A 1 415 ? 10.343 24.948 -15.665 1.00 59.28 415 ALA A N 1
ATOM 3270 C CA . ALA A 1 415 ? 10.122 24.882 -14.224 1.00 59.28 415 ALA A CA 1
ATOM 3271 C C . ALA A 1 415 ? 9.538 26.217 -13.737 1.00 59.28 415 ALA A C 1
ATOM 3273 O O . ALA A 1 415 ? 10.089 27.278 -14.033 1.00 59.28 415 ALA A O 1
ATOM 3274 N N . ARG A 1 416 ? 8.424 26.176 -12.997 1.00 59.47 416 ARG A N 1
ATOM 3275 C CA . ARG A 1 416 ? 7.851 27.375 -12.365 1.00 59.47 416 ARG A CA 1
ATOM 3276 C C . ARG A 1 416 ? 8.896 28.016 -11.452 1.00 59.47 416 ARG A C 1
ATOM 3278 O O . ARG A 1 416 ? 9.519 27.304 -10.676 1.00 59.47 416 ARG A O 1
ATOM 3285 N N . SER A 1 417 ? 9.089 29.330 -11.517 1.00 52.53 417 SER A N 1
ATOM 3286 C CA . SER A 1 417 ? 9.870 30.049 -10.506 1.00 52.53 417 SER A CA 1
ATOM 3287 C C . SER A 1 417 ? 8.922 30.767 -9.546 1.00 52.53 417 SER A C 1
ATOM 3289 O O . SER A 1 417 ? 7.918 31.334 -9.969 1.00 52.53 417 SER A O 1
ATOM 3291 N N . ASP A 1 418 ? 9.247 30.754 -8.252 1.00 41.34 418 ASP A N 1
ATOM 3292 C CA . ASP A 1 418 ? 8.542 31.548 -7.230 1.00 41.34 418 ASP A CA 1
ATOM 3293 C C . ASP A 1 418 ? 9.022 33.018 -7.205 1.00 41.34 418 ASP A C 1
ATOM 3295 O O . ASP A 1 418 ? 8.596 33.816 -6.371 1.00 41.34 418 ASP A O 1
ATOM 3299 N N . ALA A 1 419 ? 9.929 33.394 -8.113 1.00 37.16 419 ALA A N 1
ATOM 3300 C CA . ALA A 1 419 ? 10.433 34.754 -8.242 1.00 37.16 419 ALA A CA 1
ATOM 3301 C C . ALA A 1 419 ? 9.452 35.620 -9.057 1.00 37.16 419 ALA A C 1
ATOM 3303 O O . ALA A 1 419 ? 8.910 35.140 -10.057 1.00 37.16 419 ALA A O 1
ATOM 3304 N N . PRO A 1 420 ? 9.236 36.902 -8.691 1.00 31.56 420 PRO A N 1
ATOM 3305 C CA . PRO A 1 420 ? 8.474 37.819 -9.531 1.00 31.56 420 PRO A CA 1
ATOM 3306 C C . PRO A 1 420 ? 9.093 37.842 -10.929 1.00 31.56 420 PRO A C 1
ATOM 3308 O O . PRO A 1 420 ? 10.316 37.803 -11.058 1.00 31.56 420 PRO A O 1
ATOM 3311 N N . ALA A 1 421 ? 8.242 37.865 -11.958 1.00 38.25 421 ALA A N 1
ATOM 3312 C CA . ALA A 1 421 ? 8.606 37.770 -13.368 1.00 38.25 421 ALA A CA 1
ATOM 3313 C C . ALA A 1 421 ? 9.564 38.897 -13.805 1.00 38.25 421 ALA A C 1
ATOM 3315 O O . ALA A 1 421 ? 9.158 39.873 -14.426 1.00 38.25 421 ALA A O 1
ATOM 3316 N N . VAL A 1 422 ? 10.846 38.768 -13.470 1.00 35.62 422 VAL A N 1
ATOM 3317 C CA . VAL A 1 422 ? 11.922 39.677 -13.863 1.00 35.62 422 VAL A CA 1
ATOM 3318 C C . VAL A 1 422 ? 13.136 38.841 -14.249 1.00 35.62 422 VAL A C 1
ATOM 3320 O O . VAL A 1 422 ? 14.132 38.746 -13.547 1.00 35.62 422 VAL A O 1
ATOM 3323 N N . ALA A 1 423 ? 13.004 38.203 -15.400 1.00 35.16 423 ALA A N 1
ATOM 3324 C CA . ALA A 1 423 ? 14.019 38.156 -16.440 1.00 35.16 423 ALA A CA 1
ATOM 3325 C C . ALA A 1 423 ? 13.245 37.788 -17.704 1.00 35.16 423 ALA A C 1
ATOM 3327 O O . ALA A 1 423 ? 12.559 36.767 -17.747 1.00 35.16 423 ALA A O 1
ATOM 3328 N N . ALA A 1 424 ? 13.238 38.689 -18.680 1.00 37.50 424 ALA A N 1
ATOM 3329 C CA . ALA A 1 424 ? 12.546 38.485 -19.936 1.00 37.50 424 ALA A CA 1
ATOM 3330 C C . ALA A 1 424 ? 12.979 37.145 -20.551 1.00 37.50 424 ALA A C 1
ATOM 3332 O O . ALA A 1 424 ? 14.140 36.987 -20.918 1.00 37.50 424 ALA A O 1
ATOM 3333 N N . SER A 1 425 ? 12.056 36.184 -20.681 1.00 43.88 425 SER A N 1
ATOM 3334 C CA . SER A 1 425 ? 12.248 35.104 -21.652 1.00 43.88 425 SER A CA 1
ATOM 3335 C C . SER A 1 425 ? 12.522 35.773 -23.007 1.00 43.88 425 SER A C 1
ATOM 3337 O O . SER A 1 425 ? 11.750 36.673 -23.367 1.00 43.88 425 SER A O 1
ATOM 3339 N N . PRO A 1 426 ? 13.600 35.406 -23.726 1.00 45.06 426 PRO A N 1
ATOM 3340 C CA . PRO A 1 426 ? 13.964 36.050 -24.982 1.00 45.06 426 PRO A CA 1
ATOM 3341 C C . PRO A 1 426 ? 12.767 36.111 -25.936 1.00 45.06 426 PRO A C 1
ATOM 3343 O O . PRO A 1 426 ? 12.003 35.148 -26.041 1.00 45.06 426 PRO A O 1
ATOM 3346 N N . GLU A 1 427 ? 12.608 37.235 -26.639 1.00 41.97 427 GLU A N 1
ATOM 3347 C CA . GLU A 1 427 ? 11.518 37.515 -27.593 1.00 41.97 427 GLU A CA 1
ATOM 3348 C C . GLU A 1 427 ? 11.250 36.361 -28.577 1.00 41.97 427 GLU A C 1
ATOM 3350 O O . GLU A 1 427 ? 10.113 36.132 -28.986 1.00 41.97 427 GLU A O 1
ATOM 3355 N N . HIS A 1 428 ? 12.279 35.573 -28.884 1.00 45.25 428 HIS A N 1
ATOM 3356 C CA . HIS A 1 428 ? 12.254 34.468 -29.839 1.00 45.25 428 HIS A CA 1
ATOM 3357 C C . HIS A 1 428 ? 11.542 33.199 -29.319 1.00 45.25 428 HIS A C 1
ATOM 3359 O O . HIS A 1 428 ? 11.003 32.440 -30.120 1.00 45.25 428 HIS A O 1
ATOM 3365 N N . ILE A 1 429 ? 11.454 32.981 -27.995 1.00 47.69 429 ILE A N 1
ATOM 3366 C CA . ILE A 1 429 ? 10.672 31.865 -27.411 1.00 47.69 429 ILE A CA 1
ATOM 3367 C C . ILE A 1 429 ? 9.168 32.173 -27.477 1.00 47.69 429 ILE A C 1
ATOM 3369 O O . ILE A 1 429 ? 8.348 31.273 -27.654 1.00 47.69 429 ILE A O 1
ATOM 3373 N N . ARG A 1 430 ? 8.786 33.458 -27.415 1.00 48.16 430 ARG A N 1
ATOM 3374 C CA . ARG A 1 430 ? 7.381 33.883 -27.552 1.00 48.16 430 ARG A CA 1
ATOM 3375 C C . ARG A 1 430 ? 6.844 33.716 -28.974 1.00 48.16 430 ARG A C 1
ATOM 3377 O O . ARG A 1 430 ? 5.630 33.682 -29.158 1.00 48.16 430 ARG A O 1
ATOM 3384 N N . GLN A 1 431 ? 7.712 33.584 -29.975 1.00 48.97 431 GLN A N 1
ATOM 3385 C CA . GLN A 1 431 ? 7.295 33.430 -31.365 1.00 48.97 431 GLN A CA 1
ATOM 3386 C C . GLN A 1 431 ? 7.074 31.949 -31.723 1.00 48.97 431 GLN A C 1
ATOM 3388 O O . GLN A 1 431 ? 7.886 31.268 -32.347 1.00 48.97 431 GLN A O 1
ATOM 3393 N N . GLY A 1 432 ? 5.903 31.447 -31.322 1.00 55.66 432 GLY A N 1
ATOM 3394 C CA . GLY A 1 432 ? 5.280 30.253 -31.900 1.00 55.66 432 GLY A CA 1
ATOM 3395 C C . GLY A 1 432 ? 5.766 28.896 -31.383 1.00 55.66 432 GLY A C 1
ATOM 3396 O O . GLY A 1 432 ? 5.567 27.906 -32.081 1.00 55.66 432 GLY A O 1
ATOM 3397 N N . TRP A 1 433 ? 6.428 28.827 -30.228 1.00 66.81 433 TRP A N 1
ATOM 3398 C CA . TRP A 1 433 ? 6.794 27.567 -29.564 1.00 66.81 433 TRP A CA 1
ATOM 3399 C C . TRP A 1 433 ? 5.799 27.235 -28.446 1.00 66.81 433 TRP A C 1
ATOM 3401 O O . TRP A 1 433 ? 5.341 28.136 -27.744 1.00 66.81 433 TRP A O 1
ATOM 3411 N N . GLU A 1 434 ? 5.448 25.958 -28.265 1.00 63.66 434 GLU A N 1
ATOM 3412 C CA . GLU A 1 434 ? 4.565 25.544 -27.169 1.00 63.66 434 GLU A CA 1
ATOM 3413 C C . GLU A 1 434 ? 5.380 25.417 -25.875 1.00 63.66 434 GLU A C 1
ATOM 3415 O O . GLU A 1 434 ? 6.385 24.713 -25.840 1.00 63.66 434 GLU A O 1
ATOM 3420 N N . VAL A 1 435 ? 4.960 26.089 -24.801 1.00 64.00 435 VAL A N 1
ATOM 3421 C CA . VAL A 1 435 ? 5.648 26.059 -23.499 1.00 64.00 435 VAL A CA 1
ATOM 3422 C C . VAL A 1 435 ? 4.677 25.581 -22.421 1.00 64.00 435 VAL A C 1
ATOM 3424 O O . VAL A 1 435 ? 3.537 26.045 -22.358 1.00 64.00 435 VAL A O 1
ATOM 3427 N N . ARG A 1 436 ? 5.110 24.645 -21.571 1.00 61.38 436 ARG A N 1
ATOM 3428 C CA . ARG A 1 436 ? 4.317 24.076 -20.473 1.00 61.38 436 ARG A CA 1
ATOM 3429 C C . ARG A 1 436 ? 5.070 24.173 -19.153 1.00 61.38 436 ARG A C 1
ATOM 3431 O O . ARG A 1 436 ? 6.268 23.922 -19.089 1.00 61.38 436 ARG A O 1
ATOM 3438 N N . ASP A 1 437 ? 4.344 24.484 -18.089 1.00 59.84 437 ASP A N 1
ATOM 3439 C CA . ASP A 1 437 ? 4.916 24.574 -16.749 1.00 59.84 437 ASP A CA 1
ATOM 3440 C C . ASP A 1 437 ? 5.071 23.199 -16.090 1.00 59.84 437 ASP A C 1
ATOM 3442 O O . ASP A 1 437 ? 4.129 22.405 -16.061 1.00 59.84 437 ASP A O 1
ATOM 3446 N N . ILE A 1 438 ? 6.208 22.977 -15.433 1.00 55.06 438 ILE A N 1
ATOM 3447 C CA . ILE A 1 438 ? 6.435 21.874 -14.490 1.00 55.06 438 ILE A CA 1
ATOM 3448 C C . ILE A 1 438 ? 6.760 22.423 -13.090 1.00 55.06 438 ILE A C 1
ATOM 3450 O O . ILE A 1 438 ? 7.155 23.585 -12.958 1.00 55.06 438 ILE A O 1
ATOM 3454 N N . PRO A 1 439 ? 6.589 21.638 -12.008 1.00 54.66 439 PRO A N 1
ATOM 3455 C CA . PRO A 1 439 ? 6.906 22.103 -10.657 1.00 54.66 439 PRO A CA 1
ATOM 3456 C C . PRO A 1 439 ? 8.348 22.628 -10.518 1.00 54.66 439 PRO A C 1
ATOM 3458 O O . PRO A 1 439 ? 9.282 22.027 -11.047 1.00 54.66 439 PRO A O 1
ATOM 3461 N N . ALA A 1 440 ? 8.527 23.713 -9.755 1.00 57.44 440 ALA A N 1
ATOM 3462 C CA . ALA A 1 440 ? 9.799 24.428 -9.560 1.00 57.44 440 ALA A CA 1
ATOM 3463 C C . ALA A 1 440 ? 10.988 23.529 -9.186 1.00 57.44 440 ALA A C 1
ATOM 3465 O O . ALA A 1 440 ? 12.114 23.738 -9.625 1.00 57.44 440 ALA A O 1
ATOM 3466 N N . ARG A 1 441 ? 10.720 22.478 -8.407 1.00 52.34 441 ARG A N 1
ATOM 3467 C CA . ARG A 1 441 ? 11.709 21.496 -7.936 1.00 52.34 441 ARG A CA 1
ATOM 3468 C C . ARG A 1 441 ? 12.452 20.739 -9.042 1.00 52.34 441 ARG A C 1
ATOM 3470 O O . ARG A 1 441 ? 13.500 20.177 -8.761 1.00 52.34 441 ARG A O 1
ATOM 3477 N N . TYR A 1 442 ? 11.950 20.747 -10.278 1.00 52.53 442 TYR A N 1
ATOM 3478 C CA . TYR A 1 442 ? 12.618 20.144 -11.437 1.00 52.53 442 TYR A CA 1
ATOM 3479 C C . TYR A 1 442 ? 13.528 21.144 -12.177 1.00 52.53 442 TYR A C 1
ATOM 3481 O O . TYR A 1 442 ? 13.856 20.933 -13.339 1.00 52.53 442 TYR A O 1
ATOM 3489 N N . ALA A 1 443 ? 13.929 22.256 -11.543 1.00 58.56 443 ALA A N 1
ATOM 3490 C CA . ALA A 1 443 ? 14.779 23.296 -12.134 1.00 58.56 443 ALA A CA 1
ATOM 3491 C C . ALA A 1 443 ? 16.234 22.856 -12.454 1.00 58.56 443 ALA A C 1
ATOM 3493 O O . ALA A 1 443 ? 16.909 23.541 -13.223 1.00 58.56 443 ALA A O 1
ATOM 3494 N N . GLY A 1 444 ? 16.712 21.716 -11.942 1.00 53.59 444 GLY A N 1
ATOM 3495 C CA . GLY A 1 444 ? 18.104 21.254 -12.110 1.00 53.59 444 GLY A CA 1
ATOM 3496 C C . GLY A 1 444 ? 18.354 20.109 -13.110 1.00 53.59 444 GLY A C 1
ATOM 3497 O O . GLY A 1 444 ? 19.502 19.702 -13.265 1.00 53.59 444 GLY A O 1
ATOM 3498 N N . GLU A 1 445 ? 17.326 19.567 -13.768 1.00 57.09 445 GLU A N 1
ATOM 3499 C CA . GLU A 1 445 ? 17.420 18.307 -14.543 1.00 57.09 445 GLU A CA 1
ATOM 3500 C C . GLU A 1 445 ? 17.281 18.528 -16.055 1.00 57.09 445 GLU A C 1
ATOM 3502 O O . GLU A 1 445 ? 16.184 18.785 -16.498 1.00 57.09 445 GLU A O 1
ATOM 3507 N N . GLU A 1 446 ? 18.294 18.472 -16.910 1.00 62.12 446 GLU A N 1
ATOM 3508 C CA . GLU A 1 446 ? 18.076 18.583 -18.369 1.00 62.12 446 GLU A CA 1
ATOM 3509 C C . GLU A 1 446 ? 17.593 17.254 -18.969 1.00 62.12 446 GLU A C 1
ATOM 3511 O O . GLU A 1 446 ? 18.156 16.211 -18.672 1.00 62.12 446 GLU A O 1
ATOM 3516 N N . TRP A 1 447 ? 16.579 17.250 -19.831 1.00 65.06 447 TRP A N 1
ATOM 3517 C CA . TRP A 1 447 ? 16.150 16.037 -20.530 1.00 65.06 447 TRP A CA 1
ATOM 3518 C C . TRP A 1 447 ? 15.402 16.328 -21.827 1.00 65.06 447 TRP A C 1
ATOM 3520 O O . TRP A 1 447 ? 14.875 17.423 -22.039 1.00 65.06 447 TRP A O 1
ATOM 3530 N N . ALA A 1 448 ? 15.361 15.326 -22.700 1.00 61.78 448 ALA A N 1
ATOM 3531 C CA . ALA A 1 448 ? 14.692 15.394 -23.986 1.00 61.78 448 ALA A CA 1
ATOM 3532 C C . ALA A 1 448 ? 13.920 14.111 -24.268 1.00 61.78 448 ALA A C 1
ATOM 3534 O O . ALA A 1 448 ? 14.454 13.003 -24.155 1.00 61.78 448 ALA A O 1
ATOM 3535 N N . LEU A 1 449 ? 12.674 14.293 -24.680 1.00 58.91 449 LEU A N 1
ATOM 3536 C CA . LEU A 1 449 ? 11.815 13.249 -25.196 1.00 58.91 449 LEU A CA 1
ATOM 3537 C C . LEU A 1 449 ? 11.562 13.542 -26.679 1.00 58.91 449 LEU A C 1
ATOM 3539 O O . LEU A 1 449 ? 11.046 14.601 -27.014 1.00 58.91 449 LEU A O 1
ATOM 3543 N N . ILE A 1 450 ? 12.002 12.654 -27.566 1.00 62.31 450 ILE A N 1
ATOM 3544 C CA . ILE A 1 450 ? 11.943 12.820 -29.028 1.00 62.31 450 ILE A CA 1
ATOM 3545 C C . ILE A 1 450 ? 11.133 11.667 -29.582 1.00 62.31 450 ILE A C 1
ATOM 3547 O O . ILE A 1 450 ? 11.445 10.524 -29.266 1.00 62.31 450 ILE A O 1
ATOM 3551 N N . ASP A 1 451 ? 10.088 11.979 -30.343 1.00 59.00 451 ASP A N 1
ATOM 3552 C CA . ASP A 1 451 ? 9.036 11.061 -30.772 1.00 59.00 451 ASP A CA 1
ATOM 3553 C C . ASP A 1 451 ? 8.749 10.077 -29.685 1.00 59.00 451 ASP A C 1
ATOM 3555 O O . ASP A 1 451 ? 8.865 8.864 -29.859 1.00 59.00 451 ASP A O 1
ATOM 3559 N N . ASN A 1 452 ? 8.431 10.645 -28.521 1.00 49.72 452 ASN A N 1
ATOM 3560 C CA . ASN A 1 452 ? 7.937 9.843 -27.445 1.00 49.72 452 ASN A CA 1
ATOM 3561 C C . ASN A 1 452 ? 8.977 8.863 -26.851 1.00 49.72 452 ASN A C 1
ATOM 3563 O O . ASN A 1 452 ? 8.662 7.931 -26.121 1.00 49.72 452 ASN A O 1
ATOM 3567 N N . ARG A 1 453 ? 10.263 9.107 -27.092 1.00 47.22 453 ARG A N 1
ATOM 3568 C CA . ARG A 1 453 ? 11.377 8.338 -26.537 1.00 47.22 453 ARG A CA 1
ATOM 3569 C C . ARG A 1 453 ? 12.188 9.202 -25.601 1.00 47.22 453 ARG A C 1
ATOM 3571 O O . ARG A 1 453 ? 12.631 10.272 -26.007 1.00 47.22 453 ARG A O 1
ATOM 3578 N N . LEU A 1 454 ? 12.420 8.760 -24.361 1.00 52.28 454 LEU A N 1
ATOM 3579 C CA . LEU A 1 454 ? 13.383 9.443 -23.491 1.00 52.28 454 LEU A CA 1
ATOM 3580 C C . LEU A 1 454 ? 14.791 9.110 -23.990 1.00 52.28 454 LEU A C 1
ATOM 3582 O O . LEU A 1 454 ? 15.360 8.084 -23.618 1.00 52.28 454 LEU A O 1
ATOM 3586 N N . LEU A 1 455 ? 15.318 9.968 -24.861 1.00 53.56 455 LEU A N 1
ATOM 3587 C CA . LEU A 1 455 ? 16.642 9.807 -25.460 1.00 53.56 455 LEU A CA 1
ATOM 3588 C C . LEU A 1 455 ? 17.719 10.574 -24.697 1.00 53.56 455 LEU A C 1
ATOM 3590 O O . LEU A 1 455 ? 18.893 10.340 -24.930 1.00 53.56 455 LEU A O 1
ATOM 3594 N N . TRP A 1 456 ? 17.371 11.485 -23.783 1.00 54.12 456 TRP A N 1
ATOM 3595 C CA . TRP A 1 456 ? 18.389 12.266 -23.077 1.00 54.12 456 TRP A CA 1
ATOM 3596 C C . TRP A 1 456 ? 17.963 12.650 -21.662 1.00 54.12 456 TRP A C 1
ATOM 3598 O O . TRP A 1 456 ? 16.844 13.125 -21.471 1.00 54.12 456 TRP A O 1
ATOM 3608 N N . TYR A 1 457 ? 18.856 12.482 -20.680 1.00 51.34 457 TYR A N 1
ATOM 3609 C CA . TYR A 1 457 ? 18.648 12.889 -19.285 1.00 51.34 457 TYR A CA 1
ATOM 3610 C C . TYR A 1 457 ? 19.975 13.232 -18.595 1.00 51.34 457 TYR A C 1
ATOM 3612 O O . TYR A 1 457 ? 20.851 12.387 -18.478 1.00 51.34 457 TYR A O 1
ATOM 3620 N N . VAL A 1 458 ? 20.098 14.445 -18.065 1.00 51.59 458 VAL A N 1
ATOM 3621 C CA . VAL A 1 458 ? 21.264 14.969 -17.353 1.00 51.59 458 VAL A CA 1
ATOM 3622 C C . VAL A 1 458 ? 20.810 15.623 -16.052 1.00 51.59 458 VAL A C 1
ATOM 3624 O O . VAL A 1 458 ? 20.072 16.602 -16.051 1.00 51.59 458 VAL A O 1
ATOM 3627 N N . SER A 1 459 ? 21.289 15.118 -14.918 1.00 45.19 459 SER A N 1
ATOM 3628 C CA . SER A 1 459 ? 21.019 15.708 -13.602 1.00 45.19 459 SER A CA 1
ATOM 3629 C C . SER A 1 459 ? 22.219 16.540 -13.145 1.00 45.19 459 SER A C 1
ATOM 3631 O O . SER A 1 459 ? 23.326 16.011 -13.042 1.00 45.19 459 SER A O 1
ATOM 3633 N N . ARG A 1 460 ? 22.032 17.842 -12.880 1.00 45.09 460 ARG A N 1
ATOM 3634 C CA . ARG A 1 460 ? 23.088 18.726 -12.351 1.00 45.09 460 ARG A CA 1
ATOM 3635 C C . ARG A 1 460 ? 23.007 18.821 -10.821 1.00 45.09 460 ARG A C 1
ATOM 3637 O O . ARG A 1 460 ? 22.613 19.854 -10.287 1.00 45.09 460 ARG A O 1
ATOM 3644 N N . GLU A 1 461 ? 23.435 17.793 -10.090 1.00 38.78 461 GLU A N 1
ATOM 3645 C CA . GLU A 1 461 ? 23.786 17.945 -8.665 1.00 38.78 461 GLU A CA 1
ATOM 3646 C C . GLU A 1 461 ? 25.311 18.031 -8.500 1.00 38.78 461 GLU A C 1
ATOM 3648 O O . GLU A 1 461 ? 26.023 17.032 -8.500 1.00 38.78 461 GLU A O 1
ATOM 3653 N N . ARG A 1 462 ? 25.827 19.259 -8.333 1.00 34.03 462 ARG A N 1
ATOM 3654 C CA . ARG A 1 462 ? 27.267 19.567 -8.172 1.00 34.03 462 ARG A CA 1
ATOM 3655 C C . ARG A 1 462 ? 27.915 19.004 -6.892 1.00 34.03 462 ARG A C 1
ATOM 3657 O O . ARG A 1 462 ? 29.119 19.152 -6.723 1.00 34.03 462 ARG A O 1
ATOM 3664 N N . SER A 1 463 ? 27.159 18.402 -5.975 1.00 31.02 463 SER A N 1
ATOM 3665 C CA . SER A 1 463 ? 27.639 18.011 -4.640 1.00 31.02 463 SER A CA 1
ATOM 3666 C C . SER A 1 463 ? 28.025 16.537 -4.489 1.00 31.02 463 SER A C 1
ATOM 3668 O O . SER A 1 463 ? 28.543 16.172 -3.435 1.00 31.02 463 SER A O 1
ATOM 3670 N N . SER A 1 464 ? 27.789 15.686 -5.492 1.00 30.52 464 SER A N 1
ATOM 3671 C CA . SER A 1 464 ? 27.982 14.234 -5.357 1.00 30.52 464 SER A CA 1
ATOM 3672 C C . SER A 1 464 ? 29.105 13.646 -6.217 1.00 30.52 464 SER A C 1
ATOM 3674 O O . SER A 1 464 ? 29.406 12.469 -6.059 1.00 30.52 464 SER A O 1
ATOM 3676 N N . GLY A 1 465 ? 29.764 14.437 -7.073 1.00 27.34 465 GLY A N 1
ATOM 3677 C CA . GLY A 1 465 ? 30.894 13.960 -7.881 1.00 27.34 465 GLY A CA 1
ATOM 3678 C C . GLY A 1 465 ? 30.535 12.881 -8.911 1.00 27.34 465 GLY A C 1
ATOM 3679 O O . GLY A 1 465 ? 31.428 12.202 -9.393 1.00 27.34 465 GLY A O 1
ATOM 3680 N N . PHE A 1 466 ? 29.255 12.700 -9.254 1.00 28.62 466 PHE A N 1
ATOM 3681 C CA . PHE A 1 466 ? 28.828 11.703 -10.239 1.00 28.62 466 PHE A CA 1
ATOM 3682 C C . PHE A 1 466 ? 28.563 12.345 -11.605 1.00 28.62 466 PHE A C 1
ATOM 3684 O O . PHE A 1 466 ? 27.774 13.283 -11.721 1.00 28.62 466 PHE A O 1
ATOM 3691 N N . GLY A 1 467 ? 29.243 11.817 -12.625 1.00 30.69 467 GLY A N 1
ATOM 3692 C CA . GLY A 1 467 ? 29.207 12.284 -14.007 1.00 30.69 467 GLY A CA 1
ATOM 3693 C C . GLY A 1 467 ? 27.848 12.184 -14.710 1.00 30.69 467 GLY A C 1
ATOM 3694 O O . GLY A 1 467 ? 26.950 11.422 -14.338 1.00 30.69 467 GLY A O 1
ATOM 3695 N N . ILE A 1 468 ? 27.745 12.992 -15.763 1.00 35.09 468 ILE A N 1
ATOM 3696 C CA . ILE A 1 468 ? 26.639 13.107 -16.717 1.00 35.09 468 ILE A CA 1
ATOM 3697 C C . ILE A 1 468 ? 26.401 11.744 -17.394 1.00 35.09 468 ILE A C 1
ATOM 3699 O O . ILE A 1 468 ? 27.347 11.115 -17.856 1.00 35.09 468 ILE A O 1
ATOM 3703 N N . ARG A 1 469 ? 25.147 11.275 -17.469 1.00 40.22 469 ARG A N 1
ATOM 3704 C CA . ARG A 1 469 ? 24.780 10.029 -18.171 1.00 40.22 469 ARG A CA 1
ATOM 3705 C C . ARG A 1 469 ? 24.031 10.354 -19.455 1.00 40.22 469 ARG A C 1
ATOM 3707 O O . ARG A 1 469 ? 23.156 11.205 -19.446 1.00 40.22 469 ARG A O 1
ATOM 3714 N N . VAL A 1 470 ? 24.382 9.694 -20.552 1.00 36.69 470 VAL A N 1
ATOM 3715 C CA . VAL A 1 470 ? 23.856 9.981 -21.892 1.00 36.69 470 VAL A CA 1
ATOM 3716 C C . VAL A 1 470 ? 23.233 8.707 -22.441 1.00 36.69 470 VAL A C 1
ATOM 3718 O O . VAL A 1 470 ? 23.901 7.681 -22.479 1.00 36.69 470 VAL A O 1
ATOM 3721 N N . ALA A 1 471 ? 21.973 8.765 -22.870 1.00 36.66 471 ALA A N 1
ATOM 3722 C CA . ALA A 1 471 ? 21.451 7.787 -23.817 1.00 36.66 471 ALA A CA 1
ATOM 3723 C C . ALA A 1 471 ? 21.660 8.369 -25.225 1.00 36.66 471 ALA A C 1
ATOM 3725 O O . ALA A 1 471 ? 21.513 9.573 -25.424 1.00 36.66 471 ALA A O 1
ATOM 3726 N N . SER A 1 472 ? 22.030 7.542 -26.195 1.00 35.72 472 SER A N 1
ATOM 3727 C CA . SER A 1 472 ? 21.799 7.843 -27.607 1.00 35.72 472 SER A CA 1
ATOM 3728 C C . SER A 1 472 ? 21.212 6.600 -28.251 1.00 35.72 472 SER A C 1
ATOM 3730 O O . SER A 1 472 ? 21.573 5.480 -27.889 1.00 35.72 472 SER A O 1
ATOM 3732 N N . SER A 1 473 ? 20.289 6.786 -29.196 1.00 34.69 473 SER A N 1
ATOM 3733 C CA . SER A 1 473 ? 19.703 5.679 -29.962 1.00 34.69 473 SER A CA 1
ATOM 3734 C C . SER A 1 473 ? 20.704 4.999 -30.901 1.00 34.69 473 SER A C 1
ATOM 3736 O O . SER A 1 473 ? 20.433 3.915 -31.422 1.00 34.69 473 SER A O 1
ATOM 3738 N N . ARG A 1 474 ? 21.871 5.617 -31.106 1.00 35.81 474 ARG A N 1
ATOM 3739 C CA . ARG A 1 474 ? 22.958 5.099 -31.927 1.00 35.81 474 ARG A CA 1
ATOM 3740 C C . ARG A 1 474 ? 24.146 4.871 -31.007 1.00 35.81 474 ARG A C 1
ATOM 3742 O O . ARG A 1 474 ? 24.640 5.818 -30.403 1.00 35.81 474 ARG A O 1
ATOM 3749 N N . GLY A 1 475 ? 24.556 3.610 -30.870 1.00 31.77 475 GLY A N 1
ATOM 3750 C CA . GLY A 1 475 ? 25.753 3.248 -30.117 1.00 31.77 475 GLY A CA 1
ATOM 3751 C C . GLY A 1 475 ? 26.925 4.149 -30.500 1.00 31.77 475 GLY A C 1
ATOM 3752 O O . GLY A 1 475 ? 27.035 4.571 -31.656 1.00 31.77 475 GLY A O 1
ATOM 3753 N N . LEU A 1 476 ? 27.771 4.464 -29.518 1.00 26.75 476 LEU A N 1
ATOM 3754 C CA . LEU A 1 476 ? 29.038 5.142 -29.772 1.00 26.75 476 LEU A CA 1
ATOM 3755 C C . LEU A 1 476 ? 29.762 4.408 -30.916 1.00 26.75 476 LEU A C 1
ATOM 3757 O O . LEU A 1 476 ? 29.737 3.171 -30.948 1.00 26.75 476 LEU A O 1
ATOM 3761 N N . PRO A 1 477 ? 30.358 5.123 -31.888 1.00 23.75 477 PRO A N 1
ATOM 3762 C CA . PRO A 1 477 ? 31.168 4.462 -32.897 1.00 23.75 477 PRO A CA 1
ATOM 3763 C C . PRO A 1 477 ? 32.265 3.671 -32.183 1.00 23.75 477 PRO A C 1
ATOM 3765 O O . PRO A 1 477 ? 32.888 4.176 -31.252 1.00 23.75 477 PRO A O 1
ATOM 3768 N N . ALA A 1 478 ? 32.464 2.419 -32.597 1.00 25.97 478 ALA A N 1
ATOM 3769 C CA . ALA A 1 478 ? 33.569 1.611 -32.108 1.00 25.97 478 ALA A CA 1
ATOM 3770 C C . ALA A 1 478 ? 34.884 2.360 -32.369 1.00 25.97 478 ALA A C 1
ATOM 3772 O O . ALA A 1 478 ? 35.219 2.618 -33.530 1.00 25.97 478 ALA A O 1
ATOM 3773 N N . VAL A 1 479 ? 35.583 2.708 -31.289 1.00 25.73 479 VAL A N 1
ATOM 3774 C CA . VAL A 1 479 ? 36.992 3.106 -31.302 1.00 25.73 479 VAL A CA 1
ATOM 3775 C C . VAL A 1 479 ? 37.798 1.966 -30.707 1.00 25.73 479 VAL A C 1
ATOM 3777 O O . VAL A 1 479 ? 37.424 1.505 -29.604 1.00 25.73 479 VAL A O 1
#

Sequence (479 aa):
MKEELDELRALIKDMERDYARRARVVGTSLAKAVVDEAVFQRTFDLVIIDEASMVSAPYVLFAAHLAARKMVICGDFKQLPPIAQSRHEPVQKWLGKDIFALTGITEGVESGRWPDQLVMLREQRRMHEEISRHVNRLFYHGLLNDHPDVKKRQSIVERDPFPGSAVMWIDVSAAGAFTHKEQGGHSRFNLLTALFSLLLIGRALNAGHRSIGYIAPYVAQAQLVQAFLRDLFPEARGSERAVVASTVHRFQGLEKDVILFDAVDGPPFSKAGVLLEGDAAARLINVAMSRARGKLIILGNRTFLQDRLSAEHPLNRLSRELEARGRIVDLRNVLDFQADGMGAAGEALAIVPIERADEADADEADADRNRAFRDDLRSAEELIVLRTDESARYDLFPELQALKDRGRKIVFLKARSDAPAVAASPEHIRQGWEVRDIPARYAGEEWALIDNRLLWYVSRERSSGFGIRVASSRGLPAV

Secondary structure (DSSP, 8-state):
-HHHHHHHHHHHHHHHHHHHHH-SS----HHHHHH-HHHHT--EEEEEESSGGGS-HHHHHHHHHTEEEEEEE---TTS-----S--SHHHHHHHSS-HHHHTTHHHHHHTT---TT-----EE-SS-HHHHHHHHHHHSTT--EE-GGGGGGHHHHTSSSSTT-SEEEEE-GGGT---EE-TTS--EE-HHHHHHHHHHHHHHHHTT---EEEEESSHHHHHHHHHHHHHH-GGGSSSTTS-EEEEHHHHTT--EEEEEEE----TT-SS--GGGSHHHHHHHHHHHHTTEEEEEEEEE-HHHHHHHS-TTSHHHHHHHHHHTTT-EEEHHHHHHTTSS---TTTGGG-PPP-PPPPTT-HHHHHHHHHHHHHHHHHT-SSEEEEE--TTT-GGGHHHHHHHHHTT-EEEEEEEPPSS-S-S---TTTTTT-EEEEE-GGGTTEEEEEETTEEEEEEE--TTS-PPP----SSPPPP-

Radius of gyration: 26.54 Å; chains: 1; bounding box: 72×58×70 Å

Foldseek 3Di:
DVVVVVVVVVVVLVVVLVCLLPDLDDDDDLVCLCVRCSNQVAAHCEAEDAQQQQPFQVSVVSSVVNHPHYYHYHHDVLAAHHDFPDPDPVSCLGRVGGPCVVVCVVVCVVVVHHDPSDDDDAEDEFAAPVLCVLLCVLRVVVSHDYDPNLVVLLVLQCFDPVGVDQEFEAAAQQQPFAKDAFVVDGFIATVVVLLVVVLRVLRSVLSVQAFEEEEEQGAVHLVVSQVCCVVLPVVLPDDPRHYHGDYLVVCPPAAGQEYEYEDRDDPPDPARDPCCDDSNVSNSVSSRSSRHRHHYYYYDNLVRCPVHDDCSRSVNVVVVVCVVVVRYDHNVVVLVVLPDDRPPSNLQEREFGFDDDDPPCVVVCVVVLVVLVLVLLLPFDAEKEWEDDLPPPPVCVVSVVVCVVVVHAYEYEDADDPDDPPDDSPPVCVPDHHYHYDHNSCNFKTWMQGSNYGQAIFGDDVPPPDDGIGHGPDPDPDD